Protein AF-A0A9D0TF37-F1 (afdb_monomer_lite)

Radius of gyration: 25.82 Å; chains: 1; bounding box: 57×54×89 Å

Secondary structure (DSSP, 8-state):
-BTTPPEEE------TT-PPPEEEEES--TTEEE-TTT--EEE---TT--EEEEEEEEEEE-SS-EEEPPPEEEEEB-TT-SPPPPPPPP--TTS-EEEEES-SEE-TTEEEEEEEESPPTT--EEETTEE-EE-------SSTTGGGSSSEEEEEEEESSSS-EEETTS-EE--EE-S--EEEE-GGG-S--GGG--TT-EEEEPSEEE-S-B-STT-SS--SS-SSS-EEEEEPTTS-EEEE-SSS-SEEE-SS-EEEEEEES-EEE-TTSS-SEEE-SSS-EEEEEEES-EEE----SSS-SEEEE-SEEEEEEES-EEEEES-TT-TT-EEEEEEESSEEEEEEEES-EEEEE-SSEEEEEEE-STT-EEEEEEEES-EEES--SSEEEEEEE----TTS-S--GGG--EEEEEEES-EEES-SSEEEEEESTTEEEEEES-EEESSSEEEEEES-SEEEEES-EESS--EESS--EEES-B--GGGTT-

Structure (mmCIF, N/CA/C/O backbone):
data_AF-A0A9D0TF37-F1
#
_entry.id   AF-A0A9D0TF37-F1
#
loop_
_atom_site.group_PDB
_atom_site.id
_atom_site.type_symbol
_atom_site.label_atom_id
_atom_site.label_alt_id
_atom_site.label_comp_id
_atom_site.label_asym_id
_atom_site.label_entity_id
_atom_site.label_seq_id
_atom_site.pdbx_PDB_ins_code
_atom_site.Cartn_x
_atom_site.Cartn_y
_atom_site.Cartn_z
_atom_site.occupancy
_atom_site.B_iso_or_equiv
_atom_site.auth_seq_id
_atom_site.auth_comp_id
_atom_site.auth_asym_id
_atom_site.auth_atom_id
_atom_site.pdbx_PDB_model_num
ATOM 1 N N . MET A 1 1 ? -4.462 4.386 -29.425 1.00 77.75 1 MET A N 1
ATOM 2 C CA . MET A 1 1 ? -3.902 5.425 -28.535 1.00 77.75 1 MET A CA 1
ATOM 3 C C . MET A 1 1 ? -4.623 5.364 -27.199 1.00 77.75 1 MET A C 1
ATOM 5 O O . MET A 1 1 ? -5.617 4.651 -27.118 1.00 77.75 1 MET A O 1
ATOM 9 N N . VAL A 1 2 ? -4.151 6.087 -26.187 1.00 71.31 2 VAL A N 1
ATOM 10 C CA . VAL A 1 2 ? -4.760 6.134 -24.847 1.00 71.31 2 VAL A CA 1
ATOM 11 C C . VAL A 1 2 ? -5.277 7.550 -24.584 1.00 71.31 2 VAL A C 1
ATOM 13 O O . VAL A 1 2 ? -4.790 8.503 -25.191 1.00 71.31 2 VAL A O 1
ATOM 16 N N . GLU A 1 3 ? -6.285 7.696 -23.729 1.00 75.69 3 GLU A N 1
ATOM 17 C CA . GLU A 1 3 ? -6.687 9.004 -23.193 1.00 75.69 3 GLU A CA 1
ATOM 18 C C . GLU A 1 3 ? -5.477 9.779 -22.640 1.00 75.69 3 GLU A C 1
ATOM 20 O O . GLU A 1 3 ? -4.573 9.197 -22.046 1.00 75.69 3 GLU A O 1
ATOM 25 N N . GLY A 1 4 ? -5.439 11.097 -22.845 1.00 64.12 4 GLY A N 1
ATOM 26 C CA . GLY A 1 4 ? -4.335 11.956 -22.398 1.00 64.12 4 GLY A CA 1
ATOM 27 C C . GLY A 1 4 ? -3.097 11.978 -23.307 1.00 64.12 4 GLY A C 1
ATOM 28 O O . GLY A 1 4 ? -2.295 12.904 -23.188 1.00 64.12 4 GLY A O 1
ATOM 29 N N . GLU A 1 5 ? -2.961 11.048 -24.258 1.00 69.00 5 GLU A N 1
ATOM 30 C CA . GLU A 1 5 ? -1.857 11.035 -25.232 1.00 69.00 5 GLU A CA 1
ATOM 31 C C . GLU A 1 5 ? -2.086 12.025 -26.386 1.00 69.00 5 GLU A C 1
ATOM 33 O O . GLU A 1 5 ? -3.197 12.170 -26.900 1.00 69.00 5 GLU A O 1
ATOM 38 N N . VAL A 1 6 ? -1.027 12.702 -26.844 1.00 81.88 6 VAL A N 1
ATOM 39 C CA . VAL A 1 6 ? -1.112 13.600 -28.009 1.00 81.88 6 VAL A CA 1
ATOM 40 C C . VAL A 1 6 ? -1.209 12.773 -29.290 1.00 81.88 6 VAL A C 1
ATOM 42 O O . VAL A 1 6 ? -0.310 12.008 -29.631 1.00 81.88 6 VAL A O 1
ATOM 45 N N . TYR A 1 7 ? -2.283 12.975 -30.045 1.00 89.06 7 TYR A N 1
ATOM 46 C CA . TYR A 1 7 ? -2.450 12.457 -31.395 1.00 89.06 7 TYR A CA 1
ATOM 47 C C . TYR A 1 7 ? -2.011 13.498 -32.428 1.00 89.06 7 TYR A C 1
ATOM 49 O O . TYR A 1 7 ? -2.392 14.669 -32.343 1.00 89.06 7 TYR A O 1
ATOM 57 N N . SER A 1 8 ? -1.242 13.065 -33.429 1.00 92.62 8 SER A N 1
ATOM 58 C CA . SER A 1 8 ? -0.861 13.890 -34.576 1.00 92.62 8 SER A CA 1
ATOM 59 C C . SER A 1 8 ? -0.747 13.041 -35.837 1.00 92.62 8 SER A C 1
ATOM 61 O O . SER A 1 8 ? 0.003 12.065 -35.874 1.00 92.62 8 SER A O 1
ATOM 63 N N . PHE A 1 9 ? -1.483 13.429 -36.872 1.00 93.31 9 PHE A N 1
ATOM 64 C CA . PHE A 1 9 ? -1.395 12.871 -38.214 1.00 93.31 9 PHE A CA 1
ATOM 65 C C . PHE A 1 9 ? -1.394 14.013 -39.228 1.00 93.31 9 PHE A C 1
ATOM 67 O O . PHE A 1 9 ? -2.283 14.861 -39.196 1.00 93.31 9 PHE A O 1
ATOM 74 N N . ILE A 1 10 ? -0.411 14.034 -40.128 1.00 94.94 10 ILE A N 1
ATOM 75 C CA . ILE A 1 10 ? -0.318 15.022 -41.207 1.00 94.94 10 ILE A CA 1
ATOM 76 C C . ILE A 1 10 ? -0.186 14.248 -42.524 1.00 94.94 10 ILE A C 1
ATOM 78 O O . ILE A 1 10 ? 0.785 13.502 -42.675 1.00 94.94 10 ILE A O 1
ATOM 82 N N . PRO A 1 11 ? -1.156 14.360 -43.446 1.00 91.19 11 PRO A N 1
ATOM 83 C CA . PRO A 1 11 ? -1.078 13.714 -44.746 1.00 91.19 11 PRO A CA 1
ATOM 84 C C . PRO A 1 11 ? -0.037 14.408 -45.630 1.00 91.19 11 PRO A C 1
ATOM 86 O O . PRO A 1 11 ? 0.125 15.625 -45.574 1.00 91.19 11 PRO A O 1
ATOM 89 N N . ASP A 1 12 ? 0.638 13.634 -46.475 1.00 92.94 12 ASP A N 1
ATOM 90 C CA . ASP A 1 12 ? 1.493 14.174 -47.532 1.00 92.94 12 ASP A CA 1
ATOM 91 C C . ASP A 1 12 ? 0.671 14.329 -48.818 1.00 92.94 12 ASP A C 1
ATOM 93 O O . ASP A 1 12 ? -0.022 13.396 -49.238 1.00 92.94 12 ASP A O 1
ATOM 97 N N . ALA A 1 13 ? 0.716 15.513 -49.422 1.00 90.69 13 ALA A N 1
ATOM 98 C CA . ALA A 1 13 ? 0.040 15.813 -50.675 1.00 90.69 13 ALA A CA 1
ATOM 99 C C . ALA A 1 13 ? 0.845 16.843 -51.468 1.00 90.69 13 ALA A C 1
ATOM 101 O O . ALA A 1 13 ? 1.406 17.786 -50.910 1.00 90.69 13 ALA A O 1
ATOM 102 N N . SER A 1 14 ? 0.864 16.675 -52.786 1.00 91.12 14 SER A N 1
ATOM 103 C CA . SER A 1 14 ? 1.494 17.609 -53.711 1.00 91.12 14 SER A CA 1
ATOM 104 C C . SER A 1 14 ? 0.599 17.842 -54.916 1.00 91.12 14 SER A C 1
ATOM 106 O O . SER A 1 14 ? -0.181 16.969 -55.300 1.00 91.12 14 SER A O 1
ATOM 108 N N . ASP A 1 15 ? 0.726 19.035 -55.484 1.00 91.12 15 ASP A N 1
ATOM 109 C CA . ASP A 1 15 ? 0.062 19.424 -56.715 1.00 91.12 15 ASP A CA 1
ATOM 110 C C . ASP A 1 15 ? 1.111 19.607 -57.827 1.00 91.12 15 ASP A C 1
ATOM 112 O O . ASP A 1 15 ? 2.073 20.353 -57.615 1.00 91.12 15 ASP A O 1
ATOM 116 N N . PRO A 1 16 ? 0.992 18.935 -58.988 1.00 90.19 16 PRO A N 1
ATOM 117 C CA . PRO A 1 16 ? 1.961 19.059 -60.081 1.00 90.19 16 PRO A CA 1
ATOM 118 C C . PRO A 1 16 ? 2.074 20.471 -60.668 1.00 90.19 16 PRO A C 1
ATOM 120 O O . PRO A 1 16 ? 3.135 20.826 -61.187 1.00 90.19 16 PRO A O 1
ATOM 123 N N . ASP A 1 17 ? 1.003 21.259 -60.578 1.00 95.00 17 ASP A N 1
ATOM 124 C CA . ASP A 1 17 ? 0.907 22.623 -61.092 1.00 95.00 17 ASP A CA 1
ATOM 125 C C . ASP A 1 17 ? 1.210 23.675 -60.000 1.00 95.00 17 ASP A C 1
ATOM 127 O O . ASP A 1 17 ? 1.257 24.877 -60.276 1.00 95.00 17 ASP A O 1
ATOM 131 N N . ASN A 1 18 ? 1.534 23.221 -58.778 1.00 89.12 18 ASN A N 1
ATOM 132 C CA . ASN A 1 18 ? 1.738 24.019 -57.565 1.00 89.12 18 ASN A CA 1
ATOM 133 C C . ASN A 1 18 ? 0.519 24.873 -57.165 1.00 89.12 18 ASN A C 1
ATOM 135 O O . ASN A 1 18 ? 0.675 25.926 -56.532 1.00 89.12 18 ASN A O 1
ATOM 139 N N . ASP A 1 19 ? -0.690 24.420 -57.493 1.00 93.56 19 ASP A N 1
ATOM 140 C CA . ASP A 1 19 ? -1.922 25.043 -57.029 1.00 93.56 19 ASP A CA 1
ATOM 141 C C . ASP A 1 19 ? -2.118 24.859 -55.513 1.00 93.56 19 ASP A C 1
ATOM 143 O O . ASP A 1 19 ? -1.559 23.975 -54.851 1.00 93.56 19 ASP A O 1
ATOM 147 N N . ARG A 1 20 ? -2.912 25.755 -54.912 1.00 93.31 20 ARG A N 1
ATOM 148 C CA . ARG A 1 20 ? -3.162 25.726 -53.467 1.00 93.31 20 ARG A CA 1
ATOM 149 C C . ARG A 1 20 ? -4.072 24.554 -53.107 1.00 93.31 20 ARG A C 1
ATOM 151 O O . ARG A 1 20 ? -5.264 24.577 -53.399 1.00 93.31 20 ARG A O 1
ATOM 158 N N . LEU A 1 21 ? -3.536 23.623 -52.326 1.00 96.19 21 LEU A N 1
ATOM 159 C CA . LEU A 1 21 ? -4.297 22.509 -51.773 1.00 96.19 21 LEU A CA 1
ATOM 160 C C . LEU A 1 21 ? -5.179 22.933 -50.590 1.00 96.19 21 LEU A C 1
ATOM 162 O O . LEU A 1 21 ? -4.768 23.696 -49.713 1.00 96.19 21 LEU A O 1
ATOM 166 N N . THR A 1 22 ? -6.401 22.406 -50.567 1.00 96.88 22 THR A N 1
ATOM 167 C CA . THR A 1 22 ? -7.356 22.519 -49.460 1.00 96.88 22 THR A CA 1
ATOM 168 C C . THR A 1 22 ? -7.820 21.130 -49.046 1.00 96.88 22 THR A C 1
ATOM 170 O O . THR A 1 22 ? -8.213 20.316 -49.881 1.00 96.88 22 THR A O 1
ATOM 173 N N . PHE A 1 23 ? -7.802 20.869 -47.744 1.00 97.75 23 PHE A N 1
ATOM 174 C CA . PHE A 1 23 ? -8.158 19.589 -47.154 1.00 97.75 23 PHE A CA 1
ATOM 175 C C . PHE A 1 23 ? -9.504 19.657 -46.438 1.00 97.75 23 PHE A C 1
ATOM 177 O O . PHE A 1 23 ? -9.828 20.644 -45.781 1.00 97.75 23 PHE A O 1
ATOM 184 N N . ASN A 1 24 ? -10.245 18.554 -46.497 1.00 97.00 24 ASN A N 1
ATOM 185 C CA . ASN A 1 24 ? -11.488 18.332 -45.773 1.00 97.00 24 ASN A CA 1
ATOM 186 C C . ASN A 1 24 ? -11.446 16.992 -45.040 1.00 97.00 24 ASN A C 1
ATOM 188 O O . ASN A 1 24 ? -10.807 16.044 -45.493 1.00 97.00 24 ASN A O 1
ATOM 192 N N . ILE A 1 25 ? -12.179 16.901 -43.930 1.00 97.69 25 ILE A N 1
ATOM 193 C CA . ILE A 1 25 ? -12.288 15.688 -43.119 1.00 97.69 25 ILE A CA 1
ATOM 194 C C . ILE A 1 25 ? -13.749 15.361 -42.810 1.00 97.69 25 ILE A C 1
ATOM 196 O O . ILE A 1 25 ? -14.564 16.250 -42.558 1.00 97.69 25 ILE A O 1
ATOM 200 N N . SER A 1 26 ? -14.071 14.071 -42.789 1.00 96.81 26 SER A N 1
ATOM 201 C CA . SER A 1 26 ? -15.352 13.533 -42.320 1.00 96.81 26 SER A CA 1
ATOM 202 C C . SER A 1 26 ? -15.135 12.538 -41.177 1.00 96.81 26 SER A C 1
ATOM 204 O O . SER A 1 26 ? -14.051 11.970 -41.041 1.00 96.81 26 SER A O 1
ATOM 206 N N . ASN A 1 27 ? -16.151 12.381 -40.319 1.00 94.75 27 ASN A N 1
ATOM 207 C CA . ASN A 1 27 ? -16.124 11.548 -39.104 1.00 94.75 27 ASN A CA 1
ATOM 208 C C . ASN A 1 27 ? -14.983 11.871 -38.121 1.00 94.75 27 ASN A C 1
ATOM 210 O O . ASN A 1 27 ? -14.565 11.025 -37.337 1.00 94.75 27 ASN A O 1
ATOM 214 N N . LYS A 1 28 ? -14.491 13.117 -38.133 1.00 96.19 28 LYS A N 1
ATOM 215 C CA . LYS A 1 28 ? -13.472 13.596 -37.195 1.00 96.19 28 LYS A CA 1
ATOM 216 C C . LYS A 1 28 ? -13.961 13.444 -35.743 1.00 96.19 28 LYS A C 1
ATOM 218 O O . LYS A 1 28 ? -15.043 13.957 -35.439 1.00 96.19 28 LYS A O 1
ATOM 223 N N . PRO A 1 29 ? -13.155 12.876 -34.829 1.00 94.75 29 PRO A N 1
ATOM 224 C CA . PRO A 1 29 ? -13.477 12.877 -33.407 1.00 94.75 29 PRO A CA 1
ATOM 225 C C . PRO A 1 29 ? -13.727 14.294 -32.865 1.00 94.75 29 PRO A C 1
ATOM 227 O O . PRO A 1 29 ? -13.108 15.269 -33.312 1.00 94.75 29 PRO A O 1
ATOM 230 N N . SER A 1 30 ? -14.636 14.430 -31.897 1.00 94.38 30 SER A N 1
ATOM 231 C CA . SER A 1 30 ? -14.974 15.721 -31.275 1.00 94.38 30 SER A CA 1
ATOM 232 C C . SER A 1 30 ? -13.794 16.343 -30.530 1.00 94.38 30 SER A C 1
ATOM 234 O O . SER A 1 30 ? -13.663 17.564 -30.524 1.00 94.38 30 SER A O 1
ATOM 236 N N . TRP A 1 31 ? -12.921 15.510 -29.965 1.00 94.50 31 TRP A N 1
ATOM 237 C CA . TRP A 1 31 ? -11.724 15.921 -29.230 1.00 94.50 31 TRP A CA 1
ATOM 238 C C . TRP A 1 31 ? -10.556 16.363 -30.127 1.00 94.50 31 TRP A C 1
ATOM 240 O O . TRP A 1 31 ? -9.613 16.988 -29.646 1.00 94.50 31 TRP A O 1
ATOM 250 N N . ALA A 1 32 ? -10.595 16.061 -31.428 1.00 95.69 32 ALA A N 1
ATOM 251 C CA . ALA A 1 32 ? -9.522 16.394 -32.363 1.00 95.69 32 ALA A CA 1
ATOM 252 C C . ALA A 1 32 ? -9.784 17.717 -33.105 1.00 95.69 32 ALA A C 1
ATOM 254 O O . ALA A 1 32 ? -10.923 18.078 -33.401 1.00 95.69 32 ALA A O 1
ATOM 255 N N . SER A 1 33 ? -8.720 18.412 -33.485 1.00 96.31 33 SER A N 1
ATOM 256 C CA . SER A 1 33 ? -8.698 19.587 -34.361 1.00 96.31 33 SER A CA 1
ATOM 257 C C . SER A 1 33 ? -8.177 19.212 -35.747 1.00 96.31 33 SER A C 1
ATOM 259 O O . SER A 1 33 ? -7.378 18.290 -35.880 1.00 96.31 33 SER A O 1
ATOM 261 N N . PHE A 1 34 ? -8.633 19.917 -36.785 1.00 97.81 34 PHE A N 1
ATOM 262 C CA . PHE A 1 34 ? -8.209 19.676 -38.165 1.00 97.81 34 PHE A CA 1
ATOM 263 C C . PHE A 1 34 ? -7.855 20.985 -38.869 1.00 97.81 34 PHE A C 1
ATOM 265 O O . PHE A 1 34 ? -8.667 21.912 -38.876 1.00 97.81 34 PHE A O 1
ATOM 272 N N . ASP A 1 35 ? -6.665 21.056 -39.460 1.00 96.44 35 ASP A N 1
ATOM 273 C CA . ASP A 1 35 ? -6.223 22.196 -40.264 1.00 96.44 35 ASP A CA 1
ATOM 274 C C . ASP A 1 35 ? -6.479 21.937 -41.751 1.00 96.44 35 ASP A C 1
ATOM 276 O O . ASP A 1 35 ? -5.882 21.060 -42.369 1.00 96.44 35 ASP A O 1
ATOM 280 N N . VAL A 1 36 ? -7.346 22.754 -42.342 1.00 96.81 36 VAL A N 1
ATOM 281 C CA . VAL A 1 36 ? -7.746 22.651 -43.750 1.00 96.81 36 VAL A CA 1
ATOM 282 C C . VAL A 1 36 ? -6.639 23.025 -44.741 1.00 96.81 36 VAL A C 1
ATOM 284 O O . VAL A 1 36 ? -6.778 22.736 -45.923 1.00 96.81 36 VAL A O 1
ATOM 287 N N . ASN A 1 37 ? -5.550 23.670 -44.309 1.00 95.25 37 ASN A N 1
ATOM 288 C CA . ASN A 1 37 ? -4.447 24.043 -45.206 1.00 95.25 37 ASN A CA 1
ATOM 289 C C . ASN A 1 37 ? -3.365 22.963 -45.289 1.00 95.25 37 ASN A C 1
ATOM 291 O O . ASN A 1 37 ? -2.718 22.829 -46.320 1.00 95.25 37 ASN A O 1
ATOM 295 N N . SER A 1 38 ? -3.155 22.221 -44.202 1.00 94.62 38 SER A N 1
ATOM 296 C CA . SER A 1 38 ? -2.112 21.192 -44.098 1.00 94.62 38 SER A CA 1
ATOM 297 C C . SER A 1 38 ? -2.667 19.767 -44.044 1.00 94.62 38 SER A C 1
ATOM 299 O O . SER A 1 38 ? -1.913 18.807 -44.154 1.00 94.62 38 SER A O 1
ATOM 301 N N . GLY A 1 39 ? -3.974 19.613 -43.819 1.00 95.25 39 GLY A N 1
ATOM 302 C CA . GLY A 1 39 ? -4.609 18.326 -43.554 1.00 95.25 39 GLY A CA 1
ATOM 303 C C . GLY A 1 39 ? -4.278 17.748 -42.175 1.00 95.25 39 GLY A C 1
ATOM 304 O O . GLY A 1 39 ? -4.622 16.597 -41.907 1.00 95.25 39 GLY A O 1
ATOM 305 N N . ALA A 1 40 ? -3.609 18.507 -41.300 1.00 96.00 40 ALA A N 1
ATOM 306 C CA . ALA A 1 40 ? -3.182 18.020 -39.996 1.00 96.00 40 ALA A CA 1
ATOM 307 C C . ALA A 1 40 ? -4.384 17.726 -39.084 1.00 96.00 40 ALA A C 1
ATOM 309 O O . ALA A 1 40 ? -5.158 18.628 -38.765 1.00 96.00 40 ALA A O 1
ATOM 310 N N . LEU A 1 41 ? -4.505 16.478 -38.626 1.00 97.12 41 LEU A N 1
ATOM 311 C CA . LEU A 1 41 ? -5.433 16.028 -37.590 1.00 97.12 41 LEU A CA 1
ATOM 312 C C . LEU A 1 41 ? -4.670 15.883 -36.268 1.00 97.12 41 LEU A C 1
ATOM 314 O O . LEU A 1 41 ? -3.845 14.979 -36.125 1.00 97.12 41 LEU A O 1
ATOM 318 N N . THR A 1 42 ? -4.937 16.761 -35.302 1.00 95.00 42 THR A N 1
ATOM 319 C CA . THR A 1 42 ? -4.201 16.819 -34.027 1.00 95.00 42 THR A CA 1
ATOM 320 C C . THR A 1 42 ? -5.130 16.957 -32.827 1.00 95.00 42 THR A C 1
ATOM 322 O O . THR A 1 42 ? -6.210 17.530 -32.933 1.00 95.00 42 THR A O 1
ATOM 325 N N . GLY A 1 43 ? -4.742 16.450 -31.661 1.00 91.50 43 GLY A N 1
ATOM 326 C CA . GLY A 1 43 ? -5.514 16.648 -30.431 1.00 91.50 43 GLY A CA 1
ATOM 327 C C . GLY A 1 43 ? -5.131 15.687 -29.317 1.00 91.50 43 GLY A C 1
ATOM 328 O O . GLY A 1 43 ? -4.325 14.787 -29.522 1.00 91.50 43 GLY A O 1
ATOM 329 N N . THR A 1 44 ? -5.737 15.870 -28.147 1.00 88.81 44 THR A N 1
ATOM 330 C CA . THR A 1 44 ? -5.550 15.001 -26.980 1.00 88.81 44 THR A CA 1
ATOM 331 C C . THR A 1 44 ? -6.932 14.583 -26.467 1.00 88.81 44 THR A C 1
ATOM 333 O O . THR A 1 44 ? -7.672 15.461 -26.021 1.00 88.81 44 THR A O 1
ATOM 336 N N . PRO A 1 45 ? -7.322 13.295 -26.551 1.00 87.44 45 PRO A N 1
ATOM 337 C CA . PRO A 1 45 ? -8.595 12.819 -26.017 1.00 87.44 45 PRO A CA 1
ATOM 338 C C . PRO A 1 45 ? -8.625 12.945 -24.491 1.00 87.44 45 PRO A C 1
ATOM 340 O O . PRO A 1 45 ? -7.645 12.624 -23.815 1.00 87.44 45 PRO A O 1
ATOM 343 N N . GLY A 1 46 ? -9.743 13.425 -23.951 1.00 73.88 46 GLY A N 1
ATOM 344 C CA . GLY A 1 46 ? -10.004 13.509 -22.518 1.00 73.88 46 GLY A CA 1
ATOM 345 C C . GLY A 1 46 ? -10.578 12.212 -21.946 1.00 73.88 46 GLY A C 1
ATOM 346 O O . GLY A 1 46 ? -10.814 11.244 -22.658 1.00 73.88 46 GLY A O 1
ATOM 347 N N . SER A 1 47 ? -10.869 12.214 -20.644 1.00 70.19 47 SER A N 1
ATOM 348 C CA . SER A 1 47 ? -11.334 11.039 -19.881 1.00 70.19 47 SER A CA 1
ATOM 349 C C . SER A 1 47 ? -12.735 10.515 -20.242 1.00 70.19 47 SER A C 1
ATOM 351 O O . SER A 1 47 ? -13.252 9.635 -19.564 1.00 70.19 47 SER A O 1
ATOM 353 N N . ASN A 1 48 ? -13.409 11.138 -21.212 1.00 77.56 48 ASN A N 1
ATOM 354 C CA . ASN A 1 48 ? -14.732 10.737 -21.705 1.00 77.56 48 ASN A CA 1
ATOM 355 C C . ASN A 1 48 ? -14.703 10.419 -23.209 1.00 77.56 48 ASN A C 1
ATOM 357 O O . ASN A 1 48 ? -15.758 10.281 -23.825 1.00 77.56 48 ASN A O 1
ATOM 361 N N . ASP A 1 49 ? -13.510 10.367 -23.803 1.00 83.38 49 ASP A N 1
ATOM 362 C CA . ASP A 1 49 ? -13.305 10.197 -25.240 1.00 83.38 49 ASP A CA 1
ATOM 363 C C . ASP A 1 49 ? -12.844 8.771 -25.594 1.00 83.38 49 ASP A C 1
ATOM 365 O O . ASP A 1 49 ? -12.424 8.515 -26.723 1.00 83.38 49 ASP A O 1
ATOM 369 N N . SER A 1 50 ? -12.910 7.824 -24.650 1.00 82.50 50 SER A N 1
ATOM 370 C CA . SER A 1 50 ? -12.658 6.414 -24.935 1.00 82.50 50 SER A CA 1
ATOM 371 C C . SER A 1 50 ? -13.701 5.819 -25.881 1.00 82.50 50 SER A C 1
ATOM 373 O O . SER A 1 50 ? -14.907 6.053 -25.783 1.00 82.50 50 SER A O 1
ATOM 375 N N . GLY A 1 51 ? -13.220 5.017 -26.828 1.00 82.88 51 GLY A N 1
ATOM 376 C CA . GLY A 1 51 ? -14.045 4.424 -27.871 1.00 82.88 51 GLY A CA 1
ATOM 377 C C . GLY A 1 51 ? -13.338 4.332 -29.218 1.00 82.88 51 GLY A C 1
ATOM 378 O O . GLY A 1 51 ? -12.204 4.783 -29.404 1.00 82.88 51 GLY A O 1
ATOM 379 N N . ILE A 1 52 ? -14.034 3.717 -30.173 1.00 87.69 52 ILE A N 1
ATOM 380 C CA . ILE A 1 52 ? -13.566 3.582 -31.550 1.00 87.69 52 ILE A CA 1
ATOM 381 C C . ILE A 1 52 ? -14.238 4.661 -32.400 1.00 87.69 52 ILE A C 1
ATOM 383 O O . ILE A 1 52 ? -15.464 4.740 -32.475 1.00 87.69 52 ILE A O 1
ATOM 387 N N . TYR A 1 53 ? -13.416 5.479 -33.051 1.00 93.19 53 TYR A N 1
ATOM 388 C CA . TYR A 1 53 ? -13.833 6.471 -34.034 1.00 93.19 53 TYR A CA 1
ATOM 389 C C . TYR A 1 53 ? -13.512 5.934 -35.425 1.00 93.19 53 TYR A C 1
ATOM 391 O O . TYR A 1 53 ? -12.373 6.031 -35.885 1.00 93.19 53 TYR A O 1
ATOM 399 N N . ASP A 1 54 ? -14.506 5.325 -36.064 1.00 91.88 54 ASP A N 1
ATOM 400 C CA . ASP A 1 54 ? -14.358 4.656 -37.355 1.00 91.88 54 ASP A CA 1
ATOM 401 C C . ASP A 1 54 ? -14.642 5.569 -38.549 1.00 91.88 54 ASP A C 1
ATOM 403 O O . ASP A 1 54 ? -15.326 6.590 -38.451 1.00 91.88 54 ASP A O 1
ATOM 407 N N . ASN A 1 55 ? -14.174 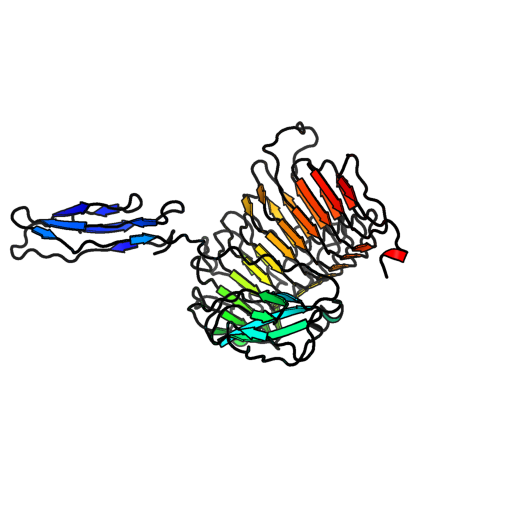5.130 -39.721 1.00 93.12 55 ASN A N 1
ATOM 408 C CA . ASN A 1 55 ? -14.456 5.747 -41.017 1.00 93.12 55 ASN A CA 1
ATOM 409 C C . ASN A 1 55 ? -14.026 7.220 -41.112 1.00 93.12 55 ASN A C 1
ATOM 411 O O . ASN A 1 55 ? -14.677 8.010 -41.802 1.00 93.12 55 ASN A O 1
ATOM 415 N N . ILE A 1 56 ? -12.934 7.593 -40.439 1.00 95.38 56 ILE A N 1
ATOM 416 C CA . ILE A 1 56 ? -12.309 8.909 -40.586 1.00 95.38 56 ILE A CA 1
ATOM 417 C C . ILE A 1 56 ? -11.728 8.984 -41.993 1.00 95.38 56 ILE A C 1
ATOM 419 O O . ILE A 1 56 ? -10.947 8.121 -42.394 1.00 95.38 56 ILE A O 1
ATOM 423 N N . ASN A 1 57 ? -12.123 10.000 -42.753 1.00 97.25 57 ASN A N 1
ATOM 424 C CA . ASN A 1 57 ? -11.727 10.144 -44.148 1.00 97.25 57 ASN A CA 1
ATOM 425 C C . ASN A 1 57 ? -11.287 11.585 -44.423 1.00 97.25 57 ASN A C 1
ATOM 427 O O . ASN A 1 57 ? -12.037 12.523 -44.137 1.00 97.25 57 ASN A O 1
ATOM 431 N N . ILE A 1 58 ? -10.075 11.723 -44.967 1.00 97.31 58 ILE A N 1
ATOM 432 C CA . ILE A 1 58 ? -9.456 12.986 -45.366 1.00 97.31 58 ILE A CA 1
ATOM 433 C C . ILE A 1 58 ? -9.360 13.038 -46.895 1.00 97.31 58 ILE A C 1
ATOM 435 O O . ILE A 1 58 ? -8.841 12.122 -47.539 1.00 97.31 58 ILE A O 1
ATOM 439 N N . VAL A 1 59 ? -9.829 14.151 -47.453 1.00 96.62 59 VAL A N 1
ATOM 440 C CA . VAL A 1 59 ? -9.831 14.456 -48.888 1.00 96.62 59 VAL A CA 1
ATOM 441 C C . VAL A 1 59 ? -9.063 15.752 -49.114 1.00 96.62 59 VAL A C 1
ATOM 443 O O . VAL A 1 59 ? -9.184 16.681 -48.319 1.00 96.62 59 VAL A O 1
ATOM 446 N N . VAL A 1 60 ? -8.307 15.830 -50.204 1.00 97.06 60 VAL A N 1
ATOM 447 C CA . VAL A 1 60 ? -7.597 17.035 -50.647 1.00 97.06 60 VAL A CA 1
ATOM 448 C C . VAL A 1 60 ? -8.071 17.447 -52.040 1.00 97.06 60 VAL A C 1
ATOM 450 O O . VAL A 1 60 ? -8.386 16.583 -52.858 1.00 97.06 60 VAL A O 1
ATOM 453 N N . SER A 1 61 ? -8.144 18.751 -52.307 1.00 95.88 61 SER A N 1
ATOM 454 C CA . SER A 1 61 ? -8.464 19.315 -53.623 1.00 95.88 61 SER A CA 1
ATOM 455 C C . SER A 1 61 ? -7.708 20.620 -53.875 1.00 95.88 61 SER A C 1
ATOM 457 O O . SER A 1 61 ? -7.501 21.409 -52.955 1.00 95.88 61 SER A O 1
ATOM 459 N N . ASP A 1 62 ? -7.337 20.846 -55.128 1.00 94.19 62 ASP A N 1
ATOM 460 C CA . ASP A 1 62 ? -6.787 22.091 -55.691 1.00 94.19 62 ASP A CA 1
ATOM 461 C C . ASP A 1 62 ? -7.891 23.005 -56.291 1.00 94.19 62 ASP A C 1
ATOM 463 O O . ASP A 1 62 ? -7.621 24.112 -56.752 1.00 94.19 62 ASP A O 1
ATOM 467 N N . GLY A 1 63 ? -9.157 22.559 -56.287 1.00 91.31 63 GLY A N 1
ATOM 468 C CA . GLY A 1 63 ? -10.296 23.228 -56.929 1.00 91.31 63 GLY A CA 1
ATOM 469 C C . GLY A 1 63 ? -10.653 22.718 -58.335 1.00 91.31 63 GLY A C 1
ATOM 470 O O . GLY A 1 63 ? -11.698 23.108 -58.859 1.00 91.31 63 GLY A O 1
ATOM 471 N N . GLN A 1 64 ? -9.846 21.830 -58.925 1.00 90.00 64 GLN A N 1
ATOM 472 C CA . GLN A 1 64 ? -10.059 21.209 -60.242 1.00 90.00 64 GLN A CA 1
ATOM 473 C C . GLN A 1 64 ? -10.082 19.673 -60.159 1.00 90.00 64 GLN A C 1
ATOM 475 O O . GLN A 1 64 ? -10.959 19.025 -60.736 1.00 90.00 64 GLN A O 1
ATOM 480 N N . ALA A 1 65 ? -9.151 19.097 -59.405 1.00 87.56 65 ALA A N 1
ATOM 481 C CA . ALA A 1 65 ? -8.992 17.687 -59.105 1.00 87.56 65 ALA A CA 1
ATOM 482 C C . ALA A 1 65 ? -8.986 17.443 -57.582 1.00 87.56 65 ALA A C 1
ATOM 484 O O . ALA A 1 65 ? -9.023 18.354 -56.750 1.00 87.56 65 ALA A O 1
ATOM 485 N N . GLY A 1 66 ? -9.006 16.172 -57.185 1.00 93.12 66 GLY A N 1
ATOM 486 C CA . GLY A 1 66 ? -8.934 15.808 -55.777 1.00 93.12 66 GLY A CA 1
ATOM 487 C C . GLY A 1 66 ? -8.489 14.372 -55.563 1.00 93.12 66 GLY A C 1
ATOM 488 O O . GLY A 1 66 ? -8.641 13.518 -56.436 1.00 93.12 66 GLY A O 1
ATOM 489 N N . ALA A 1 67 ? -7.949 14.117 -54.378 1.00 93.12 67 ALA A N 1
ATOM 490 C CA . ALA A 1 67 ? -7.503 12.804 -53.941 1.00 93.12 67 ALA A CA 1
ATOM 491 C C . ALA A 1 67 ? -8.069 12.488 -52.555 1.00 93.12 67 ALA A C 1
ATOM 493 O O . ALA A 1 67 ? -8.367 13.376 -51.756 1.00 93.12 67 ALA A O 1
ATOM 494 N N . THR A 1 68 ? -8.253 11.204 -52.271 1.00 93.62 68 THR A N 1
ATOM 495 C CA . THR A 1 68 ? -8.848 10.722 -51.021 1.00 93.62 68 THR A CA 1
ATOM 496 C C . THR A 1 68 ? -7.946 9.669 -50.409 1.00 93.62 68 THR A C 1
ATOM 498 O O . THR A 1 68 ? -7.523 8.740 -51.099 1.00 93.62 68 THR A O 1
ATOM 501 N N . LEU A 1 69 ? -7.660 9.805 -49.115 1.00 91.12 69 LEU A N 1
ATOM 502 C CA . LEU A 1 69 ? -6.965 8.762 -48.375 1.00 91.12 69 LEU A CA 1
ATOM 503 C C . LEU A 1 69 ? -7.901 7.579 -48.098 1.00 91.12 69 LEU A C 1
ATOM 505 O O . LEU A 1 69 ? -9.109 7.773 -47.931 1.00 91.12 69 LEU A O 1
ATOM 509 N N . PRO A 1 70 ? -7.363 6.351 -47.980 1.00 88.38 70 PRO A N 1
ATOM 510 C CA . PRO A 1 70 ? -8.105 5.259 -47.374 1.00 88.38 70 PRO A CA 1
ATOM 511 C C . PRO A 1 70 ? -8.630 5.689 -46.003 1.00 88.38 70 PRO A C 1
ATOM 513 O O . PRO A 1 70 ? -7.893 6.262 -45.198 1.00 88.38 70 PRO A O 1
ATOM 516 N N . SER A 1 71 ? -9.907 5.418 -45.741 1.00 93.19 71 SER A N 1
ATOM 517 C CA . SER A 1 71 ? -10.488 5.708 -44.436 1.00 93.19 71 SER A CA 1
ATOM 518 C C . SER A 1 71 ? -9.793 4.896 -43.347 1.00 93.19 71 SER A C 1
ATOM 520 O O . SER A 1 71 ? -9.459 3.729 -43.560 1.00 93.19 71 SER A O 1
ATOM 522 N N . PHE A 1 72 ? -9.641 5.485 -42.168 1.00 90.94 72 PHE A N 1
ATOM 523 C CA . PHE A 1 72 ? -8.999 4.848 -41.022 1.00 90.94 72 PHE A CA 1
ATOM 524 C C . PHE A 1 72 ? -9.833 5.017 -39.751 1.00 90.94 72 PHE A C 1
ATOM 526 O O . PHE A 1 72 ? -10.825 5.747 -39.720 1.00 90.94 72 PHE A O 1
ATOM 533 N N . SER A 1 73 ? -9.428 4.309 -38.700 1.00 91.69 73 SER A N 1
ATOM 534 C CA . SER A 1 73 ? -10.051 4.357 -37.380 1.00 91.69 73 SER A CA 1
ATOM 535 C C . SER A 1 73 ? -9.054 4.839 -36.330 1.00 91.69 73 SER A C 1
ATOM 537 O O . SER A 1 73 ? -7.885 4.444 -36.366 1.00 91.69 73 SER A O 1
ATOM 539 N N . ILE A 1 74 ? -9.518 5.609 -35.347 1.00 93.44 74 ILE A N 1
ATOM 540 C CA . ILE A 1 74 ? -8.761 5.883 -34.120 1.00 93.44 74 ILE A CA 1
ATOM 541 C C . ILE A 1 74 ? -9.431 5.131 -32.975 1.00 93.44 74 ILE A C 1
ATOM 543 O O . ILE A 1 74 ? -10.578 5.400 -32.634 1.00 93.44 74 ILE A O 1
ATOM 547 N N . ASN A 1 75 ? -8.702 4.194 -32.373 1.00 89.12 75 ASN A N 1
ATOM 548 C CA . ASN A 1 75 ? -9.119 3.535 -31.140 1.00 89.12 75 ASN A CA 1
ATOM 549 C C . ASN A 1 75 ? -8.491 4.264 -29.943 1.00 89.12 75 ASN A C 1
ATOM 551 O O . ASN A 1 75 ? -7.261 4.238 -29.789 1.00 89.12 75 ASN A O 1
ATOM 555 N N . VAL A 1 76 ? -9.324 4.926 -29.136 1.00 83.81 76 VAL A N 1
ATOM 556 C CA . VAL A 1 76 ? -8.942 5.557 -27.868 1.00 83.81 76 VAL A CA 1
ATOM 557 C C . VAL A 1 76 ? -9.259 4.580 -26.740 1.00 83.81 76 VAL A C 1
ATOM 559 O O . VAL A 1 76 ? -10.417 4.293 -26.444 1.00 83.81 76 VAL A O 1
ATOM 562 N N . GLN A 1 77 ? -8.213 4.047 -26.119 1.00 73.75 77 GLN A N 1
ATOM 563 C CA . GLN A 1 77 ? -8.327 3.162 -24.969 1.00 73.75 77 GLN A CA 1
ATOM 564 C C . GLN A 1 77 ? -8.440 3.992 -23.688 1.00 73.75 77 GLN A C 1
ATOM 566 O O . GLN A 1 77 ? -7.725 4.983 -23.534 1.00 73.75 77 GLN A O 1
ATOM 571 N N . ASN A 1 78 ? -9.314 3.565 -22.771 1.00 67.00 78 ASN A N 1
ATOM 572 C CA . ASN A 1 78 ? -9.356 4.113 -21.415 1.00 67.00 78 ASN A CA 1
ATOM 573 C C . ASN A 1 78 ? -7.970 4.000 -20.780 1.00 67.00 78 ASN A C 1
ATOM 575 O O . ASN A 1 78 ? -7.357 2.930 -20.834 1.00 67.00 78 ASN A O 1
ATOM 579 N N . ALA A 1 79 ? -7.531 5.058 -20.099 1.00 56.31 79 ALA A N 1
ATOM 580 C CA . ALA A 1 79 ? -6.316 4.998 -19.285 1.00 56.31 79 ALA A CA 1
ATOM 581 C C . ALA A 1 79 ? -6.430 3.979 -18.128 1.00 56.31 79 ALA A C 1
ATOM 583 O O . ALA A 1 79 ? -5.432 3.611 -17.529 1.00 56.31 79 ALA A O 1
ATOM 584 N N . SER A 1 80 ? -7.637 3.484 -17.821 1.00 48.72 80 SER A N 1
ATOM 585 C CA . SER A 1 80 ? -7.907 2.492 -16.773 1.00 48.72 80 SER A CA 1
ATOM 586 C C . SER A 1 80 ? -8.228 1.088 -17.310 1.00 48.72 80 SER A C 1
ATOM 588 O O . SER A 1 80 ? -9.136 0.431 -16.802 1.00 48.72 80 SER A O 1
ATOM 590 N N . SER A 1 81 ? -7.535 0.601 -18.345 1.00 35.50 81 SER A N 1
ATOM 591 C CA . SER A 1 81 ? -7.684 -0.808 -18.764 1.00 35.50 81 SER A CA 1
ATOM 592 C C . SER A 1 81 ? -6.877 -1.802 -17.915 1.00 35.50 81 SER A C 1
ATOM 594 O O . SER A 1 81 ? -6.788 -2.979 -18.262 1.00 35.50 81 SER A O 1
ATOM 596 N N . ASN A 1 82 ? -6.358 -1.373 -16.759 1.00 39.53 82 ASN A N 1
ATOM 597 C CA . ASN A 1 82 ? -6.049 -2.320 -15.697 1.00 39.53 82 ASN A CA 1
ATOM 598 C C . ASN A 1 82 ? -7.361 -2.903 -15.160 1.00 39.53 82 ASN A C 1
ATOM 600 O O . ASN A 1 82 ? -8.239 -2.134 -14.760 1.00 39.53 82 ASN A O 1
ATOM 604 N N . PRO A 1 83 ? -7.514 -4.240 -15.106 1.00 39.22 83 PRO A N 1
ATOM 605 C CA . PRO A 1 83 ? -8.500 -4.831 -14.216 1.00 39.22 83 PRO A CA 1
ATOM 606 C C . PRO A 1 83 ? -8.315 -4.195 -12.831 1.00 39.22 83 PRO A C 1
ATOM 608 O O . PRO A 1 83 ? -7.156 -4.030 -12.427 1.00 39.22 83 PRO A O 1
ATOM 611 N N . PRO A 1 84 ? -9.392 -3.826 -12.105 1.00 41.78 84 PRO A N 1
ATOM 612 C CA . PRO A 1 84 ? -9.239 -3.434 -10.713 1.00 41.78 84 PRO A CA 1
ATOM 613 C C . PRO A 1 84 ? -8.393 -4.509 -10.022 1.00 41.78 84 PRO A C 1
ATOM 615 O O . PRO A 1 84 ? -8.620 -5.701 -10.286 1.00 41.78 84 PRO A O 1
ATOM 618 N N . PRO A 1 85 ? -7.388 -4.122 -9.219 1.00 48.72 85 PRO A N 1
ATOM 619 C CA . PRO A 1 85 ? -6.505 -5.077 -8.569 1.00 48.72 85 PRO A CA 1
ATOM 620 C C . PRO A 1 85 ? -7.339 -6.154 -7.892 1.00 48.72 85 PRO A C 1
ATOM 622 O O . PRO A 1 85 ? -8.377 -5.853 -7.291 1.00 48.72 85 PRO A O 1
ATOM 625 N N . ALA A 1 86 ? -6.932 -7.415 -8.067 1.00 52.88 86 ALA A N 1
ATOM 626 C CA . ALA A 1 86 ? -7.673 -8.537 -7.513 1.00 52.88 86 ALA A CA 1
ATOM 627 C C . ALA A 1 86 ? -7.948 -8.260 -6.025 1.00 52.88 86 ALA A C 1
ATOM 629 O O . ALA A 1 86 ? -7.044 -7.778 -5.331 1.00 52.88 86 ALA A O 1
ATOM 630 N N . PRO A 1 87 ? -9.170 -8.525 -5.523 1.00 57.56 87 PRO A N 1
ATOM 631 C CA . PRO A 1 87 ? -9.458 -8.351 -4.111 1.00 57.56 87 PRO A CA 1
ATOM 632 C C . PRO A 1 87 ? -8.383 -9.060 -3.297 1.00 57.56 87 PRO A C 1
ATOM 634 O O . PRO A 1 87 ? -8.039 -10.205 -3.605 1.00 57.56 87 PRO A O 1
ATOM 637 N N . LEU A 1 88 ? -7.851 -8.390 -2.269 1.00 66.25 88 LEU A N 1
ATOM 638 C CA . LEU A 1 88 ? -6.897 -9.045 -1.385 1.00 66.25 88 LEU A CA 1
ATOM 639 C C . LEU A 1 88 ? -7.528 -10.350 -0.877 1.00 66.25 88 LEU A C 1
ATOM 641 O O . LEU A 1 88 ? -8.717 -10.353 -0.521 1.00 66.25 88 LEU A O 1
ATOM 645 N N . PRO A 1 89 ? -6.769 -11.452 -0.835 1.00 66.75 89 PRO A N 1
ATOM 646 C CA . PRO A 1 89 ? -7.310 -12.721 -0.389 1.00 66.75 89 PRO A CA 1
ATOM 647 C C . PRO A 1 89 ? -7.768 -12.609 1.072 1.00 66.75 89 PRO A C 1
ATOM 649 O O . PRO A 1 89 ? -7.202 -11.824 1.845 1.00 66.75 89 PRO A O 1
ATOM 652 N N . PRO A 1 90 ? -8.834 -13.325 1.463 1.00 61.69 90 PRO A N 1
ATOM 653 C CA . PRO A 1 90 ? -9.255 -13.373 2.854 1.00 61.69 90 PRO A CA 1
ATOM 654 C C . PRO A 1 90 ? -8.159 -14.027 3.699 1.00 61.69 90 PRO A C 1
ATOM 656 O O . PRO A 1 90 ? -7.545 -15.011 3.285 1.00 61.69 90 PRO A O 1
ATOM 659 N N . VAL A 1 91 ? -7.935 -13.498 4.902 1.00 62.59 91 VAL A N 1
ATOM 660 C CA . VAL A 1 91 ? -7.083 -14.160 5.895 1.00 62.59 91 VAL A CA 1
ATOM 661 C C . VAL A 1 91 ? -7.912 -15.285 6.509 1.00 62.59 91 VAL A C 1
ATOM 663 O O . VAL A 1 91 ? -8.598 -15.096 7.510 1.00 62.59 91 VAL A O 1
ATOM 666 N N . VAL A 1 92 ? -7.928 -16.448 5.858 1.00 59.44 92 VAL A N 1
ATOM 667 C CA . VAL A 1 92 ? -8.578 -17.644 6.406 1.00 59.44 92 VAL A CA 1
ATOM 668 C C . VAL A 1 92 ? -7.591 -18.322 7.348 1.00 59.44 92 VAL A C 1
ATOM 670 O O . VAL A 1 92 ? -6.475 -18.658 6.959 1.00 59.44 92 VAL A O 1
ATOM 673 N N . SER A 1 93 ? -7.990 -18.502 8.606 1.00 66.25 93 SER A N 1
ATOM 674 C CA . SER A 1 93 ? -7.151 -19.164 9.605 1.00 66.25 93 SER A CA 1
ATOM 675 C C . SER A 1 93 ? -6.816 -20.597 9.170 1.00 66.25 93 SER A C 1
ATOM 677 O O . SER A 1 93 ? -7.717 -21.388 8.901 1.00 66.25 93 SER A O 1
ATOM 679 N N . GLY A 1 94 ? -5.521 -20.919 9.112 1.00 73.12 94 GLY A N 1
ATOM 680 C CA . GLY A 1 94 ? -5.000 -22.277 8.922 1.00 73.12 94 GLY A CA 1
ATOM 681 C C . GLY A 1 94 ? -4.798 -22.752 7.478 1.00 73.12 94 GLY A C 1
ATOM 682 O O . GLY A 1 94 ? -4.047 -23.704 7.283 1.00 73.12 94 GLY A O 1
ATOM 683 N N . GLU A 1 95 ? -5.386 -22.098 6.473 1.00 81.88 95 GLU A N 1
ATOM 684 C CA . GLU A 1 95 ? -5.205 -22.489 5.065 1.00 81.88 95 GLU A CA 1
ATOM 685 C C . GLU A 1 95 ? -3.981 -21.795 4.427 1.00 81.88 95 GLU A C 1
ATOM 687 O O . GLU A 1 95 ? -3.690 -20.637 4.756 1.00 81.88 95 GLU A O 1
ATOM 692 N N . PRO A 1 96 ? -3.250 -22.476 3.523 1.00 85.88 96 PRO A N 1
ATOM 693 C CA . PRO A 1 96 ? -2.246 -21.858 2.660 1.00 85.88 96 PRO A CA 1
ATOM 694 C C . PRO A 1 96 ? -2.821 -20.726 1.805 1.00 85.88 96 PRO A C 1
ATOM 696 O O . PRO A 1 96 ? -3.863 -20.872 1.167 1.00 85.88 96 PRO A O 1
ATOM 699 N N . VAL A 1 97 ? -2.124 -19.590 1.757 1.00 86.69 97 VAL A N 1
ATOM 700 C CA . VAL A 1 97 ? -2.571 -18.426 0.982 1.00 86.69 97 VAL A CA 1
ATOM 701 C C . VAL A 1 97 ? -1.396 -17.552 0.548 1.00 86.69 97 VAL A C 1
ATOM 703 O O . VAL A 1 97 ? -0.489 -17.261 1.331 1.00 86.69 97 VAL A O 1
ATOM 706 N N . LEU A 1 98 ? -1.419 -17.092 -0.703 1.00 89.25 98 LEU A N 1
ATOM 707 C CA . LEU A 1 98 ? -0.581 -15.983 -1.165 1.00 89.25 98 LEU A CA 1
ATOM 708 C C . LEU A 1 98 ? -1.258 -14.672 -0.773 1.00 89.25 98 LEU A C 1
ATOM 710 O O . LEU A 1 98 ? -2.415 -14.480 -1.113 1.00 89.25 98 LEU A O 1
ATOM 714 N N . LEU A 1 99 ? -0.574 -13.766 -0.082 1.00 88.25 99 LEU A N 1
ATOM 715 C CA . LEU A 1 99 ? -1.170 -12.537 0.452 1.00 88.25 99 LEU A CA 1
ATOM 716 C C . LEU A 1 99 ? -1.000 -11.341 -0.491 1.00 88.25 99 LEU A C 1
ATOM 718 O O . LEU A 1 99 ? -1.963 -10.619 -0.742 1.00 88.25 99 LEU A O 1
ATOM 722 N N . TYR A 1 100 ? 0.224 -11.111 -0.974 1.00 91.19 100 TYR A N 1
ATOM 723 C CA . TYR A 1 100 ? 0.582 -9.999 -1.862 1.00 91.19 100 TYR A CA 1
ATOM 724 C C . TYR A 1 100 ? 1.948 -10.241 -2.524 1.00 91.19 100 TYR A C 1
ATOM 726 O O . TYR A 1 100 ? 2.726 -11.086 -2.078 1.00 91.19 100 TYR A O 1
ATOM 734 N N . SER A 1 101 ? 2.257 -9.479 -3.573 1.00 93.50 101 SER A N 1
ATOM 735 C CA . SER A 1 101 ? 3.559 -9.462 -4.253 1.00 93.50 101 SER A CA 1
ATOM 736 C C . SER A 1 101 ? 4.107 -8.041 -4.369 1.00 93.50 101 SER A C 1
ATOM 738 O O . SER A 1 101 ? 3.358 -7.069 -4.286 1.00 93.50 101 SER A O 1
ATOM 740 N N . ASP A 1 102 ? 5.414 -7.892 -4.566 1.00 93.00 102 ASP A N 1
ATOM 741 C CA . ASP A 1 102 ? 6.061 -6.582 -4.711 1.00 93.00 102 ASP A CA 1
ATOM 742 C C . ASP A 1 102 ? 5.742 -5.964 -6.063 1.00 93.00 102 ASP A C 1
ATOM 744 O O . ASP A 1 102 ? 5.586 -4.755 -6.142 1.00 93.00 102 ASP A O 1
ATOM 748 N N . LEU A 1 103 ? 5.556 -6.791 -7.087 1.00 92.50 103 LEU A N 1
ATOM 749 C CA . LEU A 1 103 ? 5.214 -6.425 -8.450 1.00 92.50 103 LEU A CA 1
ATOM 750 C C . LEU A 1 103 ? 3.925 -7.127 -8.881 1.00 92.50 103 LEU A C 1
ATOM 752 O O . LEU A 1 103 ? 3.728 -8.315 -8.629 1.00 92.50 103 LEU A O 1
ATOM 756 N N . GLU A 1 104 ? 3.076 -6.388 -9.589 1.00 89.81 104 GLU A N 1
ATOM 757 C CA . GLU A 1 104 ? 1.920 -6.923 -10.333 1.00 89.81 104 GLU A CA 1
ATOM 758 C C . GLU A 1 104 ? 2.140 -6.855 -11.845 1.00 89.81 104 GLU A C 1
ATOM 760 O O . GLU A 1 104 ? 1.320 -7.331 -12.628 1.00 89.81 104 GLU A O 1
ATOM 765 N N . ARG A 1 105 ? 3.249 -6.249 -12.270 1.00 87.88 105 ARG A N 1
ATOM 766 C CA . ARG A 1 105 ? 3.669 -6.173 -13.661 1.00 87.88 105 ARG A CA 1
ATOM 767 C C . ARG A 1 105 ? 5.170 -5.959 -13.777 1.00 87.88 105 ARG A C 1
ATOM 769 O O . ARG A 1 105 ? 5.796 -5.484 -12.829 1.00 87.88 105 ARG A O 1
ATOM 776 N N . GLY A 1 106 ? 5.721 -6.284 -14.936 1.00 90.19 106 GLY A N 1
ATOM 777 C CA . GLY A 1 106 ? 7.111 -5.997 -15.276 1.00 90.19 106 GLY A CA 1
ATOM 778 C C . GLY A 1 106 ? 7.555 -6.689 -16.568 1.00 90.19 106 GLY A C 1
ATOM 779 O O . GLY A 1 106 ? 6.839 -7.549 -17.090 1.00 90.19 106 GLY A O 1
ATOM 780 N N . PRO A 1 107 ? 8.742 -6.349 -17.094 1.00 91.19 107 PRO A N 1
ATOM 781 C CA . PRO A 1 107 ? 9.307 -6.990 -18.271 1.00 91.19 107 PRO A CA 1
ATOM 782 C C . PRO A 1 107 ? 9.709 -8.440 -17.977 1.00 91.19 107 PRO A C 1
ATOM 784 O O . PRO A 1 107 ? 9.930 -8.832 -16.827 1.00 91.19 107 PRO A O 1
ATOM 787 N N . SER A 1 108 ? 9.852 -9.245 -19.031 1.00 92.00 108 SER A N 1
ATOM 788 C CA . SER A 1 108 ? 10.385 -10.607 -18.914 1.00 92.00 108 SER A CA 1
ATOM 789 C C . SER A 1 108 ? 11.734 -10.613 -18.185 1.00 92.00 108 SER A C 1
ATOM 791 O O . SER A 1 108 ? 12.618 -9.811 -18.482 1.00 92.00 108 SER A O 1
ATOM 793 N N . GLY A 1 109 ? 11.899 -11.548 -17.254 1.00 92.25 109 GLY A N 1
ATOM 794 C CA . GLY A 1 109 ? 13.045 -11.664 -16.356 1.00 92.25 109 GLY A CA 1
ATOM 795 C C . GLY A 1 109 ? 12.860 -10.961 -15.009 1.00 92.25 109 GLY A C 1
ATOM 796 O O . GLY A 1 109 ? 13.756 -11.054 -14.169 1.00 92.25 109 GLY A O 1
ATOM 797 N N . SER A 1 110 ? 11.731 -10.273 -14.785 1.00 95.06 110 SER A N 1
ATOM 798 C CA . SER A 1 110 ? 11.449 -9.603 -13.511 1.00 95.06 110 SER A CA 1
ATOM 799 C C . SER A 1 110 ? 11.494 -10.597 -12.354 1.00 95.06 110 SER A C 1
ATOM 801 O O . SER A 1 110 ? 10.940 -11.694 -12.428 1.00 95.06 110 SER A O 1
ATOM 803 N N . LEU A 1 111 ? 12.162 -10.196 -11.280 1.00 94.62 111 LEU A N 1
ATOM 804 C CA . LEU A 1 111 ? 12.180 -10.887 -10.000 1.00 94.62 111 LEU A CA 1
ATOM 805 C C . LEU A 1 111 ? 11.039 -10.352 -9.135 1.00 94.62 111 LEU A C 1
ATOM 807 O O . LEU A 1 111 ? 11.039 -9.178 -8.763 1.00 94.62 111 LEU A O 1
ATOM 811 N N . VAL A 1 112 ? 10.083 -11.217 -8.829 1.00 94.31 112 VAL A N 1
ATOM 812 C CA . VAL A 1 112 ? 8.891 -10.895 -8.049 1.00 94.31 112 VAL A CA 1
ATOM 813 C C . VAL A 1 112 ? 9.025 -11.536 -6.682 1.00 94.31 112 VAL A C 1
ATOM 815 O O . VAL A 1 112 ? 9.142 -12.757 -6.559 1.00 94.31 112 VAL A O 1
ATOM 818 N N . THR A 1 113 ? 9.007 -10.714 -5.647 1.00 92.00 113 THR A N 1
ATOM 819 C CA . THR A 1 113 ? 8.858 -11.182 -4.277 1.00 92.00 113 THR A CA 1
ATOM 820 C C . THR A 1 113 ? 7.389 -11.418 -3.974 1.00 92.00 113 THR A C 1
ATOM 822 O O . THR A 1 113 ? 6.560 -10.524 -4.128 1.00 92.00 113 THR A O 1
ATOM 825 N N . VAL A 1 114 ? 7.079 -12.607 -3.476 1.00 91.38 114 VAL A N 1
ATOM 826 C CA . VAL A 1 114 ? 5.740 -13.045 -3.096 1.00 91.38 114 VAL A CA 1
ATOM 827 C C . VAL A 1 114 ? 5.712 -13.317 -1.604 1.00 91.38 114 VAL A C 1
ATOM 829 O O . VAL A 1 114 ? 6.585 -14.013 -1.085 1.00 91.38 114 VAL A O 1
ATOM 832 N N . TRP A 1 115 ? 4.698 -12.795 -0.924 1.00 89.25 115 TRP A N 1
ATOM 833 C CA . TRP A 1 115 ? 4.439 -13.078 0.479 1.00 89.25 115 TRP A CA 1
ATOM 834 C C . TRP A 1 115 ? 3.190 -13.923 0.627 1.00 89.25 115 TRP A C 1
ATOM 836 O O . TRP A 1 115 ? 2.185 -13.686 -0.042 1.00 89.25 115 TRP A O 1
ATOM 846 N N . GLY A 1 116 ? 3.234 -14.866 1.556 1.00 87.88 116 GLY A N 1
ATOM 847 C CA . GLY A 1 116 ? 2.088 -15.682 1.916 1.00 87.88 116 GLY A CA 1
ATOM 848 C C . GLY A 1 116 ? 2.140 -16.179 3.350 1.00 87.88 116 GLY A C 1
ATOM 849 O O . GLY A 1 116 ? 2.992 -15.768 4.145 1.00 87.88 116 GLY A O 1
ATOM 850 N N . GLN A 1 117 ? 1.195 -17.049 3.672 1.00 83.88 117 GLN A N 1
ATOM 851 C CA . GLN A 1 117 ? 1.029 -17.647 4.987 1.00 83.88 117 GLN A CA 1
ATOM 852 C C . GLN A 1 117 ? 0.657 -19.123 4.833 1.00 83.88 117 GLN A C 1
ATOM 854 O O . GLN A 1 117 ? -0.064 -19.489 3.906 1.00 83.88 117 GLN A O 1
ATOM 859 N N . ASN A 1 118 ? 1.151 -19.959 5.750 1.00 82.00 118 ASN A N 1
ATOM 860 C CA . ASN A 1 118 ? 0.884 -21.402 5.812 1.00 82.00 118 ASN A CA 1
ATOM 861 C C . ASN A 1 118 ? 1.224 -22.190 4.532 1.00 82.00 118 ASN A C 1
ATOM 863 O O . ASN A 1 118 ? 0.735 -23.298 4.359 1.00 82.00 118 ASN A O 1
ATOM 867 N N . ILE A 1 119 ? 2.059 -21.664 3.638 1.00 82.69 119 ILE A N 1
ATOM 868 C CA . ILE A 1 119 ? 2.515 -22.330 2.416 1.00 82.69 119 ILE A CA 1
ATOM 869 C C . ILE A 1 119 ? 3.373 -23.551 2.798 1.00 82.69 119 ILE A C 1
ATOM 871 O O . ILE A 1 119 ? 4.439 -23.392 3.405 1.00 82.69 119 ILE A O 1
ATOM 875 N N . PRO A 1 120 ? 2.954 -24.779 2.444 1.00 78.38 120 PRO A N 1
ATOM 876 C CA . PRO A 1 120 ? 3.732 -25.978 2.721 1.00 78.38 120 PRO A CA 1
ATOM 877 C C . PRO A 1 120 ? 5.067 -25.991 1.967 1.00 78.38 120 PRO A C 1
ATOM 879 O O . PRO A 1 120 ? 5.188 -25.469 0.856 1.00 78.38 120 PRO A O 1
ATOM 882 N N . ALA A 1 121 ? 6.070 -26.662 2.532 1.00 75.62 121 ALA A N 1
ATOM 883 C CA . ALA A 1 121 ? 7.301 -26.947 1.802 1.00 75.62 121 ALA A CA 1
ATOM 884 C C . ALA A 1 121 ? 6.992 -27.780 0.546 1.00 75.62 121 ALA A C 1
ATOM 886 O O . ALA A 1 121 ? 6.317 -28.805 0.626 1.00 75.62 121 ALA A O 1
ATOM 887 N N . GLY A 1 122 ? 7.490 -27.336 -0.610 1.00 72.75 122 GLY A N 1
ATOM 888 C CA . GLY A 1 122 ? 7.228 -27.992 -1.893 1.00 72.75 122 GLY A CA 1
ATOM 889 C C . GLY A 1 122 ? 5.832 -27.740 -2.472 1.00 72.75 122 GLY A C 1
ATOM 890 O O . GLY A 1 122 ? 5.454 -28.438 -3.410 1.00 72.75 122 GLY A O 1
ATOM 891 N N . ALA A 1 123 ? 5.070 -26.774 -1.943 1.00 78.12 123 ALA A N 1
ATOM 892 C CA . ALA A 1 123 ? 3.828 -26.342 -2.575 1.00 78.12 123 ALA A CA 1
ATOM 893 C C . ALA A 1 123 ? 4.078 -25.906 -4.031 1.00 78.12 123 ALA A C 1
ATOM 895 O O . ALA A 1 123 ? 5.031 -25.175 -4.314 1.00 78.12 123 ALA A O 1
ATOM 896 N N . GLY A 1 124 ? 3.229 -26.379 -4.947 1.00 80.88 124 GLY A N 1
ATOM 897 C CA . GLY A 1 124 ? 3.304 -26.034 -6.363 1.00 80.88 124 GLY A CA 1
ATOM 898 C C . GLY A 1 124 ? 2.942 -24.569 -6.579 1.00 80.88 124 GLY A C 1
ATOM 899 O O . GLY A 1 124 ? 1.845 -24.140 -6.219 1.00 80.88 124 GLY A O 1
ATOM 900 N N . LEU A 1 125 ? 3.879 -23.808 -7.149 1.00 87.94 125 LEU A N 1
ATOM 901 C CA . LEU A 1 125 ? 3.623 -22.469 -7.664 1.00 87.94 125 LEU A CA 1
ATOM 902 C C . LEU A 1 125 ? 3.662 -22.499 -9.187 1.00 87.94 125 LEU A C 1
ATOM 904 O O . LEU A 1 125 ? 4.666 -22.904 -9.788 1.00 87.94 125 LEU A O 1
ATOM 908 N N . THR A 1 126 ? 2.583 -22.030 -9.800 1.00 88.75 126 THR A N 1
ATOM 909 C CA . THR A 1 126 ? 2.452 -21.905 -11.249 1.00 88.75 126 THR A CA 1
ATOM 910 C C . THR A 1 126 ? 2.390 -20.435 -11.664 1.00 88.75 126 THR A C 1
ATOM 912 O O . THR A 1 126 ? 1.783 -19.592 -11.008 1.00 88.75 126 THR A O 1
ATOM 915 N N . CYS A 1 127 ? 3.099 -20.108 -12.738 1.00 86.00 127 CYS A N 1
ATOM 916 C CA . CYS A 1 127 ? 3.225 -18.792 -13.342 1.00 86.00 127 CYS A CA 1
ATOM 917 C C . CYS A 1 127 ? 2.495 -18.839 -14.690 1.00 86.00 127 CYS A C 1
ATOM 919 O O . CYS A 1 127 ? 3.069 -19.232 -15.710 1.00 86.00 127 CYS A O 1
ATOM 921 N N . GLY A 1 128 ? 1.195 -18.534 -14.687 1.00 81.62 128 GLY A N 1
ATOM 922 C CA . GLY A 1 128 ? 0.280 -18.974 -15.746 1.00 81.62 128 GLY A CA 1
ATOM 923 C C . GLY A 1 128 ? 0.197 -20.505 -15.810 1.00 81.62 128 GLY A C 1
ATOM 924 O O . GLY A 1 128 ? 0.032 -21.160 -14.787 1.00 81.62 128 GLY A O 1
ATOM 925 N N . ASP A 1 129 ? 0.371 -21.080 -17.001 1.00 79.31 129 ASP A N 1
ATOM 926 C CA . ASP A 1 129 ? 0.273 -22.533 -17.222 1.00 79.31 129 ASP A CA 1
ATOM 927 C C . ASP A 1 129 ? 1.599 -23.288 -16.990 1.00 79.31 129 ASP A C 1
ATOM 929 O O . ASP A 1 129 ? 1.733 -24.450 -17.377 1.00 79.31 129 ASP A O 1
ATOM 933 N N . GLN A 1 130 ? 2.628 -22.627 -16.455 1.00 85.12 130 GLN A N 1
ATOM 934 C CA . GLN A 1 130 ? 3.977 -23.185 -16.290 1.00 85.12 130 GLN A CA 1
ATOM 935 C C . GLN A 1 130 ? 4.399 -23.185 -14.823 1.00 85.12 130 GLN A C 1
ATOM 937 O O . GLN A 1 130 ? 3.950 -22.346 -14.053 1.00 85.12 130 GLN A O 1
ATOM 942 N N . ALA A 1 131 ? 5.303 -24.082 -14.427 1.00 85.38 131 ALA A N 1
ATOM 943 C CA . ALA A 1 131 ? 5.917 -24.004 -13.103 1.00 85.38 131 ALA A CA 1
ATOM 944 C C . ALA A 1 131 ? 6.745 -22.714 -12.978 1.00 85.38 131 ALA A C 1
ATOM 946 O O . ALA A 1 131 ? 7.519 -22.378 -13.878 1.00 85.38 131 ALA A O 1
ATOM 947 N N . CYS A 1 132 ? 6.589 -21.997 -11.866 1.00 85.69 132 CYS A N 1
ATOM 948 C CA . CYS A 1 132 ? 7.382 -20.805 -11.588 1.00 85.69 132 CYS A CA 1
ATOM 949 C C . CYS A 1 132 ? 8.870 -21.147 -11.400 1.00 85.69 132 CYS A C 1
ATOM 951 O O . CYS A 1 132 ? 9.214 -22.131 -10.744 1.00 85.69 132 CYS A O 1
ATOM 953 N N . GLU A 1 133 ? 9.771 -20.295 -11.900 1.00 89.31 133 GLU A N 1
ATOM 954 C CA . GLU A 1 133 ? 11.198 -20.371 -11.565 1.00 89.31 133 GLU A CA 1
ATOM 955 C C . GLU A 1 133 ? 11.418 -19.765 -10.171 1.00 89.31 133 GLU A C 1
ATOM 957 O O . GLU A 1 133 ? 11.533 -18.548 -10.014 1.00 89.31 133 GLU A O 1
ATOM 962 N N . ILE A 1 134 ? 11.439 -20.617 -9.147 1.00 86.31 134 ILE A N 1
ATOM 963 C CA . ILE A 1 134 ? 11.656 -20.210 -7.754 1.00 86.31 134 ILE A CA 1
ATOM 964 C C . ILE A 1 134 ? 13.160 -20.050 -7.500 1.00 86.31 134 ILE A C 1
ATOM 966 O O . ILE A 1 134 ? 13.929 -20.996 -7.667 1.00 86.31 134 ILE A O 1
ATOM 970 N N . LEU A 1 135 ? 13.580 -18.853 -7.085 1.00 83.12 135 LEU A N 1
ATOM 971 C CA . LEU A 1 135 ? 14.990 -18.498 -6.883 1.00 83.12 135 LEU A CA 1
ATOM 972 C C . LEU A 1 135 ? 15.451 -18.535 -5.422 1.00 83.12 135 LEU A C 1
ATOM 974 O O . LEU A 1 135 ? 16.654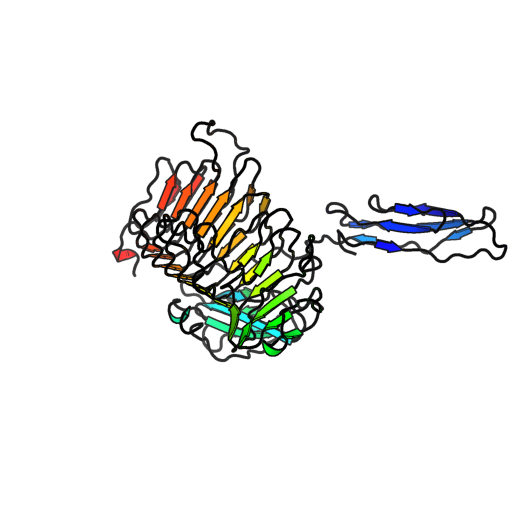 -18.526 -5.170 1.00 83.12 135 LEU A O 1
ATOM 978 N N . SER A 1 136 ? 14.530 -18.555 -4.460 1.00 74.25 136 SER A N 1
ATOM 979 C CA . SER A 1 136 ? 14.849 -18.622 -3.030 1.00 74.25 136 SER A CA 1
ATOM 980 C C . SER A 1 136 ? 14.260 -19.884 -2.408 1.00 74.25 136 SER A C 1
ATOM 982 O O . SER A 1 136 ? 13.077 -20.164 -2.594 1.00 74.25 136 SER A O 1
ATOM 984 N N . SER A 1 137 ? 15.065 -20.624 -1.642 1.00 54.53 137 SER A N 1
ATOM 985 C CA . SER A 1 137 ? 14.603 -21.788 -0.870 1.00 54.53 137 SER A CA 1
ATOM 986 C C . SER A 1 137 ? 13.915 -21.412 0.438 1.00 54.53 137 SER A C 1
ATOM 988 O O . SER A 1 137 ? 13.187 -22.227 1.003 1.00 54.53 137 SER A O 1
ATOM 990 N N . ASP A 1 138 ? 14.156 -20.196 0.925 1.00 50.41 138 ASP A N 1
ATOM 991 C CA . ASP A 1 138 ? 13.851 -19.862 2.303 1.00 50.41 138 ASP A CA 1
ATOM 992 C C . ASP A 1 138 ? 12.563 -19.057 2.378 1.00 50.41 138 ASP A C 1
ATOM 994 O O . ASP A 1 138 ? 12.477 -17.917 1.924 1.00 50.41 138 ASP A O 1
ATOM 998 N N . PHE A 1 139 ? 11.594 -19.667 3.053 1.00 52.28 139 PHE A N 1
ATOM 999 C CA . PHE A 1 139 ? 10.592 -19.011 3.877 1.00 52.28 139 PHE A CA 1
ATOM 1000 C C . PHE A 1 139 ? 11.277 -18.202 4.991 1.00 52.28 139 PHE A C 1
ATOM 1002 O O . PHE A 1 139 ? 11.103 -18.489 6.175 1.00 52.28 139 PHE A O 1
ATOM 1009 N N . ASP A 1 140 ? 12.134 -17.260 4.596 1.00 42.34 140 ASP A N 1
ATOM 1010 C CA . ASP A 1 140 ? 12.937 -16.439 5.489 1.00 42.34 140 ASP A CA 1
ATOM 1011 C C . ASP A 1 140 ? 11.972 -15.782 6.482 1.00 42.34 140 ASP A C 1
ATOM 1013 O O . ASP A 1 140 ? 10.987 -15.171 6.030 1.00 42.34 140 ASP A O 1
ATOM 1017 N N . PRO A 1 141 ? 12.176 -15.908 7.812 1.00 40.75 141 PRO A N 1
ATOM 1018 C CA . PRO A 1 141 ? 11.580 -14.950 8.717 1.00 40.75 141 PRO A CA 1
ATOM 1019 C C . PRO A 1 141 ? 12.142 -13.637 8.214 1.00 40.75 141 PRO A C 1
ATOM 1021 O O . PRO A 1 141 ? 13.342 -13.403 8.323 1.00 40.75 141 PRO A O 1
ATOM 1024 N N . ALA A 1 142 ? 11.296 -12.863 7.536 1.00 43.12 142 ALA A N 1
ATOM 1025 C CA . ALA A 1 142 ? 11.667 -11.610 6.905 1.00 43.12 142 ALA A CA 1
ATOM 1026 C C . ALA A 1 142 ? 12.649 -10.853 7.815 1.00 43.12 142 ALA A C 1
ATOM 1028 O O . ALA A 1 142 ? 12.499 -11.037 9.014 1.00 43.12 142 ALA A O 1
ATOM 1029 N N . HIS A 1 143 ? 13.605 -10.068 7.274 1.00 44.94 143 HIS A N 1
ATOM 1030 C CA . HIS A 1 143 ? 14.610 -9.192 7.943 1.00 44.94 143 HIS A CA 1
ATOM 1031 C C . HIS A 1 143 ? 14.834 -9.425 9.457 1.00 44.94 143 HIS A C 1
ATOM 1033 O O . HIS A 1 143 ? 13.876 -9.422 10.201 1.00 44.94 143 HIS A O 1
ATOM 1039 N N . PRO A 1 144 ? 16.041 -9.407 10.044 1.00 43.88 144 PRO A N 1
ATOM 1040 C CA . PRO A 1 144 ? 16.217 -9.611 11.500 1.00 43.88 144 PRO A CA 1
ATOM 1041 C C . PRO A 1 144 ? 15.232 -8.862 12.451 1.00 43.88 144 PRO A C 1
ATOM 1043 O O . PRO A 1 144 ? 14.930 -9.362 13.532 1.00 43.88 144 PRO A O 1
ATOM 1046 N N . ALA A 1 145 ? 14.682 -7.706 12.036 1.00 43.50 145 ALA A N 1
ATOM 1047 C CA . ALA A 1 145 ? 13.541 -7.009 12.667 1.00 43.50 145 ALA A CA 1
ATOM 1048 C C . ALA A 1 145 ? 12.120 -7.585 12.381 1.00 43.50 145 ALA A C 1
ATOM 1050 O O . ALA A 1 145 ? 11.273 -7.634 13.266 1.00 43.50 145 ALA A O 1
ATOM 1051 N N . HIS A 1 146 ? 11.844 -8.068 11.173 1.00 46.66 146 HIS A N 1
ATOM 1052 C CA . HIS A 1 146 ? 10.615 -8.761 10.768 1.00 46.66 146 HIS A CA 1
ATOM 1053 C C . HIS A 1 146 ? 10.470 -10.177 11.394 1.00 46.66 146 HIS A C 1
ATOM 1055 O O . HIS A 1 146 ? 9.372 -10.730 11.357 1.00 46.66 146 HIS A O 1
ATOM 1061 N N . GLY A 1 147 ? 11.499 -10.736 12.051 1.00 38.62 147 GLY A N 1
ATOM 1062 C CA . GLY A 1 147 ? 11.430 -11.983 12.843 1.00 38.62 147 GLY A CA 1
ATOM 1063 C C . GLY A 1 147 ? 10.457 -11.963 14.040 1.00 38.62 147 GLY A C 1
ATOM 1064 O O . GLY A 1 147 ? 10.378 -12.929 14.797 1.00 38.62 147 GLY A O 1
ATOM 1065 N N . ARG A 1 148 ? 9.710 -10.866 14.219 1.00 46.47 148 ARG A N 1
ATOM 1066 C CA . ARG A 1 148 ? 8.598 -10.699 15.171 1.00 46.47 148 ARG A CA 1
ATOM 1067 C C . ARG A 1 148 ? 7.210 -10.817 14.521 1.00 46.47 148 ARG A C 1
ATOM 1069 O O . ARG A 1 148 ? 6.200 -10.748 15.215 1.00 46.47 148 ARG A O 1
ATOM 1076 N N . GLN A 1 149 ? 7.140 -10.988 13.199 1.00 48.72 149 GLN A N 1
ATOM 1077 C CA . GLN A 1 149 ? 5.904 -11.273 12.471 1.00 48.72 149 GLN A CA 1
ATOM 1078 C C . GLN A 1 149 ? 5.526 -12.751 12.658 1.00 48.72 149 GLN A C 1
ATOM 1080 O O . GLN A 1 149 ? 6.300 -13.622 12.257 1.00 48.72 149 GLN A O 1
ATOM 1085 N N . PRO A 1 150 ? 4.350 -13.085 13.210 1.00 47.94 150 PRO A N 1
ATOM 1086 C CA . PRO A 1 150 ? 3.930 -14.475 13.269 1.00 47.94 150 PRO A CA 1
ATOM 1087 C C . PRO A 1 150 ? 3.682 -14.995 11.840 1.00 47.94 150 PRO A C 1
ATOM 1089 O O . PRO A 1 150 ? 2.805 -14.510 11.129 1.00 47.94 150 PRO A O 1
ATOM 1092 N N . SER A 1 151 ? 4.440 -16.013 11.423 1.00 56.94 151 SER A N 1
ATOM 1093 C CA . SER A 1 151 ? 4.127 -16.956 10.325 1.00 56.94 151 SER A CA 1
ATOM 1094 C C . SER A 1 151 ? 4.177 -16.498 8.854 1.00 56.94 151 SER A C 1
ATOM 1096 O O . SER A 1 151 ? 3.754 -17.266 7.988 1.00 56.94 151 SER A O 1
ATOM 1098 N N . ARG A 1 152 ? 4.697 -15.309 8.517 1.00 72.69 152 ARG A N 1
ATOM 1099 C CA . ARG A 1 152 ? 4.790 -14.908 7.099 1.00 72.69 152 ARG A CA 1
ATOM 1100 C C . ARG A 1 152 ? 5.983 -15.512 6.382 1.00 72.69 152 ARG A C 1
ATOM 1102 O O . ARG A 1 152 ? 7.091 -15.566 6.901 1.00 72.69 152 ARG A O 1
ATOM 1109 N N . GLN A 1 153 ? 5.717 -15.902 5.150 1.00 80.50 153 GLN A N 1
ATOM 1110 C CA . GLN A 1 153 ? 6.604 -16.618 4.259 1.00 80.50 153 GLN A CA 1
ATOM 1111 C C . GLN A 1 153 ? 6.888 -15.757 3.034 1.00 80.50 153 GLN A C 1
ATOM 1113 O O . GLN A 1 153 ? 5.962 -15.157 2.490 1.00 80.50 153 GLN A O 1
ATOM 1118 N N . LYS A 1 154 ? 8.150 -15.693 2.604 1.00 84.44 154 LYS A N 1
ATOM 1119 C CA . LYS A 1 154 ? 8.586 -14.956 1.412 1.00 84.44 154 LYS A CA 1
ATOM 1120 C C . LYS A 1 154 ? 9.195 -15.918 0.393 1.00 84.44 154 LYS A C 1
ATOM 1122 O O . LYS A 1 154 ? 9.945 -16.807 0.771 1.00 84.44 154 LYS A O 1
ATOM 1127 N N . ILE A 1 155 ? 8.873 -15.735 -0.885 1.00 87.00 155 ILE A N 1
ATOM 1128 C CA . ILE A 1 155 ? 9.432 -16.496 -2.010 1.00 87.00 155 ILE A CA 1
ATOM 1129 C C . ILE A 1 155 ? 9.790 -15.514 -3.125 1.00 87.00 155 ILE A C 1
ATOM 1131 O O . ILE A 1 155 ? 9.045 -14.573 -3.383 1.00 87.00 155 ILE A O 1
ATOM 1135 N N . VAL A 1 156 ? 10.917 -15.724 -3.803 1.00 90.75 156 VAL A N 1
ATOM 1136 C CA . VAL A 1 156 ? 11.300 -14.962 -4.996 1.00 90.75 156 VAL A CA 1
ATOM 1137 C C . VAL A 1 156 ? 11.086 -15.819 -6.232 1.00 90.75 156 VAL A C 1
ATOM 1139 O O . VAL A 1 156 ? 11.628 -16.920 -6.335 1.00 90.75 156 VAL A O 1
ATOM 1142 N N . VAL A 1 157 ? 10.325 -15.291 -7.182 1.00 91.50 157 VAL A N 1
ATOM 1143 C CA . VAL A 1 157 ? 10.015 -15.936 -8.455 1.00 91.50 157 VAL A CA 1
ATOM 1144 C C . VAL A 1 157 ? 10.582 -15.102 -9.595 1.00 91.50 157 VAL A C 1
ATOM 1146 O O . VAL A 1 157 ? 10.409 -13.885 -9.616 1.00 91.50 157 VAL A O 1
ATOM 1149 N N . ARG A 1 158 ? 11.236 -15.739 -10.569 1.00 91.88 158 ARG A N 1
ATOM 1150 C CA . ARG A 1 158 ? 11.563 -15.087 -11.841 1.00 91.88 158 ARG A CA 1
ATOM 1151 C C . ARG A 1 158 ? 10.433 -15.293 -12.841 1.00 91.88 158 ARG A C 1
ATOM 1153 O O . ARG A 1 158 ? 10.024 -16.421 -13.109 1.00 91.88 158 ARG A O 1
ATOM 1160 N N . PHE A 1 159 ? 9.972 -14.197 -13.430 1.00 89.75 159 PHE A N 1
ATOM 1161 C CA . PHE A 1 159 ? 8.876 -14.195 -14.388 1.00 89.75 159 PHE A CA 1
ATOM 1162 C C . PHE A 1 159 ? 9.387 -14.031 -15.820 1.00 89.75 159 PHE A C 1
ATOM 1164 O O . PHE A 1 159 ? 9.743 -12.932 -16.233 1.00 89.75 159 PHE A O 1
ATOM 1171 N N . ASN A 1 160 ? 9.425 -15.121 -16.592 1.00 85.25 160 ASN A N 1
ATOM 1172 C CA . ASN A 1 160 ? 9.871 -15.106 -17.996 1.00 85.25 160 ASN A CA 1
ATOM 1173 C C . ASN A 1 160 ? 8.706 -15.218 -19.001 1.00 85.25 160 ASN A C 1
ATOM 1175 O O . ASN A 1 160 ? 8.810 -14.771 -20.139 1.00 85.25 160 ASN A O 1
ATOM 1179 N N . SER A 1 161 ? 7.594 -15.834 -18.594 1.00 80.69 161 SER A N 1
ATOM 1180 C CA . SER A 1 161 ? 6.417 -16.100 -19.431 1.00 80.69 161 SER A CA 1
ATOM 1181 C C . SER A 1 161 ? 5.177 -16.305 -18.554 1.00 80.69 161 SER A C 1
ATOM 1183 O O . SER A 1 161 ? 5.316 -16.650 -17.384 1.00 80.69 161 SER A O 1
ATOM 1185 N N . GLY A 1 162 ? 3.981 -16.165 -19.130 1.00 78.38 162 GLY A N 1
ATOM 1186 C CA . GLY A 1 162 ? 2.711 -16.409 -18.436 1.00 78.38 162 GLY A CA 1
ATOM 1187 C C . GLY A 1 162 ? 2.139 -15.166 -17.751 1.00 78.38 162 GLY A C 1
ATOM 1188 O O . GLY A 1 162 ? 2.614 -14.048 -17.955 1.00 78.38 162 GLY A O 1
ATOM 1189 N N . SER A 1 163 ? 1.099 -15.370 -16.946 1.00 84.06 163 SER A N 1
ATOM 1190 C CA . SER A 1 163 ? 0.426 -14.317 -16.184 1.00 84.06 163 SER A CA 1
ATOM 1191 C C . SER A 1 163 ? -0.079 -14.865 -14.857 1.00 84.06 163 SER A C 1
ATOM 1193 O O . SER A 1 163 ? -0.666 -15.945 -14.829 1.00 84.06 163 SER A O 1
ATOM 1195 N N . GLY A 1 164 ? 0.089 -14.092 -13.790 1.00 87.00 164 GLY A N 1
ATOM 1196 C CA . GLY A 1 164 ? -0.340 -14.461 -12.445 1.00 87.00 164 GLY A CA 1
ATOM 1197 C C . GLY A 1 164 ? 0.544 -15.511 -11.775 1.00 87.00 164 GLY A C 1
ATOM 1198 O O . GLY A 1 164 ? 1.196 -16.315 -12.433 1.00 87.00 164 GLY A O 1
ATOM 1199 N N . ILE A 1 165 ? 0.557 -15.487 -10.446 1.00 90.12 165 ILE A N 1
ATOM 1200 C CA . ILE A 1 165 ? 1.262 -16.441 -9.588 1.00 90.12 165 ILE A CA 1
ATOM 1201 C C . ILE A 1 165 ? 0.199 -17.215 -8.824 1.00 90.12 165 ILE A C 1
ATOM 1203 O O . ILE A 1 165 ? -0.465 -16.654 -7.955 1.00 90.12 165 ILE A O 1
ATOM 1207 N N . THR A 1 166 ? 0.022 -18.482 -9.157 1.00 90.25 166 THR A N 1
ATOM 1208 C CA . THR A 1 166 ? -0.986 -19.357 -8.567 1.00 90.25 166 THR A CA 1
ATOM 1209 C C . THR A 1 166 ? -0.334 -20.300 -7.575 1.00 90.25 166 THR A C 1
ATOM 1211 O O . THR A 1 166 ? 0.647 -20.970 -7.890 1.00 90.25 166 THR A O 1
ATOM 1214 N N . LEU A 1 167 ? -0.905 -20.359 -6.376 1.00 89.31 167 LEU A N 1
ATOM 1215 C CA . LEU A 1 167 ? -0.689 -21.447 -5.436 1.00 89.31 167 LEU A CA 1
ATOM 1216 C C . LEU A 1 167 ? -1.753 -22.515 -5.706 1.00 89.31 167 LEU A C 1
ATOM 1218 O O . LEU A 1 167 ? -2.947 -22.264 -5.523 1.00 89.31 167 LEU A O 1
ATOM 1222 N N . ASP A 1 168 ? -1.322 -23.680 -6.189 1.00 84.75 168 ASP A N 1
ATOM 1223 C CA . ASP A 1 168 ? -2.218 -24.705 -6.734 1.00 84.75 168 ASP A CA 1
ATOM 1224 C C . ASP A 1 168 ? -3.278 -25.151 -5.715 1.00 84.75 168 ASP A C 1
ATOM 1226 O O . ASP A 1 168 ? -2.958 -25.617 -4.623 1.00 84.75 168 ASP A O 1
ATOM 1230 N N . GLY A 1 169 ? -4.557 -25.033 -6.086 1.00 82.50 169 GLY A N 1
ATOM 1231 C CA . GLY A 1 169 ? -5.693 -25.378 -5.221 1.00 82.50 169 GLY A CA 1
ATOM 1232 C C . GLY A 1 169 ? -6.100 -24.295 -4.215 1.00 82.50 169 GLY A C 1
ATOM 1233 O O . GLY A 1 169 ? -7.081 -24.492 -3.501 1.00 82.50 169 GLY A O 1
ATOM 1234 N N . TYR A 1 170 ? -5.400 -23.158 -4.193 1.00 85.88 170 TYR A N 1
ATOM 1235 C CA . TYR A 1 170 ? -5.656 -22.045 -3.282 1.00 85.88 170 TYR A CA 1
ATOM 1236 C C . TYR A 1 170 ? -6.014 -20.780 -4.065 1.00 85.88 170 TYR A C 1
ATOM 1238 O O . TYR A 1 170 ? -7.132 -20.658 -4.564 1.00 85.88 170 TYR A O 1
ATOM 1246 N N . ASN A 1 171 ? -5.092 -19.826 -4.185 1.00 88.38 171 ASN A N 1
ATOM 1247 C CA . ASN A 1 171 ? -5.359 -18.532 -4.796 1.00 88.38 171 ASN A CA 1
ATOM 1248 C C . ASN A 1 171 ? -4.262 -18.095 -5.769 1.00 88.38 171 ASN A C 1
ATOM 1250 O O . ASN A 1 171 ? -3.128 -18.573 -5.733 1.00 88.38 171 ASN A O 1
ATOM 1254 N N . THR A 1 172 ? -4.620 -17.131 -6.613 1.00 88.94 172 THR A N 1
ATOM 1255 C CA . THR A 1 172 ? -3.728 -16.519 -7.596 1.00 88.94 172 THR A CA 1
ATOM 1256 C C . THR A 1 172 ? -3.524 -15.048 -7.265 1.00 88.94 172 THR A C 1
ATOM 1258 O O . THR A 1 172 ? -4.491 -14.320 -7.045 1.00 88.94 172 THR A O 1
ATOM 1261 N N . LEU A 1 173 ? -2.270 -14.602 -7.257 1.00 89.88 173 LEU A N 1
ATOM 1262 C CA . LEU A 1 173 ? -1.922 -13.186 -7.283 1.00 89.88 173 LEU A CA 1
ATOM 1263 C C . LEU A 1 173 ? -1.734 -12.718 -8.729 1.00 89.88 173 LEU A C 1
ATOM 1265 O O . LEU A 1 173 ? -1.189 -13.467 -9.543 1.00 89.88 173 LEU A O 1
ATOM 1269 N N . PRO A 1 174 ? -2.156 -11.493 -9.076 1.00 87.44 174 PRO A N 1
ATOM 1270 C CA . PRO A 1 174 ? -1.984 -10.978 -10.423 1.00 87.44 174 PRO A CA 1
ATOM 1271 C C . PRO A 1 174 ? -0.508 -10.689 -10.721 1.00 87.44 174 PRO A C 1
ATOM 1273 O O . PRO A 1 174 ? 0.220 -10.133 -9.902 1.00 87.44 174 PRO A O 1
ATOM 1276 N N . PHE A 1 175 ? -0.082 -11.043 -11.930 1.00 89.06 175 PHE A N 1
ATOM 1277 C CA . PHE A 1 175 ? 1.167 -10.578 -12.517 1.00 89.06 175 PHE A CA 1
ATOM 1278 C C . PHE A 1 175 ? 1.000 -10.483 -14.031 1.00 89.06 175 PHE A C 1
ATOM 1280 O O . PHE A 1 175 ? 0.523 -11.431 -14.659 1.00 89.06 175 PHE A O 1
ATOM 1287 N N . GLN A 1 176 ? 1.405 -9.365 -14.620 1.00 86.88 176 GLN A N 1
ATOM 1288 C CA . GLN A 1 176 ? 1.322 -9.138 -16.055 1.00 86.88 176 GLN A CA 1
ATOM 1289 C C . GLN A 1 176 ? 2.698 -8.840 -16.644 1.00 86.88 176 GLN A C 1
ATOM 1291 O O . GLN A 1 176 ? 3.386 -7.911 -16.227 1.00 86.88 176 GLN A O 1
ATOM 1296 N N . LEU A 1 177 ? 3.077 -9.588 -17.678 1.00 85.19 177 LEU A N 1
ATOM 1297 C CA . LEU A 1 177 ? 4.235 -9.218 -18.481 1.00 85.19 177 LEU A CA 1
ATOM 1298 C C . LEU A 1 177 ? 3.925 -7.957 -19.286 1.00 85.19 177 LEU A C 1
ATOM 1300 O O . LEU A 1 177 ? 2.955 -7.910 -20.045 1.00 85.19 177 LEU A O 1
ATOM 1304 N N . THR A 1 178 ? 4.767 -6.947 -19.122 1.00 83.69 178 THR A N 1
ATOM 1305 C CA . THR A 1 178 ? 4.694 -5.678 -19.849 1.00 83.69 178 THR A CA 1
ATOM 1306 C C . THR A 1 178 ? 5.931 -5.489 -20.719 1.00 83.69 178 THR A C 1
ATOM 1308 O O . THR A 1 178 ? 6.907 -6.236 -20.630 1.00 83.69 178 THR A O 1
ATOM 1311 N N . GLY A 1 179 ? 5.902 -4.469 -21.580 1.00 80.62 179 GLY A N 1
ATOM 1312 C CA . GLY A 1 179 ? 7.139 -3.919 -22.132 1.00 80.62 179 GLY A CA 1
ATOM 1313 C C . GLY A 1 179 ? 8.009 -3.288 -21.037 1.00 80.62 179 GLY A C 1
ATOM 1314 O O . GLY A 1 179 ? 7.641 -3.287 -19.863 1.00 80.62 179 GLY A O 1
ATOM 1315 N N . GLY A 1 180 ? 9.154 -2.736 -21.438 1.00 85.88 180 GLY A N 1
ATOM 1316 C CA . GLY A 1 180 ? 10.106 -2.080 -20.538 1.00 85.88 180 GLY A CA 1
ATOM 1317 C C . GLY A 1 180 ? 11.414 -2.847 -20.386 1.00 85.88 180 GLY A C 1
ATOM 1318 O O . GLY A 1 180 ? 11.686 -3.810 -21.109 1.00 85.88 180 GLY A O 1
ATOM 1319 N N . GLN A 1 181 ? 12.261 -2.372 -19.482 1.00 87.88 181 GLN A N 1
ATOM 1320 C CA . GLN A 1 181 ? 13.602 -2.880 -19.223 1.00 87.88 181 GLN A CA 1
ATOM 1321 C C . GLN A 1 181 ? 13.818 -3.136 -17.735 1.00 87.88 181 GLN A C 1
ATOM 1323 O O . GLN A 1 181 ? 13.302 -2.429 -16.869 1.00 87.88 181 GLN A O 1
ATOM 1328 N N . ILE A 1 182 ? 14.656 -4.130 -17.446 1.00 92.75 182 ILE A N 1
ATOM 1329 C CA . ILE A 1 182 ? 15.200 -4.333 -16.106 1.00 92.75 182 ILE A CA 1
ATOM 1330 C C . ILE A 1 182 ? 16.450 -3.473 -15.973 1.00 92.75 182 ILE A C 1
ATOM 1332 O O . ILE A 1 182 ? 17.377 -3.579 -16.779 1.00 92.75 182 ILE A O 1
ATOM 1336 N N . ARG A 1 183 ? 16.484 -2.632 -14.944 1.00 90.31 183 ARG A N 1
ATOM 1337 C CA . ARG A 1 183 ? 17.624 -1.769 -14.630 1.00 90.31 183 ARG A CA 1
ATOM 1338 C C . ARG A 1 183 ? 18.170 -2.112 -13.260 1.00 90.31 183 ARG A C 1
ATOM 1340 O O . ARG A 1 183 ? 17.417 -2.475 -12.364 1.00 90.31 183 ARG A O 1
ATOM 1347 N N . PHE A 1 184 ? 19.473 -1.939 -13.095 1.00 90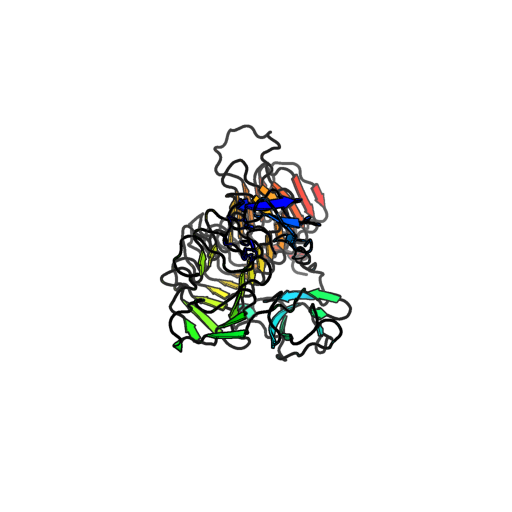.81 184 PHE A N 1
ATOM 1348 C CA . PHE A 1 184 ? 20.140 -2.057 -11.807 1.00 90.81 184 PHE A CA 1
ATOM 1349 C C . PHE A 1 184 ? 20.794 -0.726 -11.474 1.00 90.81 184 PHE A C 1
ATOM 1351 O O . PHE A 1 184 ? 21.439 -0.133 -12.335 1.00 90.81 184 PHE A O 1
ATOM 1358 N N . VAL A 1 185 ? 20.624 -0.274 -10.237 1.00 87.94 185 VAL A N 1
ATOM 1359 C CA . VAL A 1 185 ? 21.260 0.941 -9.722 1.00 87.94 185 VAL A CA 1
ATOM 1360 C C . VAL A 1 185 ? 21.982 0.576 -8.439 1.00 87.94 185 VAL A C 1
ATOM 1362 O O . VAL A 1 185 ? 21.392 -0.035 -7.554 1.00 87.94 185 VAL A O 1
ATOM 1365 N N . SER A 1 186 ? 23.244 0.958 -8.319 1.00 89.50 186 SER A N 1
ATOM 1366 C CA . SER A 1 186 ? 24.083 0.765 -7.135 1.00 89.50 186 SER A CA 1
ATOM 1367 C C . SER A 1 186 ? 24.380 2.111 -6.466 1.00 89.50 186 SER A C 1
ATOM 1369 O O . SER A 1 186 ? 24.339 3.145 -7.132 1.00 89.50 186 SER A O 1
ATOM 1371 N N . PRO A 1 187 ? 24.746 2.146 -5.172 1.00 84.38 187 PRO A N 1
ATOM 1372 C CA . PRO A 1 187 ? 25.093 3.404 -4.500 1.00 84.38 187 PRO A CA 1
ATOM 1373 C C . PRO A 1 187 ? 26.247 4.174 -5.165 1.00 84.38 187 PRO A C 1
ATOM 1375 O O . PRO A 1 187 ? 26.305 5.400 -5.096 1.00 84.38 187 PRO A O 1
ATOM 1378 N N . SER A 1 188 ? 27.165 3.462 -5.828 1.00 82.50 188 SER A N 1
ATOM 1379 C CA . SER A 1 188 ? 28.285 4.045 -6.579 1.00 82.50 188 SER A CA 1
ATOM 1380 C C . SER A 1 188 ? 27.861 4.860 -7.798 1.00 82.50 188 SER A C 1
ATOM 1382 O O . SER A 1 188 ? 28.642 5.687 -8.263 1.00 82.50 188 SER A O 1
ATOM 1384 N N . ASP A 1 189 ? 26.647 4.645 -8.309 1.00 74.38 189 ASP A N 1
ATOM 1385 C CA . ASP A 1 189 ? 26.140 5.330 -9.502 1.00 74.38 189 ASP A CA 1
ATOM 1386 C C . ASP A 1 189 ? 25.733 6.784 -9.195 1.00 74.38 189 ASP A C 1
ATOM 1388 O O . ASP A 1 189 ? 25.471 7.577 -10.100 1.00 74.38 189 ASP A O 1
ATOM 1392 N N . GLY A 1 190 ? 25.741 7.170 -7.913 1.00 66.00 190 GLY A N 1
ATOM 1393 C CA . GLY A 1 190 ? 25.457 8.521 -7.455 1.00 66.00 190 GLY A CA 1
ATOM 1394 C C . GLY A 1 190 ? 23.973 8.734 -7.171 1.00 66.00 190 GLY A C 1
ATOM 1395 O O . GLY A 1 190 ? 23.393 8.069 -6.315 1.00 66.00 190 GLY A O 1
ATOM 1396 N N . ALA A 1 191 ? 23.370 9.735 -7.814 1.00 59.50 191 ALA A N 1
ATOM 1397 C CA . ALA A 1 191 ? 21.959 10.045 -7.609 1.00 59.50 191 ALA A CA 1
ATOM 1398 C C . ALA A 1 191 ? 21.086 8.898 -8.118 1.00 59.50 191 ALA A C 1
ATOM 1400 O O . ALA A 1 191 ? 21.311 8.421 -9.228 1.00 59.50 191 ALA A O 1
ATOM 1401 N N . ILE A 1 192 ? 20.049 8.505 -7.363 1.00 62.69 192 ILE A N 1
ATOM 1402 C CA . ILE A 1 192 ? 18.990 7.645 -7.907 1.00 62.69 192 ILE A CA 1
ATOM 1403 C C . ILE A 1 192 ? 18.115 8.507 -8.817 1.00 62.69 192 ILE A C 1
ATOM 1405 O O . ILE A 1 192 ? 16.993 8.900 -8.500 1.00 62.69 192 ILE A O 1
ATOM 1409 N N . THR A 1 193 ? 18.677 8.896 -9.949 1.00 58.03 193 THR A N 1
ATOM 1410 C CA . THR A 1 193 ? 17.976 9.643 -10.964 1.00 58.03 193 THR A CA 1
ATOM 1411 C C . THR A 1 193 ? 17.250 8.638 -11.838 1.00 58.03 193 THR A C 1
ATOM 1413 O O . THR A 1 193 ? 17.851 7.954 -12.660 1.00 58.03 193 THR A O 1
ATOM 1416 N N . LEU A 1 194 ? 15.919 8.611 -11.750 1.00 63.47 194 LEU A N 1
ATOM 1417 C CA . LEU A 1 194 ? 15.053 7.898 -12.703 1.00 63.47 194 LEU A CA 1
ATOM 1418 C C . LEU A 1 194 ? 15.131 8.492 -14.135 1.00 63.47 194 LEU A C 1
ATOM 1420 O O . LEU A 1 194 ? 14.287 8.200 -14.971 1.00 63.47 194 LEU A O 1
ATOM 1424 N N . ASN A 1 195 ? 16.170 9.289 -14.437 1.00 55.34 195 ASN A N 1
ATOM 1425 C CA . ASN A 1 195 ? 16.448 10.012 -15.685 1.00 55.34 195 ASN A CA 1
ATOM 1426 C C . ASN A 1 195 ? 16.517 9.128 -16.934 1.00 55.34 195 ASN A C 1
ATOM 1428 O O . ASN A 1 195 ? 16.385 9.646 -18.037 1.00 55.34 195 ASN A O 1
ATOM 1432 N N . GLY A 1 196 ? 16.664 7.811 -16.776 1.00 62.66 196 GLY A N 1
ATOM 1433 C CA . GLY A 1 196 ? 16.582 6.858 -17.881 1.00 62.66 196 GLY A CA 1
ATOM 1434 C C . GLY A 1 196 ? 15.407 5.886 -17.813 1.00 62.66 196 GLY A C 1
ATOM 1435 O O . GLY A 1 196 ? 15.254 5.115 -18.754 1.00 62.66 196 GLY A O 1
ATOM 1436 N N . ALA A 1 197 ? 14.620 5.872 -16.733 1.00 74.06 197 ALA A N 1
ATOM 1437 C CA . ALA A 1 197 ? 13.519 4.925 -16.582 1.00 74.06 197 ALA A CA 1
ATOM 1438 C C . ALA A 1 197 ? 12.311 5.369 -17.416 1.00 74.06 197 ALA A C 1
ATOM 1440 O O . ALA A 1 197 ? 11.940 6.540 -17.421 1.00 74.06 197 ALA A O 1
ATOM 1441 N N . SER A 1 198 ? 11.716 4.426 -18.136 1.00 77.12 198 SER A N 1
ATOM 1442 C CA . SER A 1 198 ? 10.507 4.611 -18.944 1.00 77.12 198 SER A CA 1
ATOM 1443 C C . SER A 1 198 ? 9.359 3.771 -18.387 1.00 77.12 198 SER A C 1
ATOM 1445 O O . SER A 1 198 ? 9.586 2.873 -17.578 1.00 77.12 198 SER A O 1
ATOM 1447 N N . SER A 1 199 ? 8.126 4.048 -18.820 1.00 79.38 199 SER A N 1
ATOM 1448 C CA . SER A 1 199 ? 6.977 3.206 -18.462 1.00 79.38 199 SER A CA 1
ATOM 1449 C C . SER A 1 199 ? 7.246 1.740 -18.836 1.00 79.38 199 SER A C 1
ATOM 1451 O O . SER A 1 199 ? 7.759 1.449 -19.916 1.00 79.38 199 SER A O 1
ATOM 1453 N N . GLY A 1 200 ? 6.919 0.824 -17.930 1.00 80.31 200 GLY A N 1
ATOM 1454 C CA . GLY A 1 200 ? 7.228 -0.600 -17.975 1.00 80.31 200 GLY A CA 1
ATOM 1455 C C . GLY A 1 200 ? 8.553 -0.987 -17.319 1.00 80.31 200 GLY A C 1
ATOM 1456 O O . GLY A 1 200 ? 8.784 -2.174 -17.113 1.00 80.31 200 GLY A O 1
ATOM 1457 N N . ASP A 1 201 ? 9.435 -0.041 -16.983 1.00 87.50 201 ASP A N 1
ATOM 1458 C CA . ASP A 1 201 ? 10.732 -0.382 -16.398 1.00 87.50 201 ASP A CA 1
ATOM 1459 C C . ASP A 1 201 ? 10.610 -0.844 -14.937 1.00 87.50 201 ASP A C 1
ATOM 1461 O O . ASP A 1 201 ? 9.903 -0.251 -14.114 1.00 87.50 201 ASP A O 1
ATOM 1465 N N . VAL A 1 202 ? 11.401 -1.865 -14.597 1.00 92.12 202 VAL A N 1
ATOM 1466 C CA . VAL A 1 202 ? 11.646 -2.288 -13.213 1.00 92.12 202 VAL A CA 1
ATOM 1467 C C . VAL A 1 202 ? 13.086 -1.942 -12.857 1.00 92.12 202 VAL A C 1
ATOM 1469 O O . VAL A 1 202 ? 14.039 -2.446 -13.454 1.00 92.12 202 VAL A O 1
ATOM 1472 N N . VAL A 1 203 ? 13.248 -1.062 -11.875 1.00 91.75 203 VAL A N 1
ATOM 1473 C CA . VAL A 1 203 ? 14.534 -0.578 -11.378 1.00 91.75 203 VAL A CA 1
ATOM 1474 C C . VAL A 1 203 ? 14.856 -1.284 -10.067 1.00 91.75 203 VAL A C 1
ATOM 1476 O O . VAL A 1 203 ? 14.278 -0.974 -9.028 1.00 91.75 203 VAL A O 1
ATOM 1479 N N . TYR A 1 204 ? 15.809 -2.213 -10.106 1.00 93.94 204 TYR A N 1
ATOM 1480 C CA . TYR A 1 204 ? 16.330 -2.868 -8.914 1.00 93.94 204 TYR A CA 1
ATOM 1481 C C . TYR A 1 204 ? 17.463 -2.060 -8.281 1.00 93.94 204 TYR A C 1
ATOM 1483 O O . TYR A 1 204 ? 18.513 -1.847 -8.896 1.00 93.94 204 TYR A O 1
ATOM 1491 N N . LEU A 1 205 ? 17.283 -1.658 -7.025 1.00 92.38 205 LEU A N 1
ATOM 1492 C CA . LEU A 1 205 ? 18.343 -1.071 -6.211 1.00 92.38 205 LEU A CA 1
ATOM 1493 C C . LEU A 1 205 ? 19.186 -2.183 -5.585 1.00 92.38 205 LEU A C 1
ATOM 1495 O O . LEU A 1 205 ? 18.665 -3.060 -4.898 1.00 92.38 205 LEU A O 1
ATOM 1499 N N . ARG A 1 206 ? 20.491 -2.155 -5.844 1.00 92.94 206 ARG A N 1
ATOM 1500 C CA . ARG A 1 206 ? 21.467 -3.081 -5.261 1.00 92.94 206 ARG A CA 1
ATOM 1501 C C . ARG A 1 206 ? 21.776 -2.714 -3.809 1.00 92.94 206 ARG A C 1
ATOM 1503 O O . ARG A 1 206 ? 21.482 -1.617 -3.341 1.00 92.94 206 ARG A O 1
ATOM 1510 N N . GLY A 1 207 ? 22.380 -3.647 -3.087 1.00 92.06 207 GLY A N 1
ATOM 1511 C CA . GLY A 1 207 ? 22.700 -3.493 -1.677 1.00 92.06 207 GLY A CA 1
ATOM 1512 C C . GLY A 1 207 ? 23.609 -2.295 -1.386 1.00 92.06 207 GLY A C 1
ATOM 1513 O O . GLY A 1 207 ? 24.602 -2.059 -2.078 1.00 92.06 207 GLY A O 1
ATOM 1514 N N . GLY A 1 208 ? 23.286 -1.570 -0.318 1.00 91.38 208 GLY A N 1
ATOM 1515 C CA . GLY A 1 208 ? 24.051 -0.437 0.196 1.00 91.38 208 GLY A CA 1
ATOM 1516 C C . GLY A 1 208 ? 23.190 0.791 0.493 1.00 91.38 208 GLY A C 1
ATOM 1517 O O . GLY A 1 208 ? 21.966 0.752 0.382 1.00 91.38 208 GLY A O 1
ATOM 1518 N N . ARG A 1 209 ? 23.836 1.881 0.928 1.00 90.50 209 ARG A N 1
ATOM 1519 C CA . ARG A 1 209 ? 23.161 3.099 1.407 1.00 90.50 209 ARG A CA 1
ATOM 1520 C C . ARG A 1 209 ? 23.148 4.193 0.343 1.00 90.50 209 ARG A C 1
ATOM 1522 O O . ARG A 1 209 ? 24.202 4.600 -0.138 1.00 90.50 209 ARG A O 1
ATOM 1529 N N . TYR A 1 210 ? 21.963 4.707 0.045 1.00 88.62 210 TYR A N 1
ATOM 1530 C CA . TYR A 1 210 ? 21.710 5.791 -0.891 1.00 88.62 210 TYR A CA 1
ATOM 1531 C C . TYR A 1 210 ? 21.367 7.058 -0.114 1.00 88.62 210 TYR A C 1
ATOM 1533 O O . TYR A 1 210 ? 20.381 7.103 0.615 1.00 88.62 210 TYR A O 1
ATOM 1541 N N . THR A 1 211 ? 22.183 8.097 -0.264 1.00 84.44 211 THR A N 1
ATOM 1542 C CA . THR A 1 211 ? 22.057 9.347 0.506 1.00 84.44 211 THR A CA 1
ATOM 1543 C C . THR A 1 211 ? 21.203 10.413 -0.176 1.00 84.44 211 THR A C 1
ATOM 1545 O O . THR A 1 211 ? 21.022 11.503 0.361 1.00 84.44 211 THR A O 1
ATOM 1548 N N . GLN A 1 212 ? 20.700 10.122 -1.373 1.00 75.69 212 GLN A N 1
ATOM 1549 C CA . GLN A 1 212 ? 19.864 11.027 -2.151 1.00 75.69 212 GLN A CA 1
ATOM 1550 C C . GLN A 1 212 ? 18.433 10.503 -2.177 1.00 75.69 212 GLN A C 1
ATOM 1552 O O . GLN A 1 212 ? 18.215 9.316 -2.416 1.00 75.69 212 GLN A O 1
ATOM 1557 N N . SER A 1 213 ? 17.466 11.398 -1.973 1.00 71.31 213 SER A N 1
ATOM 1558 C CA . SER A 1 213 ? 16.047 11.072 -2.099 1.00 71.31 213 SER A CA 1
ATOM 1559 C C . SER A 1 213 ? 15.721 10.567 -3.503 1.00 71.31 213 SER A C 1
ATOM 1561 O O . SER A 1 213 ? 16.172 11.142 -4.501 1.00 71.31 213 SER A O 1
ATOM 1563 N N . LEU A 1 214 ? 14.849 9.561 -3.584 1.00 73.19 214 LEU A N 1
ATOM 1564 C CA . LEU A 1 214 ? 14.127 9.254 -4.810 1.00 73.19 214 LEU A CA 1
ATOM 1565 C C . LEU A 1 214 ? 13.263 10.470 -5.147 1.00 73.19 214 LEU A C 1
ATOM 1567 O O . LEU A 1 214 ? 12.245 10.734 -4.505 1.00 73.19 214 LEU A O 1
ATOM 1571 N N . SER A 1 215 ? 13.692 11.237 -6.144 1.00 56.94 215 SER A N 1
ATOM 1572 C CA . SER A 1 215 ? 12.923 12.362 -6.663 1.00 56.94 215 SER A CA 1
ATOM 1573 C C . SER A 1 215 ? 12.639 12.143 -8.144 1.00 56.94 215 SER A C 1
ATOM 1575 O O . SER A 1 215 ? 13.547 11.934 -8.949 1.00 56.94 215 SER A O 1
ATOM 1577 N N . CYS A 1 216 ? 11.360 12.207 -8.521 1.00 53.06 216 CYS A N 1
ATOM 1578 C CA . CYS A 1 216 ? 10.943 12.288 -9.921 1.00 53.06 216 CYS A CA 1
ATOM 1579 C C . CYS A 1 216 ? 11.232 13.729 -10.441 1.00 53.06 216 CYS A C 1
ATOM 1581 O O . CYS A 1 216 ? 10.318 14.513 -10.677 1.00 53.06 216 CYS A O 1
ATOM 1583 N N . PHE A 1 217 ? 12.515 14.081 -10.624 1.00 47.91 217 PHE A N 1
ATOM 1584 C CA . PHE A 1 217 ? 13.006 15.181 -11.487 1.00 47.91 217 PHE A CA 1
ATOM 1585 C C . PHE A 1 217 ? 12.756 16.653 -11.114 1.00 47.91 217 PHE A C 1
ATOM 1587 O O . PHE A 1 217 ? 12.918 17.512 -11.976 1.00 47.91 217 PHE A O 1
ATOM 1594 N N . GLY A 1 218 ? 12.391 17.024 -9.887 1.00 40.53 218 GLY A N 1
ATOM 1595 C CA . GLY A 1 218 ? 12.280 18.453 -9.529 1.00 40.53 218 GLY A CA 1
ATOM 1596 C C . GLY A 1 218 ? 11.326 19.291 -10.414 1.00 40.53 218 GLY A C 1
ATOM 1597 O O . GLY A 1 218 ? 11.399 20.518 -10.385 1.00 40.53 218 GLY A O 1
ATOM 1598 N N . ALA A 1 219 ? 10.440 18.656 -11.192 1.00 32.69 219 ALA A N 1
ATOM 1599 C CA . ALA A 1 219 ? 9.561 19.306 -12.157 1.00 32.69 219 ALA A CA 1
ATOM 1600 C C . ALA A 1 219 ? 8.117 19.340 -11.644 1.00 32.69 219 ALA A C 1
ATOM 1602 O O . ALA A 1 219 ? 7.591 18.372 -11.099 1.00 32.69 219 ALA A O 1
ATOM 1603 N N . SER A 1 220 ? 7.462 20.481 -11.832 1.00 32.75 220 SER A N 1
ATOM 1604 C CA . SER A 1 220 ? 6.139 20.823 -11.299 1.00 32.75 220 SER A CA 1
ATOM 1605 C C . SER A 1 220 ? 4.945 20.129 -11.983 1.00 32.75 220 SER A C 1
ATOM 1607 O O . SER A 1 220 ? 3.819 20.596 -11.850 1.00 32.75 220 SER A O 1
ATOM 1609 N N . ALA A 1 221 ? 5.151 19.020 -12.690 1.00 35.72 221 ALA A N 1
ATOM 1610 C CA . ALA A 1 221 ? 4.093 18.166 -13.225 1.00 35.72 221 ALA A CA 1
ATOM 1611 C C . ALA A 1 221 ? 4.679 16.765 -13.432 1.00 35.72 221 ALA A C 1
ATOM 1613 O O . ALA A 1 221 ? 5.606 16.592 -14.218 1.00 35.72 221 ALA A O 1
ATOM 1614 N N . MET A 1 222 ? 4.196 15.788 -12.668 1.00 48.19 222 MET A N 1
ATOM 1615 C CA . MET A 1 222 ? 4.738 14.432 -12.651 1.00 48.19 222 MET A CA 1
ATOM 1616 C C . MET A 1 222 ? 3.826 13.501 -13.461 1.00 48.19 222 MET A C 1
ATOM 1618 O O . MET A 1 222 ? 2.605 13.600 -13.375 1.00 48.19 222 MET A O 1
ATOM 1622 N N . ILE A 1 223 ? 4.437 12.643 -14.278 1.00 49.66 223 ILE A N 1
ATOM 1623 C CA . ILE A 1 223 ? 3.864 11.428 -14.868 1.00 49.66 223 ILE A CA 1
ATOM 1624 C C . ILE A 1 223 ? 4.977 10.383 -14.708 1.00 49.66 223 ILE A C 1
ATOM 1626 O O . ILE A 1 223 ? 5.896 10.328 -15.519 1.00 49.66 223 ILE A O 1
ATOM 1630 N N . CYS A 1 224 ? 4.973 9.620 -13.612 1.00 53.00 224 CYS A N 1
ATOM 1631 C CA . CYS A 1 224 ? 5.883 8.479 -13.437 1.00 53.00 224 CYS A CA 1
ATOM 1632 C C . CYS A 1 224 ? 5.116 7.199 -13.830 1.00 53.00 224 CYS A C 1
ATOM 1634 O O . CYS A 1 224 ? 4.810 6.395 -12.965 1.00 53.00 224 CYS A O 1
ATOM 1636 N N . GLY A 1 225 ? 4.766 7.071 -15.122 1.00 50.91 225 GLY A N 1
ATOM 1637 C CA . GLY A 1 225 ? 3.960 5.978 -15.699 1.00 50.91 225 GLY A CA 1
ATOM 1638 C C . GLY A 1 225 ? 2.915 6.478 -16.712 1.00 50.91 225 GLY A C 1
ATOM 1639 O O . GLY A 1 225 ? 2.306 7.514 -16.494 1.00 50.91 225 GLY A O 1
ATOM 1640 N N . ASP A 1 226 ? 2.703 5.766 -17.821 1.00 51.56 226 ASP A N 1
ATOM 1641 C CA . ASP A 1 226 ? 1.794 6.152 -18.928 1.00 51.56 226 ASP A CA 1
ATOM 1642 C C . ASP A 1 226 ? 0.326 5.700 -18.753 1.00 51.56 226 ASP A C 1
ATOM 1644 O O . ASP A 1 226 ? -0.425 5.641 -19.724 1.00 51.56 226 ASP A O 1
ATOM 1648 N N . GLY A 1 227 ? -0.093 5.319 -17.541 1.00 51.47 227 GLY A N 1
ATOM 1649 C CA . GLY A 1 227 ? -1.418 4.729 -17.301 1.00 51.47 227 GLY A CA 1
ATOM 1650 C C . GLY A 1 227 ? -1.496 3.215 -17.547 1.00 51.47 227 GLY A C 1
ATOM 1651 O O . GLY A 1 227 ? -2.477 2.589 -17.158 1.00 51.47 227 GLY A O 1
ATOM 1652 N N . ASN A 1 228 ? -0.486 2.603 -18.188 1.00 52.12 228 ASN A N 1
ATOM 1653 C CA . ASN A 1 228 ? -0.538 1.195 -18.605 1.00 52.12 228 ASN A CA 1
ATOM 1654 C C . ASN A 1 228 ? 0.630 0.339 -18.088 1.00 52.12 228 ASN A C 1
ATOM 1656 O O . ASN A 1 228 ? 0.414 -0.810 -17.691 1.00 52.12 228 ASN A O 1
ATOM 1660 N N . SER A 1 229 ? 1.864 0.855 -18.089 1.00 60.69 229 SER A N 1
ATOM 1661 C CA . SER A 1 229 ? 3.056 0.027 -17.810 1.00 60.69 229 SER A CA 1
ATOM 1662 C C . SER A 1 229 ? 3.797 0.395 -16.517 1.00 60.69 229 SER A C 1
ATOM 1664 O O . SER A 1 229 ? 4.415 -0.481 -15.916 1.00 60.69 229 SER A O 1
ATOM 1666 N N . GLY A 1 230 ? 3.663 1.635 -16.036 1.00 73.00 230 GLY A N 1
ATOM 1667 C CA . GLY A 1 230 ? 4.165 2.094 -14.735 1.00 73.00 230 GLY A CA 1
ATOM 1668 C C . GLY A 1 230 ? 5.685 2.080 -14.547 1.00 73.00 230 GLY A C 1
ATOM 1669 O O . GLY A 1 230 ? 6.420 1.633 -15.413 1.00 73.00 230 GLY A O 1
ATOM 1670 N N . ILE A 1 231 ? 6.196 2.571 -13.419 1.00 83.25 231 ILE A N 1
ATOM 1671 C CA . ILE A 1 231 ? 7.611 2.392 -13.036 1.00 83.25 231 ILE A CA 1
ATOM 1672 C C . ILE A 1 231 ? 7.660 1.725 -11.668 1.00 83.25 231 ILE A C 1
ATOM 1674 O O . ILE A 1 231 ? 6.993 2.163 -10.728 1.00 83.25 231 ILE A O 1
ATOM 1678 N N . ALA A 1 232 ? 8.481 0.685 -11.537 1.00 89.94 232 ALA A N 1
ATOM 1679 C CA . ALA A 1 232 ? 8.745 0.059 -10.250 1.00 89.94 232 ALA A CA 1
ATOM 1680 C C . ALA A 1 232 ? 10.174 0.339 -9.783 1.00 89.94 232 ALA A C 1
ATOM 1682 O O . ALA A 1 232 ? 11.130 0.133 -10.527 1.00 89.94 232 ALA A O 1
ATOM 1683 N N . VAL A 1 233 ? 10.323 0.764 -8.532 1.00 91.56 233 VAL A N 1
ATOM 1684 C CA . VAL A 1 233 ? 11.605 0.860 -7.831 1.00 91.56 233 VAL A CA 1
ATOM 1685 C C . VAL A 1 233 ? 11.585 -0.154 -6.698 1.00 91.56 233 VAL A C 1
ATOM 1687 O O . VAL A 1 233 ? 10.792 -0.038 -5.762 1.00 91.56 233 VAL A O 1
ATOM 1690 N N . VAL A 1 234 ? 12.436 -1.171 -6.807 1.00 94.00 234 VAL A N 1
ATOM 1691 C CA . VAL A 1 234 ? 12.401 -2.348 -5.935 1.00 94.00 234 VAL A CA 1
ATOM 1692 C C . VAL A 1 234 ? 13.790 -2.631 -5.374 1.00 94.00 234 VAL A C 1
ATOM 1694 O O . VAL A 1 234 ? 14.775 -2.542 -6.100 1.00 94.00 234 VAL A O 1
ATOM 1697 N N . GLY A 1 235 ? 13.913 -2.992 -4.099 1.00 93.50 235 GLY A N 1
ATOM 1698 C CA . GLY A 1 235 ? 15.170 -3.543 -3.583 1.00 93.50 235 GLY A CA 1
ATOM 1699 C C . GLY A 1 235 ? 15.484 -4.890 -4.236 1.00 93.50 235 GLY A C 1
ATOM 1700 O O . GLY A 1 235 ? 14.604 -5.741 -4.371 1.00 93.50 235 GLY A O 1
ATOM 1701 N N . TYR A 1 236 ? 16.727 -5.095 -4.672 1.00 93.56 236 TYR A N 1
ATOM 1702 C CA . TYR A 1 236 ? 17.131 -6.357 -5.285 1.00 93.56 236 TYR A CA 1
ATOM 1703 C C . TYR A 1 236 ? 16.966 -7.513 -4.279 1.00 93.56 236 TYR A C 1
ATOM 1705 O O . TYR A 1 236 ? 17.489 -7.424 -3.164 1.00 93.56 236 TYR A O 1
ATOM 1713 N N . PRO A 1 237 ? 16.258 -8.603 -4.630 1.00 90.62 237 PRO A N 1
ATOM 1714 C CA . PRO A 1 237 ? 16.010 -9.685 -3.684 1.00 90.62 237 PRO A CA 1
ATOM 1715 C C . PRO A 1 237 ? 17.302 -10.304 -3.130 1.00 90.62 237 PRO A C 1
ATOM 1717 O O . PRO A 1 237 ? 18.208 -10.652 -3.884 1.00 90.62 237 PRO A O 1
ATOM 1720 N N . GLY A 1 238 ? 17.368 -10.462 -1.805 1.00 85.75 238 GLY A N 1
ATOM 1721 C CA . GLY A 1 238 ? 18.548 -10.978 -1.096 1.00 85.75 238 GLY A CA 1
ATOM 1722 C C . GLY A 1 238 ? 19.598 -9.917 -0.744 1.00 85.75 238 GLY A C 1
ATOM 1723 O O . GLY A 1 238 ? 20.600 -10.243 -0.114 1.00 85.75 238 GLY A O 1
ATOM 1724 N N . GLU A 1 239 ? 19.375 -8.655 -1.112 1.00 90.38 239 GLU A N 1
ATOM 1725 C CA . GLU A 1 239 ? 20.227 -7.520 -0.757 1.00 90.38 239 GLU A CA 1
ATOM 1726 C C . GLU A 1 239 ? 19.435 -6.472 0.040 1.00 90.38 239 GLU A C 1
ATOM 1728 O O . GLU A 1 239 ? 18.212 -6.386 -0.061 1.00 90.38 239 GLU A O 1
ATOM 1733 N N . THR A 1 240 ? 20.140 -5.646 0.819 1.00 89.69 240 THR A N 1
ATOM 1734 C CA . THR A 1 240 ? 19.536 -4.537 1.575 1.00 89.69 240 THR A CA 1
ATOM 1735 C C . THR A 1 240 ? 19.905 -3.205 0.933 1.00 89.69 240 THR A C 1
ATOM 1737 O O . THR A 1 240 ? 21.037 -2.734 1.070 1.00 89.69 240 THR A O 1
ATOM 1740 N N . ALA A 1 241 ? 18.951 -2.592 0.234 1.00 91.81 241 ALA A N 1
ATOM 1741 C CA . ALA A 1 241 ? 19.062 -1.228 -0.276 1.00 91.81 241 ALA A CA 1
ATOM 1742 C C . ALA A 1 241 ? 18.453 -0.248 0.740 1.00 91.81 241 ALA A C 1
ATOM 1744 O O . ALA A 1 241 ? 17.243 -0.262 0.968 1.00 91.81 241 ALA A O 1
ATOM 1745 N N . VAL A 1 242 ? 19.298 0.590 1.345 1.00 91.75 242 VAL A N 1
ATOM 1746 C CA . VAL A 1 242 ? 18.910 1.563 2.377 1.00 91.75 242 VAL A CA 1
ATOM 1747 C C . VAL A 1 242 ? 18.803 2.949 1.761 1.00 91.75 242 VAL A C 1
ATOM 1749 O O . VAL A 1 242 ? 19.801 3.505 1.305 1.00 91.75 242 VAL A O 1
ATOM 1752 N N . LEU A 1 243 ? 17.615 3.538 1.787 1.00 90.19 243 LEU A N 1
ATOM 1753 C CA . LEU A 1 243 ? 17.395 4.940 1.462 1.00 90.19 243 LEU A CA 1
ATOM 1754 C C . LEU A 1 243 ? 17.535 5.783 2.729 1.00 90.19 243 LEU A C 1
ATOM 1756 O O . LEU A 1 243 ? 16.804 5.595 3.701 1.00 90.19 243 LEU A O 1
ATOM 1760 N N . ASP A 1 244 ? 18.467 6.729 2.716 1.00 87.81 244 ASP A N 1
ATOM 1761 C CA . ASP A 1 244 ? 18.637 7.678 3.808 1.00 87.81 244 ASP A CA 1
ATOM 1762 C C . ASP A 1 244 ? 17.551 8.759 3.740 1.00 87.81 244 ASP A C 1
ATOM 1764 O O . ASP A 1 244 ? 17.480 9.520 2.772 1.00 87.81 244 ASP A O 1
ATOM 1768 N N . CYS A 1 245 ? 16.712 8.834 4.774 1.00 85.88 245 CYS A N 1
ATOM 1769 C CA . CYS A 1 245 ? 15.697 9.876 4.931 1.00 85.88 245 CYS A CA 1
ATOM 1770 C C . CYS A 1 245 ? 15.959 10.822 6.110 1.00 85.88 245 CYS A C 1
ATOM 1772 O O . CYS A 1 245 ? 15.050 11.507 6.583 1.00 85.88 245 CYS A O 1
ATOM 1774 N N . SER A 1 246 ? 17.204 10.897 6.592 1.00 85.56 246 SER A N 1
ATOM 1775 C CA . SER A 1 246 ? 17.564 11.742 7.738 1.00 85.56 246 SER A CA 1
ATOM 1776 C C . SER A 1 246 ? 17.544 13.244 7.443 1.00 85.56 246 SER A C 1
ATOM 1778 O O . SER A 1 246 ? 17.505 14.051 8.366 1.00 85.56 246 SER A O 1
ATOM 1780 N N . GLN A 1 247 ? 17.581 13.652 6.172 1.00 80.69 247 GLN A N 1
ATOM 1781 C CA . GLN A 1 247 ? 17.559 15.071 5.780 1.00 80.69 247 GLN A CA 1
ATOM 1782 C C . GLN A 1 247 ? 16.295 15.458 5.003 1.00 80.69 247 GLN A C 1
ATOM 1784 O O . GLN A 1 247 ? 15.837 16.598 5.074 1.00 80.69 247 GLN A O 1
ATOM 1789 N N . ALA A 1 248 ? 15.720 14.513 4.264 1.00 78.12 248 ALA A N 1
ATOM 1790 C CA . ALA A 1 248 ? 14.525 14.679 3.447 1.00 78.12 248 ALA A CA 1
ATOM 1791 C C . ALA A 1 248 ? 13.798 13.335 3.345 1.00 78.12 248 ALA A C 1
ATOM 1793 O O . ALA A 1 248 ? 14.366 12.305 3.687 1.00 78.12 248 ALA A O 1
ATOM 1794 N N . ALA A 1 249 ? 12.553 13.321 2.867 1.00 80.88 249 ALA A N 1
ATOM 1795 C CA . ALA A 1 249 ? 11.869 12.049 2.666 1.00 80.88 249 ALA A CA 1
ATOM 1796 C C . ALA A 1 249 ? 12.598 11.187 1.624 1.00 80.88 249 ALA A C 1
ATOM 1798 O O . ALA A 1 249 ? 13.124 11.711 0.639 1.00 80.88 249 ALA A O 1
ATOM 1799 N N . ALA A 1 250 ? 12.620 9.871 1.844 1.00 82.38 250 ALA A N 1
ATOM 1800 C CA . ALA A 1 250 ? 13.213 8.912 0.916 1.00 82.38 250 ALA A CA 1
ATOM 1801 C C . ALA A 1 250 ? 12.481 8.943 -0.431 1.00 82.38 250 ALA A C 1
ATOM 1803 O O . ALA A 1 250 ? 13.118 8.832 -1.472 1.00 82.38 250 ALA A O 1
ATOM 1804 N N . PHE A 1 251 ? 11.165 9.165 -0.402 1.00 82.25 251 PHE A N 1
ATOM 1805 C CA . PHE A 1 251 ? 10.327 9.413 -1.570 1.00 82.25 251 PHE A CA 1
ATOM 1806 C C . PHE A 1 251 ? 9.369 10.575 -1.279 1.00 82.25 251 PHE A C 1
ATOM 1808 O O . PHE A 1 251 ? 8.574 10.491 -0.341 1.00 82.25 251 PHE A O 1
ATOM 1815 N N . ASP A 1 252 ? 9.429 11.657 -2.062 1.00 78.81 252 ASP A N 1
ATOM 1816 C CA . ASP A 1 252 ? 8.533 12.817 -1.914 1.00 78.81 252 ASP A CA 1
ATOM 1817 C C . ASP A 1 252 ? 7.902 13.226 -3.247 1.00 78.81 252 ASP A C 1
ATOM 1819 O O . ASP A 1 252 ? 8.573 13.705 -4.163 1.00 78.81 252 ASP A O 1
ATOM 1823 N N . VAL A 1 253 ? 6.580 13.093 -3.319 1.00 73.06 253 VAL A N 1
ATOM 1824 C CA . VAL A 1 253 ? 5.731 13.657 -4.365 1.00 73.06 253 VAL A CA 1
ATOM 1825 C C . VAL A 1 253 ? 4.796 14.669 -3.715 1.00 73.06 253 VAL A C 1
ATOM 1827 O O . VAL A 1 253 ? 3.771 14.324 -3.121 1.00 73.06 253 VAL A O 1
ATOM 1830 N N . ALA A 1 254 ? 5.177 15.941 -3.809 1.00 65.69 254 ALA A N 1
ATOM 1831 C CA . ALA A 1 254 ? 4.487 17.047 -3.153 1.00 65.69 254 ALA A CA 1
ATOM 1832 C C . ALA A 1 254 ? 3.449 17.771 -4.031 1.00 65.69 254 ALA A C 1
ATOM 1834 O O . ALA A 1 254 ? 2.778 18.659 -3.508 1.00 65.69 254 ALA A O 1
ATOM 1835 N N . SER A 1 255 ? 3.355 17.463 -5.330 1.00 62.62 255 SER A N 1
ATOM 1836 C CA . SER A 1 255 ? 2.357 17.988 -6.281 1.00 62.62 255 SER A CA 1
ATOM 1837 C C . SER A 1 255 ? 2.414 17.227 -7.612 1.00 62.62 255 SER A C 1
ATOM 1839 O O . SER A 1 255 ? 3.479 16.720 -7.961 1.00 62.62 255 SER A O 1
ATOM 1841 N N . GLY A 1 256 ? 1.321 17.220 -8.383 1.00 65.38 256 GLY A N 1
ATOM 1842 C CA . GLY A 1 256 ? 1.257 16.591 -9.710 1.00 65.38 256 GLY A CA 1
ATOM 1843 C C . GLY A 1 256 ? 0.586 15.213 -9.702 1.00 65.38 256 GLY A C 1
ATOM 1844 O O . GLY A 1 256 ? 0.150 14.734 -8.653 1.00 65.38 256 GLY A O 1
ATOM 1845 N N . THR A 1 257 ? 0.473 14.602 -10.882 1.00 68.88 257 THR A N 1
ATOM 1846 C CA . THR A 1 257 ? -0.123 13.270 -11.061 1.00 68.88 257 THR A CA 1
ATOM 1847 C C . THR A 1 257 ? 0.914 12.188 -10.746 1.00 68.88 257 THR A C 1
ATOM 1849 O O . THR A 1 257 ? 2.080 12.295 -11.106 1.00 68.88 257 THR A O 1
ATOM 1852 N N . LEU A 1 258 ? 0.517 11.126 -10.055 1.00 74.56 258 LEU A N 1
ATOM 1853 C CA . LEU A 1 258 ? 1.372 9.951 -9.872 1.00 74.56 258 LEU A CA 1
ATOM 1854 C C . LEU A 1 258 ? 0.526 8.726 -10.171 1.00 74.56 258 LEU A C 1
ATOM 1856 O O . LEU A 1 258 ? -0.381 8.421 -9.402 1.00 74.56 258 LEU A O 1
ATOM 1860 N N . SER A 1 259 ? 0.794 8.062 -11.290 1.00 76.56 259 SER A N 1
ATOM 1861 C CA . SER A 1 259 ? 0.026 6.892 -11.711 1.00 76.56 259 SER A CA 1
ATOM 1862 C C . SER A 1 259 ? 0.952 5.721 -11.993 1.00 76.56 259 SER A C 1
ATOM 1864 O O . SER A 1 259 ? 2.023 5.936 -12.548 1.00 76.56 259 SER A O 1
ATOM 1866 N N . ASP A 1 260 ? 0.545 4.515 -11.598 1.00 78.88 260 ASP A N 1
ATOM 1867 C CA . ASP A 1 260 ? 1.243 3.255 -11.886 1.00 78.88 260 ASP A CA 1
ATOM 1868 C C . ASP A 1 260 ? 2.677 3.220 -11.340 1.00 78.88 260 ASP A C 1
ATOM 1870 O O . ASP A 1 260 ? 3.637 2.909 -12.042 1.00 78.88 260 ASP A O 1
ATOM 1874 N N . PHE A 1 261 ? 2.838 3.535 -10.056 1.00 84.81 261 PHE A N 1
ATOM 1875 C CA . PHE A 1 261 ? 4.150 3.555 -9.414 1.00 84.81 261 PHE A CA 1
ATOM 1876 C C . PHE A 1 261 ? 4.238 2.536 -8.283 1.00 84.81 261 PHE A C 1
ATOM 1878 O O . PHE A 1 261 ? 3.376 2.487 -7.402 1.00 84.81 261 PHE A O 1
ATOM 1885 N N . THR A 1 262 ? 5.313 1.749 -8.283 1.00 89.88 262 THR A N 1
ATOM 1886 C CA . THR A 1 262 ? 5.607 0.780 -7.224 1.00 89.88 262 THR A CA 1
ATOM 1887 C C . THR A 1 262 ? 6.901 1.138 -6.503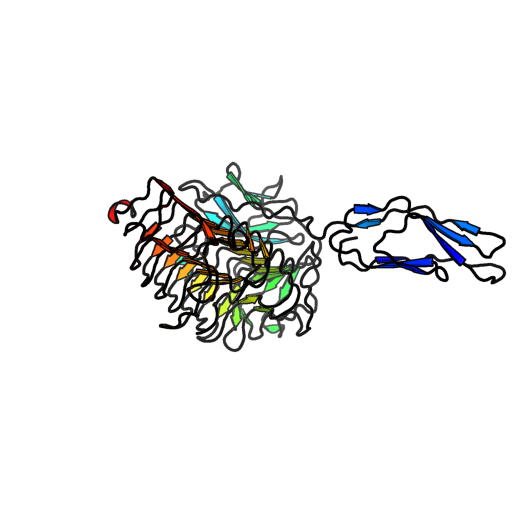 1.00 89.88 262 THR A C 1
ATOM 1889 O O . THR A 1 262 ? 7.935 1.334 -7.134 1.00 89.88 262 THR A O 1
ATOM 1892 N N . LEU A 1 263 ? 6.848 1.160 -5.172 1.00 91.38 263 LEU A N 1
ATOM 1893 C CA . LEU A 1 263 ? 7.994 1.295 -4.280 1.00 91.38 263 LEU A CA 1
ATOM 1894 C C . LEU A 1 263 ? 8.017 0.104 -3.321 1.00 91.38 263 LEU A C 1
ATOM 1896 O O . LEU A 1 263 ? 7.130 -0.011 -2.466 1.00 91.38 263 LEU A O 1
ATOM 1900 N N . ALA A 1 264 ? 8.985 -0.802 -3.469 1.00 94.31 264 ALA A N 1
ATOM 1901 C CA . ALA A 1 264 ? 8.921 -2.075 -2.758 1.00 94.31 264 ALA A CA 1
ATOM 1902 C C . ALA A 1 264 ? 10.262 -2.657 -2.302 1.00 94.31 264 ALA A C 1
ATOM 1904 O O . ALA A 1 264 ? 11.286 -2.457 -2.942 1.00 94.31 264 ALA A O 1
ATOM 1905 N N . ASN A 1 265 ? 10.247 -3.460 -1.233 1.00 93.00 265 ASN A N 1
ATOM 1906 C CA . ASN A 1 265 ? 11.430 -4.156 -0.697 1.00 93.00 265 ASN A CA 1
ATOM 1907 C C . ASN A 1 265 ? 12.623 -3.239 -0.357 1.00 93.00 265 ASN A C 1
ATOM 1909 O O . ASN A 1 265 ? 13.775 -3.641 -0.516 1.00 93.00 265 ASN A O 1
ATOM 1913 N N . LEU A 1 266 ? 12.376 -2.007 0.090 1.00 92.75 266 LEU A N 1
ATOM 1914 C CA . LEU A 1 266 ? 13.431 -1.059 0.460 1.00 92.75 266 LEU A CA 1
ATOM 1915 C C . LEU A 1 266 ? 13.488 -0.855 1.970 1.00 92.75 266 LEU A C 1
ATOM 1917 O O . LEU A 1 266 ? 12.459 -0.886 2.645 1.00 92.75 266 LEU A O 1
ATOM 1921 N N . GLU A 1 267 ? 14.682 -0.581 2.484 1.00 92.50 267 GLU A N 1
ATOM 1922 C CA . GLU A 1 267 ? 14.864 -0.050 3.832 1.00 92.50 267 GLU A CA 1
ATOM 1923 C C . GLU A 1 267 ? 14.930 1.479 3.769 1.00 92.50 267 GLU A C 1
ATOM 1925 O O . GLU A 1 267 ? 15.552 2.045 2.872 1.00 92.50 267 GLU A O 1
ATOM 1930 N N . MET A 1 268 ? 14.271 2.162 4.700 1.00 92.12 268 MET A N 1
ATOM 1931 C CA . MET A 1 268 ? 14.256 3.618 4.813 1.00 92.12 268 MET A CA 1
ATOM 1932 C C . MET A 1 268 ? 14.610 4.010 6.247 1.00 92.12 268 MET A C 1
ATOM 1934 O O . MET A 1 268 ? 13.801 3.843 7.165 1.00 92.12 268 MET A O 1
ATOM 1938 N N . ASP A 1 269 ? 15.817 4.549 6.409 1.00 91.62 269 ASP A N 1
ATOM 1939 C CA . ASP A 1 269 ? 16.382 4.977 7.690 1.00 91.62 269 ASP A CA 1
ATOM 1940 C C . ASP A 1 269 ? 16.308 6.501 7.800 1.00 91.62 269 ASP A C 1
ATOM 1942 O O . ASP A 1 269 ? 17.054 7.223 7.129 1.00 91.62 269 ASP A O 1
ATOM 1946 N N . CYS A 1 270 ? 15.402 7.005 8.642 1.00 89.75 270 CYS A N 1
ATOM 1947 C CA . CYS A 1 270 ? 15.176 8.445 8.763 1.00 89.75 270 CYS A CA 1
ATOM 1948 C C . CYS A 1 270 ? 15.953 9.105 9.912 1.00 89.75 270 CYS A C 1
ATOM 1950 O O . CYS A 1 270 ? 15.737 10.282 10.207 1.00 89.75 270 CYS A O 1
ATOM 1952 N N . GLY A 1 271 ? 16.864 8.385 10.579 1.00 86.62 271 GLY A N 1
ATOM 1953 C CA . GLY A 1 271 ? 17.818 8.976 11.526 1.00 86.62 271 GLY A CA 1
ATOM 1954 C C . GLY A 1 271 ? 17.207 9.759 12.700 1.00 86.62 271 GLY A C 1
ATOM 1955 O O . GLY A 1 271 ? 17.887 10.584 13.307 1.00 86.62 271 GLY A O 1
ATOM 1956 N N . GLY A 1 272 ? 15.930 9.538 13.025 1.00 83.06 272 GLY A N 1
ATOM 1957 C CA . GLY A 1 272 ? 15.229 10.216 14.115 1.00 83.06 272 GLY A CA 1
ATOM 1958 C C . GLY A 1 272 ? 14.545 11.531 13.737 1.00 83.06 272 GLY A C 1
ATOM 1959 O O . GLY A 1 272 ? 14.107 12.243 14.639 1.00 83.06 272 GLY A O 1
ATOM 1960 N N . VAL A 1 273 ? 14.427 11.874 12.452 1.00 73.06 273 VAL A N 1
ATOM 1961 C CA . VAL A 1 273 ? 13.736 13.087 11.983 1.00 73.06 273 VAL A CA 1
ATOM 1962 C C . VAL A 1 273 ? 12.893 12.805 10.738 1.00 73.06 273 VAL A C 1
ATOM 1964 O O . VAL A 1 273 ? 13.059 11.801 10.062 1.00 73.06 273 VAL A O 1
ATOM 1967 N N . GLY A 1 274 ? 11.959 13.702 10.420 1.00 73.31 274 GLY A N 1
ATOM 1968 C CA . GLY A 1 274 ? 11.265 13.670 9.131 1.00 73.31 274 GLY A CA 1
ATOM 1969 C C . GLY A 1 274 ? 10.285 12.503 8.937 1.00 73.31 274 GLY A C 1
ATOM 1970 O O . GLY A 1 274 ? 9.713 11.965 9.885 1.00 73.31 274 GLY A O 1
ATOM 1971 N N . ARG A 1 275 ? 10.032 12.187 7.666 1.00 83.31 275 ARG A N 1
ATOM 1972 C CA . ARG A 1 275 ? 9.099 11.159 7.174 1.00 83.31 275 ARG A CA 1
ATOM 1973 C C . ARG A 1 275 ? 9.783 10.365 6.070 1.00 83.31 275 ARG A C 1
ATOM 1975 O O . ARG A 1 275 ? 10.644 10.924 5.403 1.00 83.31 275 ARG A O 1
ATOM 1982 N N . ALA A 1 276 ? 9.369 9.128 5.831 1.00 87.12 276 ALA A N 1
ATOM 1983 C CA . ALA A 1 276 ? 9.989 8.281 4.815 1.00 87.12 276 ALA A CA 1
ATOM 1984 C C . ALA A 1 276 ? 9.365 8.487 3.431 1.00 87.12 276 ALA A C 1
ATOM 1986 O O . ALA A 1 276 ? 10.072 8.715 2.453 1.00 87.12 276 ALA A O 1
ATOM 1987 N N . ILE A 1 277 ? 8.035 8.463 3.359 1.00 87.06 277 ILE A N 1
ATOM 1988 C CA . ILE A 1 277 ? 7.289 8.516 2.098 1.00 87.06 277 ILE A CA 1
ATOM 1989 C C . ILE A 1 277 ? 6.298 9.664 2.160 1.00 87.06 277 ILE A C 1
ATOM 1991 O O . ILE A 1 277 ? 5.626 9.852 3.173 1.00 87.06 277 ILE A O 1
ATOM 1995 N N . ARG A 1 278 ? 6.175 10.419 1.072 1.00 80.44 278 ARG A N 1
ATOM 1996 C CA . ARG A 1 278 ? 5.140 11.431 0.895 1.00 80.44 278 ARG A CA 1
ATOM 1997 C C . ARG A 1 278 ? 4.550 11.376 -0.501 1.00 80.44 278 ARG A C 1
ATOM 1999 O O . ARG A 1 278 ? 5.288 11.434 -1.474 1.00 80.44 278 ARG A O 1
ATOM 2006 N N . ALA A 1 279 ? 3.225 11.330 -0.595 1.00 76.56 279 ALA A N 1
ATOM 2007 C CA . ALA A 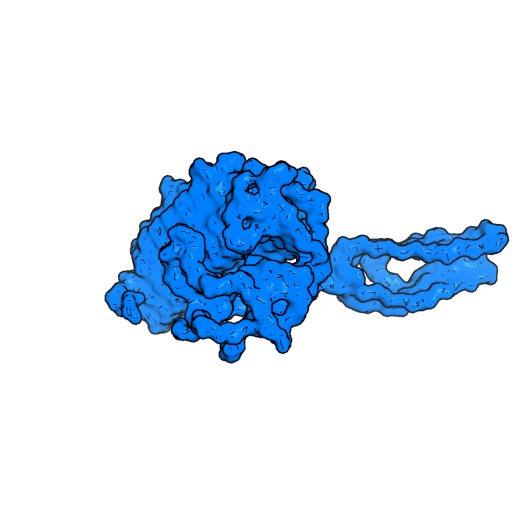1 279 ? 2.501 11.357 -1.867 1.00 76.56 279 ALA A CA 1
ATOM 2008 C C . ALA A 1 279 ? 1.277 12.283 -1.765 1.00 76.56 279 ALA A C 1
ATOM 2010 O O . ALA A 1 279 ? 0.128 11.857 -1.882 1.00 76.56 279 ALA A O 1
ATOM 2011 N N . SER A 1 280 ? 1.538 13.571 -1.531 1.00 70.38 280 SER A N 1
ATOM 2012 C CA . SER A 1 280 ? 0.553 14.553 -1.056 1.00 70.38 280 SER A CA 1
ATOM 2013 C C . SER A 1 280 ? 0.334 15.721 -2.029 1.00 70.38 280 SER A C 1
ATOM 2015 O O . SER A 1 280 ? 1.241 16.068 -2.778 1.00 70.38 280 SER A O 1
ATOM 2017 N N . ARG A 1 281 ? -0.812 16.408 -1.885 1.00 59.91 281 ARG A N 1
ATOM 2018 C CA . ARG A 1 281 ? -1.247 17.674 -2.536 1.00 59.91 281 ARG A CA 1
ATOM 2019 C C . ARG A 1 281 ? -1.568 17.597 -4.036 1.00 59.91 281 ARG A C 1
ATOM 2021 O O . ARG A 1 281 ? -0.744 17.169 -4.823 1.00 59.91 281 ARG A O 1
ATOM 2028 N N . GLN A 1 282 ? -2.752 18.102 -4.401 1.00 58.47 282 GLN A N 1
ATOM 2029 C CA . GLN A 1 282 ? -3.249 18.438 -5.752 1.00 58.47 282 GLN A CA 1
ATOM 2030 C C . GLN A 1 282 ? -2.679 17.621 -6.931 1.00 58.47 282 GLN A C 1
ATOM 2032 O O . GLN A 1 282 ? -1.558 17.842 -7.387 1.00 58.47 282 GLN A O 1
ATOM 2037 N N . GLY A 1 283 ? -3.509 16.710 -7.435 1.00 59.81 283 GLY A N 1
ATOM 2038 C CA . GLY A 1 283 ? -3.237 15.831 -8.573 1.00 59.81 283 GLY A CA 1
ATOM 2039 C C . GLY A 1 283 ? -3.891 14.470 -8.356 1.00 59.81 283 GLY A C 1
ATOM 2040 O O . GLY A 1 283 ? -4.118 14.089 -7.204 1.00 59.81 283 GLY A O 1
ATOM 2041 N N . ASP A 1 284 ? -4.206 13.766 -9.436 1.00 65.75 284 ASP A N 1
ATOM 2042 C CA . ASP A 1 284 ? -4.752 12.411 -9.371 1.00 65.75 284 ASP A CA 1
ATOM 2043 C C . ASP A 1 284 ? -3.629 11.423 -9.043 1.00 65.75 284 ASP A C 1
ATOM 2045 O O . ASP A 1 284 ? -2.540 11.484 -9.620 1.00 65.75 284 ASP A O 1
ATOM 2049 N N . ARG A 1 285 ? -3.881 10.512 -8.101 1.00 75.62 285 ARG A N 1
ATOM 2050 C CA . ARG A 1 285 ? -2.990 9.380 -7.839 1.00 75.62 285 ARG A CA 1
ATOM 2051 C C . ARG A 1 285 ? -3.701 8.090 -8.169 1.00 75.62 285 ARG A C 1
ATOM 2053 O O . ARG A 1 285 ? -4.786 7.867 -7.635 1.00 75.62 285 ARG A O 1
ATOM 2060 N N . ARG A 1 286 ? -3.105 7.263 -9.021 1.00 78.81 286 ARG A N 1
ATOM 2061 C CA . ARG A 1 286 ? -3.717 6.012 -9.475 1.00 78.81 286 ARG A CA 1
ATOM 2062 C C . ARG A 1 286 ? -2.738 4.855 -9.365 1.00 78.81 286 ARG A C 1
ATOM 2064 O O . ARG A 1 286 ? -1.566 5.028 -9.670 1.00 78.81 286 ARG A O 1
ATOM 2071 N N . ASN A 1 287 ? -3.200 3.689 -8.936 1.00 81.25 287 ASN A N 1
ATOM 2072 C CA . ASN A 1 287 ? -2.406 2.459 -8.932 1.00 81.25 287 ASN A CA 1
ATOM 2073 C C . ASN A 1 287 ? -1.027 2.626 -8.256 1.00 81.25 287 ASN A C 1
ATOM 2075 O O . ASN A 1 287 ? 0.031 2.421 -8.857 1.00 81.25 287 ASN A O 1
ATOM 2079 N N . LEU A 1 288 ? -1.043 3.086 -7.004 1.00 87.19 288 LEU A N 1
ATOM 2080 C CA . LEU A 1 288 ? 0.164 3.280 -6.204 1.00 87.19 288 LEU A CA 1
ATOM 2081 C C . LEU A 1 288 ? 0.385 2.090 -5.292 1.00 87.19 288 LEU A C 1
ATOM 2083 O O . LEU A 1 288 ? -0.493 1.738 -4.506 1.00 87.19 288 LEU A O 1
ATOM 2087 N N . ARG A 1 289 ? 1.584 1.515 -5.334 1.00 91.50 289 ARG A N 1
ATOM 2088 C CA . ARG A 1 289 ? 1.927 0.335 -4.540 1.00 91.50 289 ARG A CA 1
ATOM 2089 C C . ARG A 1 289 ? 3.147 0.631 -3.682 1.00 91.50 289 ARG A C 1
ATOM 2091 O O . ARG A 1 289 ? 4.214 0.961 -4.187 1.00 91.50 289 ARG A O 1
ATOM 2098 N N . VAL A 1 290 ? 2.983 0.519 -2.371 1.00 93.88 290 VAL A N 1
ATOM 2099 C CA . VAL A 1 290 ? 4.040 0.682 -1.372 1.00 93.88 290 VAL A CA 1
ATOM 2100 C C . VAL A 1 290 ? 4.115 -0.613 -0.575 1.00 93.88 290 VAL A C 1
ATOM 2102 O O . VAL A 1 290 ? 3.297 -0.844 0.319 1.00 93.88 290 VAL A O 1
ATOM 2105 N N . VAL A 1 291 ? 5.040 -1.495 -0.958 1.00 94.00 291 VAL A N 1
ATOM 2106 C CA . VAL A 1 291 ? 4.953 -2.922 -0.613 1.00 94.00 291 VAL A CA 1
ATOM 2107 C C . VAL A 1 291 ? 6.221 -3.460 0.042 1.00 94.00 291 VAL A C 1
ATOM 2109 O O . VAL A 1 291 ? 7.304 -3.385 -0.526 1.00 94.00 291 VAL A O 1
ATOM 2112 N N . GLY A 1 292 ? 6.096 -4.076 1.216 1.00 92.06 292 GLY A N 1
ATOM 2113 C CA . GLY A 1 292 ? 7.201 -4.814 1.839 1.00 92.06 292 GLY A CA 1
ATOM 2114 C C . GLY A 1 292 ? 8.421 -3.955 2.187 1.00 92.06 292 GLY A C 1
ATOM 2115 O O . GLY A 1 292 ? 9.534 -4.470 2.213 1.00 92.06 292 GLY A O 1
ATOM 2116 N N . ASN A 1 293 ? 8.239 -2.650 2.405 1.00 93.94 293 ASN A N 1
ATOM 2117 C CA . ASN A 1 293 ? 9.322 -1.763 2.825 1.00 93.94 293 ASN A CA 1
ATOM 2118 C C . ASN A 1 293 ? 9.534 -1.851 4.340 1.00 93.94 293 ASN A C 1
ATOM 2120 O O . ASN A 1 293 ? 8.581 -2.066 5.093 1.00 93.94 293 ASN A O 1
ATOM 2124 N N . TYR A 1 294 ? 10.763 -1.613 4.785 1.00 92.75 294 TYR A N 1
ATOM 2125 C CA . TYR A 1 294 ? 11.105 -1.425 6.189 1.00 92.75 294 TYR A CA 1
ATOM 2126 C C . TYR A 1 294 ? 11.401 0.052 6.447 1.00 92.75 294 TYR A C 1
ATOM 2128 O O . TYR A 1 294 ? 12.403 0.586 5.989 1.00 92.75 294 TYR A O 1
ATOM 2136 N N . VAL A 1 295 ? 10.515 0.725 7.172 1.00 92.75 295 VAL A N 1
ATOM 2137 C CA . VAL A 1 295 ? 10.646 2.135 7.538 1.00 92.75 295 VAL A CA 1
ATOM 2138 C C . VAL A 1 295 ? 10.929 2.239 9.024 1.00 92.75 295 VAL A C 1
ATOM 2140 O O . VAL A 1 295 ? 10.149 1.739 9.838 1.00 92.75 295 VAL A O 1
ATOM 2143 N N . HIS A 1 296 ? 11.989 2.952 9.395 1.00 91.94 296 HIS A N 1
ATOM 2144 C CA . HIS A 1 296 ? 12.276 3.165 10.802 1.00 91.94 296 HIS A CA 1
ATOM 2145 C C . HIS A 1 296 ? 12.861 4.531 11.141 1.00 91.94 296 HIS A C 1
ATOM 2147 O O . HIS A 1 296 ? 13.387 5.263 10.304 1.00 91.94 296 HIS A O 1
ATOM 2153 N N . ASP A 1 297 ? 12.708 4.882 12.420 1.00 91.56 297 ASP A N 1
ATOM 2154 C CA . ASP A 1 297 ? 13.243 6.109 13.012 1.00 91.56 297 ASP A CA 1
ATOM 2155 C C . ASP A 1 297 ? 12.718 7.398 12.337 1.00 91.56 297 ASP A C 1
ATOM 2157 O O . ASP A 1 297 ? 13.316 8.468 12.429 1.00 91.56 297 ASP A O 1
ATOM 2161 N N . ALA A 1 298 ? 11.536 7.325 11.711 1.00 90.31 298 ALA A N 1
ATOM 2162 C CA . ALA A 1 298 ? 10.801 8.464 11.158 1.00 90.31 298 ALA A CA 1
ATOM 2163 C C . ALA A 1 298 ? 10.009 9.196 12.260 1.00 90.31 298 ALA A C 1
ATOM 2165 O O . ALA A 1 298 ? 8.830 8.913 12.511 1.00 90.31 298 ALA A O 1
ATOM 2166 N N . ARG A 1 299 ? 10.663 10.128 12.962 1.00 86.62 299 ARG A N 1
ATOM 2167 C CA . ARG A 1 299 ? 10.093 10.835 14.128 1.00 86.62 299 ARG A CA 1
ATOM 2168 C C . ARG A 1 299 ? 9.638 12.262 13.806 1.00 86.62 299 ARG A C 1
ATOM 2170 O O . ARG A 1 299 ? 10.156 13.237 14.344 1.00 86.62 299 ARG A O 1
ATOM 2177 N N . SER A 1 300 ? 8.642 12.399 12.931 1.00 80.25 300 SER A N 1
ATOM 2178 C CA . SER A 1 300 ? 7.962 13.684 12.700 1.00 80.25 300 SER A CA 1
ATOM 2179 C C . SER A 1 300 ? 6.850 13.930 13.723 1.00 80.25 300 SER A C 1
ATOM 2181 O O . SER A 1 300 ? 6.080 13.025 14.036 1.00 80.25 300 SER A O 1
ATOM 2183 N N . SER A 1 301 ? 6.723 15.172 14.200 1.00 76.50 301 SER A N 1
ATOM 2184 C CA . SER A 1 301 ? 5.624 15.621 15.070 1.00 76.50 301 SER A CA 1
ATOM 2185 C C . SER A 1 301 ? 4.331 15.963 14.316 1.00 76.50 301 SER A C 1
ATOM 2187 O O . SER A 1 301 ? 3.269 16.043 14.923 1.00 76.50 301 SER A O 1
ATOM 2189 N N . ASN A 1 302 ? 4.394 16.166 12.994 1.00 73.25 302 ASN A N 1
ATOM 2190 C CA . ASN A 1 302 ? 3.267 16.690 12.210 1.00 73.25 302 ASN A CA 1
ATOM 2191 C C . ASN A 1 302 ? 3.070 15.971 10.865 1.00 73.25 302 ASN A C 1
ATOM 2193 O O . ASN A 1 302 ? 2.569 16.548 9.899 1.00 73.25 302 ASN A O 1
ATOM 2197 N N . SER A 1 303 ? 3.547 14.732 10.763 1.00 71.19 303 SER A N 1
ATOM 2198 C CA . SER A 1 303 ? 3.361 13.898 9.581 1.00 71.19 303 SER A CA 1
ATOM 2199 C C . SER A 1 303 ? 3.443 12.421 9.932 1.00 71.19 303 SER A C 1
ATOM 2201 O O . SER A 1 303 ? 4.153 12.027 10.855 1.00 71.19 303 SER A O 1
ATOM 2203 N N . GLY A 1 304 ? 2.769 11.609 9.114 1.00 75.06 304 GLY A N 1
ATOM 2204 C CA . GLY A 1 304 ? 2.996 10.172 9.046 1.00 75.06 304 GLY A CA 1
ATOM 2205 C C . GLY A 1 304 ? 4.428 9.821 8.630 1.00 75.06 304 GLY A C 1
ATOM 2206 O O . GLY A 1 304 ? 5.024 10.587 7.862 1.00 75.06 304 GLY A O 1
ATOM 2207 N N . ALA A 1 305 ? 4.945 8.664 9.063 1.00 81.31 305 ALA A N 1
ATOM 2208 C CA . ALA A 1 305 ? 6.126 8.040 8.448 1.00 81.31 305 ALA A CA 1
ATOM 2209 C C . ALA A 1 305 ? 5.857 7.739 6.960 1.00 81.31 305 ALA A C 1
ATOM 2211 O O . ALA A 1 305 ? 6.678 8.061 6.100 1.00 81.31 305 ALA A O 1
ATOM 2212 N N . PHE A 1 306 ? 4.646 7.252 6.670 1.00 86.00 306 PHE A N 1
ATOM 2213 C CA . PHE A 1 306 ? 3.995 7.292 5.362 1.00 86.00 306 PHE A CA 1
ATOM 2214 C C . PHE A 1 306 ? 3.061 8.513 5.361 1.00 86.00 306 PHE A C 1
ATOM 2216 O O . PHE A 1 306 ? 1.920 8.464 5.828 1.00 86.00 306 PHE A O 1
ATOM 2223 N N . GLY A 1 307 ? 3.609 9.660 4.969 1.00 68.81 307 GLY A N 1
ATOM 2224 C CA . GLY A 1 307 ? 3.053 10.994 5.160 1.00 68.81 307 GLY A CA 1
ATOM 2225 C C . GLY A 1 307 ? 2.180 11.496 4.010 1.00 68.81 307 GLY A C 1
ATOM 2226 O O . GLY A 1 307 ? 2.679 11.877 2.962 1.00 68.81 307 GLY A O 1
ATOM 2227 N N . GLU A 1 308 ? 0.881 11.585 4.288 1.00 76.62 308 GLU A N 1
ATOM 2228 C CA . GLU A 1 308 ? -0.239 12.081 3.471 1.00 76.62 308 GLU A CA 1
ATOM 2229 C C . GLU A 1 308 ? -0.306 11.528 2.046 1.00 76.62 308 GLU A C 1
ATOM 2231 O O . GLU A 1 308 ? 0.156 12.142 1.086 1.00 76.62 308 GLU A O 1
ATOM 2236 N N . PHE A 1 309 ? -0.996 10.395 1.927 1.00 83.31 309 PHE A N 1
ATOM 2237 C CA . PHE A 1 309 ? -1.720 10.039 0.711 1.00 83.31 309 PHE A CA 1
ATOM 2238 C C . PHE A 1 309 ? -3.014 10.860 0.630 1.00 83.31 309 PHE A C 1
ATOM 2240 O O . PHE A 1 309 ? -3.691 11.031 1.641 1.00 83.31 309 PHE A O 1
ATOM 2247 N N . SER A 1 310 ? -3.363 11.377 -0.551 1.00 80.56 310 SER A N 1
ATOM 2248 C CA . SER A 1 310 ? -4.607 12.137 -0.760 1.00 80.56 310 SER A CA 1
ATOM 2249 C C . SER A 1 310 ? -5.071 12.060 -2.213 1.00 80.56 310 SER A C 1
ATOM 2251 O O . SER A 1 310 ? -4.230 12.198 -3.098 1.00 80.56 310 SER A O 1
ATOM 2253 N N . THR A 1 311 ? -6.377 11.928 -2.469 1.00 80.75 311 THR A N 1
ATOM 2254 C CA . THR A 1 311 ? -6.943 11.838 -3.838 1.00 80.75 311 THR A CA 1
ATOM 2255 C C . THR A 1 311 ? -6.382 10.634 -4.602 1.00 80.75 311 THR A C 1
ATOM 2257 O O . THR A 1 311 ? -5.723 10.771 -5.631 1.00 80.75 311 THR A O 1
ATOM 2260 N N . THR A 1 312 ? -6.563 9.452 -4.015 1.00 83.62 312 THR A N 1
ATOM 2261 C CA . THR A 1 312 ? -5.967 8.191 -4.479 1.00 83.62 312 THR A CA 1
ATOM 2262 C C . THR A 1 312 ? -7.033 7.218 -4.945 1.00 83.62 312 THR A C 1
ATOM 2264 O O . THR A 1 312 ? -7.916 6.872 -4.163 1.00 83.62 312 THR A O 1
ATOM 2267 N N . VAL A 1 313 ? -6.894 6.722 -6.162 1.00 84.56 313 VAL A N 1
ATOM 2268 C CA . VAL A 1 313 ? -7.615 5.557 -6.674 1.00 84.56 313 VAL A CA 1
ATOM 2269 C C . VAL A 1 313 ? -6.617 4.405 -6.734 1.00 84.56 313 VAL A C 1
ATOM 2271 O O . VAL A 1 313 ? -5.505 4.616 -7.208 1.00 84.56 313 VAL A O 1
ATOM 2274 N N . ASP A 1 314 ? -6.958 3.224 -6.226 1.00 86.69 314 ASP A N 1
ATOM 2275 C CA . ASP A 1 314 ? -6.066 2.055 -6.246 1.00 86.69 314 ASP A CA 1
ATOM 2276 C C . ASP A 1 314 ? -4.741 2.311 -5.490 1.00 86.69 314 ASP A C 1
ATOM 2278 O O . ASP A 1 314 ? -3.654 2.334 -6.069 1.00 86.69 314 ASP A O 1
ATOM 2282 N N . LEU A 1 315 ? -4.820 2.557 -4.178 1.00 91.12 315 LEU A N 1
ATOM 2283 C CA . LEU A 1 315 ? -3.638 2.673 -3.310 1.00 91.12 315 LEU A CA 1
ATOM 2284 C C . LEU A 1 315 ? -3.461 1.399 -2.486 1.00 91.12 315 LEU A C 1
ATOM 2286 O O . LEU A 1 315 ? -4.346 1.041 -1.717 1.00 91.12 315 LEU A O 1
ATOM 2290 N N . PHE A 1 316 ? -2.273 0.804 -2.544 1.00 92.94 316 PHE A N 1
ATOM 2291 C CA . PHE A 1 316 ? -1.921 -0.417 -1.827 1.00 92.94 316 PHE A CA 1
ATOM 2292 C C . PHE A 1 316 ? -0.697 -0.188 -0.948 1.00 92.94 316 PHE A C 1
ATOM 2294 O O . PHE A 1 316 ? 0.432 -0.128 -1.429 1.00 92.94 316 PHE A O 1
ATOM 2301 N N . VAL A 1 317 ? -0.915 -0.079 0.360 1.00 95.94 317 VAL A N 1
ATOM 2302 C CA . VAL A 1 317 ? 0.140 -0.051 1.378 1.00 95.94 317 VAL A CA 1
ATOM 2303 C C . VAL A 1 317 ? 0.168 -1.426 2.033 1.00 95.94 317 VAL A C 1
ATOM 2305 O O . VAL A 1 317 ? -0.611 -1.698 2.951 1.00 95.94 317 VAL A O 1
ATOM 2308 N N . LEU A 1 318 ? 1.009 -2.316 1.501 1.00 94.00 318 LEU A N 1
ATOM 2309 C CA . LEU A 1 318 ? 0.960 -3.749 1.796 1.00 94.00 318 LEU A CA 1
ATOM 2310 C C . LEU A 1 318 ? 2.227 -4.236 2.488 1.00 94.00 318 LEU A C 1
ATOM 2312 O O . LEU A 1 318 ? 3.329 -4.048 1.980 1.00 94.00 318 LEU A O 1
ATOM 2316 N N . GLY A 1 319 ? 2.093 -4.934 3.612 1.00 91.69 319 GLY A N 1
ATOM 2317 C CA . GLY A 1 319 ? 3.204 -5.743 4.114 1.00 91.69 319 GLY A CA 1
ATOM 2318 C C . GLY A 1 319 ? 4.410 -4.980 4.663 1.00 91.69 319 GLY A C 1
ATOM 2319 O O . GLY A 1 319 ? 5.465 -5.586 4.834 1.00 91.69 319 GLY A O 1
ATOM 2320 N N . ASN A 1 320 ? 4.299 -3.670 4.891 1.00 93.88 320 ASN A N 1
ATOM 2321 C CA . ASN A 1 320 ? 5.426 -2.852 5.333 1.00 93.88 320 ASN A CA 1
ATOM 2322 C C . ASN A 1 320 ? 5.702 -3.066 6.827 1.00 93.88 320 ASN A C 1
ATOM 2324 O O . ASN A 1 320 ? 4.770 -3.240 7.612 1.00 93.88 320 ASN A O 1
ATOM 2328 N N . LEU A 1 321 ? 6.973 -3.007 7.221 1.00 91.81 321 LEU A N 1
ATOM 2329 C CA . LEU A 1 321 ? 7.411 -2.929 8.613 1.00 91.81 321 LEU A CA 1
ATOM 2330 C C . LEU A 1 321 ? 7.694 -1.474 8.970 1.00 91.81 321 LEU A C 1
ATOM 2332 O O . LEU A 1 321 ? 8.472 -0.814 8.289 1.00 91.81 321 LEU A O 1
ATOM 2336 N N . VAL A 1 322 ? 7.065 -0.971 10.028 1.00 91.81 322 VAL A N 1
ATOM 2337 C CA . VAL A 1 322 ? 7.145 0.433 10.432 1.00 91.81 322 VAL A CA 1
ATOM 2338 C C . VAL A 1 322 ? 7.480 0.513 11.914 1.00 91.81 322 VAL A C 1
ATOM 2340 O O . VAL A 1 322 ? 6.641 0.195 12.754 1.00 91.81 322 VAL A O 1
ATOM 2343 N N . GLU A 1 323 ? 8.693 0.951 12.250 1.00 90.19 323 GLU A N 1
ATOM 2344 C CA . GLU A 1 323 ? 9.188 0.897 13.630 1.00 90.19 323 GLU A CA 1
ATOM 2345 C C . GLU A 1 323 ? 9.758 2.218 14.147 1.00 90.19 323 GLU A C 1
ATOM 2347 O O . GLU A 1 323 ? 10.353 3.000 13.405 1.00 90.19 323 GLU A O 1
ATOM 2352 N N . ARG A 1 324 ? 9.638 2.454 15.460 1.00 90.12 324 ARG A N 1
ATOM 2353 C CA . ARG A 1 324 ? 10.261 3.607 16.150 1.00 90.12 324 ARG A CA 1
ATOM 2354 C C . ARG A 1 324 ? 9.875 4.951 15.518 1.00 90.12 324 ARG A C 1
ATOM 2356 O O . ARG A 1 324 ? 10.713 5.836 15.329 1.00 90.12 324 ARG A O 1
ATOM 2363 N N . THR A 1 325 ? 8.596 5.102 15.187 1.00 91.06 325 THR A N 1
ATOM 2364 C CA . THR A 1 325 ? 8.067 6.273 14.475 1.00 91.06 325 THR A CA 1
ATOM 2365 C C . THR A 1 325 ? 7.277 7.208 15.387 1.00 91.06 325 THR A C 1
ATOM 2367 O O . THR A 1 325 ? 6.807 6.828 16.461 1.00 91.06 325 THR A O 1
ATOM 2370 N N . GLY A 1 326 ? 7.089 8.444 14.926 1.00 88.31 326 GLY A N 1
ATOM 2371 C CA . GLY A 1 326 ? 6.324 9.467 15.636 1.00 88.31 326 GLY A CA 1
ATOM 2372 C C . GLY A 1 326 ? 7.028 10.039 16.869 1.00 88.31 326 GLY A C 1
ATOM 2373 O O . GLY A 1 326 ? 8.174 9.711 17.181 1.00 88.31 326 GLY A O 1
ATOM 2374 N N . VAL A 1 327 ? 6.331 10.942 17.557 1.00 89.06 327 VAL A N 1
ATOM 2375 C CA . VAL A 1 327 ? 6.836 11.676 18.725 1.00 89.06 327 VAL A CA 1
ATOM 2376 C C . VAL A 1 327 ? 5.806 11.587 19.849 1.00 89.06 327 VAL A C 1
ATOM 2378 O O . VAL A 1 327 ? 4.618 11.812 19.625 1.00 89.06 327 VAL A O 1
ATOM 2381 N N . ALA A 1 328 ? 6.260 11.248 21.057 1.00 87.94 328 ALA A N 1
ATOM 2382 C CA . ALA A 1 328 ? 5.389 11.102 22.220 1.00 87.94 328 ALA A CA 1
ATOM 2383 C C . ALA A 1 328 ? 4.635 12.400 22.539 1.00 87.94 328 ALA A C 1
ATOM 2385 O O . ALA A 1 328 ? 5.225 13.477 22.563 1.00 87.94 328 ALA A O 1
ATOM 2386 N N . GLY A 1 329 ? 3.329 12.287 22.793 1.00 84.44 329 GLY A N 1
ATOM 2387 C CA . GLY A 1 329 ? 2.452 13.424 23.098 1.00 84.44 329 GLY A CA 1
ATOM 2388 C C . GLY A 1 329 ? 1.974 14.228 21.881 1.00 84.44 329 GLY A C 1
ATOM 2389 O O . GLY A 1 329 ? 1.039 15.015 22.012 1.00 84.44 329 GLY A O 1
ATOM 2390 N N . GLU A 1 330 ? 2.539 14.004 20.693 1.00 87.56 330 GLU A N 1
ATOM 2391 C CA . GLU A 1 330 ? 2.135 14.706 19.472 1.00 87.56 330 GLU A CA 1
ATOM 2392 C C . GLU A 1 330 ? 0.924 14.037 18.825 1.00 87.56 330 GLU A C 1
ATOM 2394 O O . GLU A 1 330 ? 0.966 12.864 18.465 1.00 87.56 330 GLU A O 1
ATOM 2399 N N . ASN A 1 331 ? -0.169 14.775 18.627 1.00 85.19 331 ASN A N 1
ATOM 2400 C CA . ASN A 1 331 ? -1.422 14.208 18.113 1.00 85.19 331 ASN A CA 1
ATOM 2401 C C . ASN A 1 331 ? -1.406 13.930 16.596 1.00 85.19 331 ASN A C 1
ATOM 2403 O O . ASN A 1 331 ? -2.189 13.099 16.134 1.00 85.19 331 ASN A O 1
ATOM 2407 N N . ASN A 1 332 ? -0.526 14.606 15.850 1.00 84.94 332 ASN A N 1
ATOM 2408 C CA . ASN A 1 332 ? -0.442 14.560 14.382 1.00 84.94 332 ASN A CA 1
ATOM 2409 C C . ASN A 1 332 ? 0.735 13.705 13.871 1.00 84.94 332 ASN A C 1
ATOM 2411 O O . ASN A 1 332 ? 1.047 13.693 12.678 1.00 84.94 332 ASN A O 1
ATOM 2415 N N . ALA A 1 333 ? 1.422 13.016 14.780 1.00 88.25 333 ALA A N 1
ATOM 2416 C CA . ALA A 1 333 ? 2.463 12.059 14.455 1.00 88.25 333 ALA A CA 1
ATOM 2417 C C . ALA A 1 333 ? 1.806 10.699 14.198 1.00 88.25 333 ALA A C 1
ATOM 2419 O O . ALA A 1 333 ? 1.322 10.077 15.137 1.00 88.25 333 ALA A O 1
ATOM 2420 N N . HIS A 1 334 ? 1.749 10.257 12.942 1.00 90.56 334 HIS A N 1
ATOM 2421 C CA . HIS A 1 334 ? 1.126 8.980 12.564 1.00 90.56 334 HIS A CA 1
ATOM 2422 C C . HIS A 1 334 ? 2.172 7.992 12.045 1.00 90.56 334 HIS A C 1
ATOM 2424 O O . HIS A 1 334 ? 3.265 8.402 11.650 1.00 90.56 334 HIS A O 1
ATOM 2430 N N . ALA A 1 335 ? 1.882 6.692 12.020 1.00 92.62 335 ALA A N 1
ATOM 2431 C CA . ALA A 1 335 ? 2.742 5.774 11.270 1.00 92.62 335 ALA A CA 1
ATOM 2432 C C . ALA A 1 335 ? 2.323 5.801 9.793 1.00 92.62 335 ALA A C 1
ATOM 2434 O O . ALA A 1 335 ? 3.123 6.159 8.926 1.00 92.62 335 ALA A O 1
ATOM 2435 N N . ILE A 1 336 ? 1.039 5.560 9.523 1.00 93.94 336 ILE A N 1
ATOM 2436 C CA . ILE A 1 336 ? 0.428 5.637 8.195 1.00 93.94 336 ILE A CA 1
ATOM 2437 C C . ILE A 1 336 ? -0.720 6.643 8.222 1.00 93.94 336 ILE A C 1
ATOM 2439 O O . ILE A 1 336 ? -1.632 6.540 9.045 1.00 93.94 336 ILE A O 1
ATOM 2443 N N . TYR A 1 337 ? -0.671 7.616 7.311 1.00 91.69 337 TYR A N 1
ATOM 2444 C CA . TYR A 1 337 ? -1.673 8.669 7.223 1.00 91.69 337 TYR A CA 1
ATOM 2445 C C . TYR A 1 337 ? -2.249 8.817 5.814 1.00 91.69 337 TYR A C 1
ATOM 2447 O O . TYR A 1 337 ? -1.526 9.120 4.859 1.00 91.69 337 TYR A O 1
ATOM 2455 N N . HIS A 1 338 ? -3.570 8.684 5.715 1.00 90.25 338 HIS A N 1
ATOM 2456 C CA . HIS A 1 338 ? -4.346 9.022 4.527 1.00 90.25 338 HIS A CA 1
ATOM 2457 C C . HIS A 1 338 ? -5.303 10.178 4.833 1.00 90.25 338 HIS A C 1
ATOM 2459 O O . HIS A 1 338 ? -6.103 10.108 5.770 1.00 90.25 338 HIS A O 1
ATOM 2465 N N . GLY A 1 339 ? -5.185 11.252 4.054 1.00 82.06 339 GLY A N 1
ATOM 2466 C CA . GLY A 1 339 ? -5.973 12.469 4.180 1.00 82.06 339 GLY A CA 1
ATOM 2467 C C . GLY A 1 339 ? -7.017 12.615 3.070 1.00 82.06 339 GLY A C 1
ATOM 2468 O O . GLY A 1 339 ? -6.743 12.386 1.890 1.00 82.06 339 GLY A O 1
ATOM 2469 N N . GLY A 1 340 ? -8.207 13.096 3.424 1.00 67.00 340 GLY A N 1
ATOM 2470 C CA . GLY A 1 340 ? -9.194 13.581 2.469 1.00 67.00 340 GLY A CA 1
ATOM 2471 C C . GLY A 1 340 ? -8.772 14.951 1.947 1.00 67.00 340 GLY A C 1
ATOM 2472 O O . GLY A 1 340 ? -8.606 15.889 2.716 1.00 67.00 340 GLY A O 1
ATOM 2473 N N . ARG A 1 341 ? -8.527 15.049 0.638 1.00 71.50 341 ARG A N 1
ATOM 2474 C CA . ARG A 1 341 ? -8.413 16.312 -0.124 1.00 71.50 341 ARG A CA 1
ATOM 2475 C C . ARG A 1 341 ? -8.946 16.128 -1.550 1.00 71.50 341 ARG A C 1
ATOM 2477 O O . ARG A 1 341 ? -8.404 16.689 -2.502 1.00 71.50 341 ARG A O 1
ATOM 2484 N N . GLY A 1 342 ? -9.967 15.286 -1.698 1.00 75.56 342 GLY A N 1
ATOM 2485 C CA . GLY A 1 342 ? -10.530 14.870 -2.977 1.00 75.56 342 GLY A CA 1
ATOM 2486 C C . GLY A 1 342 ? -11.358 13.593 -2.855 1.00 75.56 342 GLY A C 1
ATOM 2487 O O . GLY A 1 342 ? -11.872 13.274 -1.780 1.00 75.56 342 GLY A O 1
ATOM 2488 N N . ILE A 1 343 ? -11.477 12.881 -3.974 1.00 79.69 343 ILE A N 1
ATOM 2489 C CA . ILE A 1 343 ? -12.118 11.568 -4.054 1.00 79.69 343 ILE A CA 1
ATOM 2490 C C . ILE A 1 343 ? -11.022 10.505 -4.004 1.00 79.69 343 ILE A C 1
ATOM 2492 O O . ILE A 1 343 ? -10.046 10.586 -4.751 1.00 79.69 343 ILE A O 1
ATOM 2496 N N . SER A 1 344 ? -11.191 9.532 -3.120 1.00 85.25 344 SER A N 1
ATOM 2497 C CA . SER A 1 344 ? -10.395 8.314 -3.071 1.00 85.25 344 SER A CA 1
ATOM 2498 C C . SER A 1 344 ? -11.277 7.098 -3.325 1.00 85.25 344 SER A C 1
ATOM 2500 O O . SER A 1 344 ? -12.453 7.097 -2.969 1.00 85.25 344 SER A O 1
ATOM 2502 N N . ASP A 1 345 ? -10.704 6.065 -3.923 1.00 86.00 345 ASP A N 1
ATOM 2503 C CA . ASP A 1 345 ? -11.387 4.802 -4.180 1.00 86.00 345 ASP A CA 1
ATOM 2504 C C . ASP A 1 345 ? -10.392 3.641 -4.098 1.00 86.00 345 ASP A C 1
ATOM 2506 O O . ASP A 1 345 ? -9.220 3.815 -4.431 1.00 86.00 345 ASP A O 1
ATOM 2510 N N . ASN A 1 346 ? -10.845 2.478 -3.635 1.00 87.62 346 ASN A N 1
ATOM 2511 C CA . ASN A 1 346 ? -10.044 1.256 -3.539 1.00 87.62 346 ASN A CA 1
ATOM 2512 C C . ASN A 1 346 ? -8.690 1.463 -2.820 1.00 87.62 346 ASN A C 1
ATOM 2514 O O . ASN A 1 346 ? -7.609 1.360 -3.404 1.00 87.62 346 ASN A O 1
ATOM 2518 N N . VAL A 1 347 ? -8.747 1.806 -1.531 1.00 91.69 347 VAL A N 1
ATOM 2519 C CA . VAL A 1 347 ? -7.561 2.050 -0.696 1.00 91.69 347 VAL A CA 1
ATOM 2520 C C . VAL A 1 347 ? -7.359 0.883 0.259 1.00 91.69 347 VAL A C 1
ATOM 2522 O O . VAL A 1 347 ? -8.196 0.634 1.119 1.00 91.69 347 VAL A O 1
ATOM 2525 N N . HIS A 1 348 ? -6.215 0.213 0.157 1.00 94.06 348 HIS A N 1
ATOM 2526 C CA . HIS A 1 348 ? -5.843 -0.932 0.981 1.00 94.06 348 HIS A CA 1
ATOM 2527 C C . HIS A 1 348 ? -4.641 -0.587 1.851 1.00 94.06 348 HIS A C 1
ATOM 2529 O O . HIS A 1 348 ? -3.544 -0.338 1.352 1.00 94.06 348 HIS A O 1
ATOM 2535 N N . ILE A 1 349 ? -4.832 -0.612 3.166 1.00 96.31 349 ILE A N 1
ATOM 2536 C CA . ILE A 1 349 ? -3.748 -0.580 4.149 1.00 96.31 349 ILE A CA 1
ATOM 2537 C C . ILE A 1 349 ? -3.763 -1.931 4.833 1.00 96.31 349 ILE A C 1
ATOM 2539 O O . ILE A 1 349 ? -4.486 -2.136 5.808 1.00 96.31 349 ILE A O 1
ATOM 2543 N N . SER A 1 350 ? -3.000 -2.869 4.287 1.00 93.81 350 SER A N 1
ATOM 2544 C CA . SER A 1 350 ? -3.144 -4.269 4.661 1.00 93.81 350 SER A CA 1
ATOM 2545 C C . SER A 1 350 ? -1.817 -4.922 4.976 1.00 93.81 350 SER A C 1
ATOM 2547 O O . SER A 1 350 ? -0.778 -4.601 4.407 1.00 93.81 350 SER A O 1
ATOM 2549 N N . TYR A 1 351 ? -1.851 -5.879 5.889 1.00 91.62 351 TYR A N 1
ATOM 2550 C CA . TYR A 1 351 ? -0.701 -6.696 6.233 1.00 91.62 351 TYR A CA 1
ATOM 2551 C C . TYR A 1 351 ? 0.490 -5.896 6.786 1.00 91.62 351 TYR A C 1
ATOM 2553 O O . TYR A 1 351 ? 1.591 -6.420 6.846 1.00 91.62 351 TYR A O 1
ATOM 2561 N N . ASN A 1 352 ? 0.348 -4.653 7.236 1.00 93.31 352 ASN A N 1
ATOM 2562 C CA . ASN A 1 352 ? 1.497 -3.912 7.765 1.00 93.31 352 ASN A CA 1
ATOM 2563 C C . ASN A 1 352 ? 1.817 -4.342 9.205 1.00 93.31 352 ASN A C 1
ATOM 2565 O O . ASN A 1 352 ? 0.922 -4.718 9.964 1.00 93.31 352 ASN A O 1
ATOM 2569 N N . HIS A 1 353 ? 3.091 -4.275 9.588 1.00 91.31 353 HIS A N 1
ATOM 2570 C CA . HIS A 1 353 ? 3.526 -4.348 10.978 1.00 91.31 353 HIS A CA 1
ATOM 2571 C C . HIS A 1 353 ? 3.903 -2.962 11.464 1.00 91.31 353 HIS A C 1
ATOM 2573 O O . HIS A 1 353 ? 4.735 -2.305 10.843 1.00 91.31 353 HIS A O 1
ATOM 2579 N N . ILE A 1 354 ? 3.322 -2.527 12.574 1.00 92.06 354 ILE A N 1
ATOM 2580 C CA . ILE A 1 354 ? 3.653 -1.244 13.183 1.00 92.06 354 ILE A CA 1
ATOM 2581 C C . ILE A 1 354 ? 4.051 -1.516 14.630 1.00 92.06 354 ILE A C 1
ATOM 2583 O O . ILE A 1 354 ? 3.198 -1.896 15.427 1.00 92.06 354 ILE A O 1
ATOM 2587 N N . ASP A 1 355 ? 5.326 -1.321 14.964 1.00 89.81 355 ASP A N 1
ATOM 2588 C CA . ASP A 1 355 ? 5.864 -1.510 16.319 1.00 89.81 355 ASP A CA 1
ATOM 2589 C C . ASP A 1 355 ? 6.427 -0.183 16.849 1.00 89.81 355 ASP A C 1
ATOM 2591 O O . ASP A 1 355 ? 7.133 0.553 16.157 1.00 89.81 355 ASP A O 1
ATOM 2595 N N . THR A 1 356 ? 6.143 0.135 18.111 1.00 89.69 356 THR A N 1
ATOM 2596 C CA . THR A 1 356 ? 6.762 1.263 18.818 1.00 89.69 356 THR A CA 1
ATOM 2597 C C . THR A 1 356 ? 6.487 2.593 18.101 1.00 89.69 356 THR A C 1
ATOM 2599 O O . THR A 1 356 ? 7.392 3.338 17.714 1.00 89.69 356 THR A O 1
ATOM 2602 N N . HIS A 1 357 ? 5.204 2.898 17.900 1.00 90.38 357 HIS A N 1
ATOM 2603 C CA . HIS A 1 357 ? 4.758 4.199 17.402 1.00 90.38 357 HIS A CA 1
ATOM 2604 C C . HIS A 1 357 ? 4.391 5.118 18.573 1.00 90.38 357 HIS A C 1
ATOM 2606 O O . HIS A 1 357 ? 3.502 4.793 19.358 1.00 90.38 357 HIS A O 1
ATOM 2612 N N . LEU A 1 358 ? 5.073 6.255 18.709 1.00 89.25 358 LEU A N 1
ATOM 2613 C CA . LEU A 1 358 ? 5.061 7.035 19.953 1.00 89.25 358 LEU A CA 1
ATOM 2614 C C . LEU A 1 358 ? 3.946 8.089 20.041 1.00 89.25 358 LEU A C 1
ATOM 2616 O O . LEU A 1 358 ? 3.601 8.504 21.143 1.00 89.25 358 LEU A O 1
ATOM 2620 N N . GLY A 1 359 ? 3.393 8.538 18.913 1.00 86.69 359 GLY A N 1
ATOM 2621 C CA . GLY A 1 359 ? 2.433 9.647 18.857 1.00 86.69 359 GLY A CA 1
ATOM 2622 C C . GLY A 1 359 ? 1.111 9.284 18.187 1.00 86.69 359 GLY A C 1
ATOM 2623 O O . GLY A 1 359 ? 0.879 8.140 17.821 1.00 86.69 359 GLY A O 1
ATOM 2624 N N . GLY A 1 360 ? 0.218 10.265 18.070 1.00 88.94 360 GLY A N 1
ATOM 2625 C CA . GLY A 1 360 ? -0.967 10.279 17.210 1.00 88.94 360 GLY A CA 1
ATOM 2626 C C . GLY A 1 360 ? -1.701 8.951 17.050 1.00 88.94 360 GLY A C 1
ATOM 2627 O O . GLY A 1 360 ? -2.467 8.573 17.933 1.00 88.94 360 GLY A O 1
ATOM 2628 N N . ARG A 1 361 ? -1.572 8.308 15.885 1.00 91.44 361 ARG A N 1
ATOM 2629 C CA . ARG A 1 361 ? -2.226 7.023 15.568 1.00 91.44 361 ARG A CA 1
ATOM 2630 C C . ARG A 1 361 ? -1.327 6.174 14.696 1.00 91.44 361 ARG A C 1
ATOM 2632 O O . ARG A 1 361 ? -0.710 6.710 13.779 1.00 91.44 361 ARG A O 1
ATOM 2639 N N . ALA A 1 362 ? -1.337 4.862 14.909 1.00 93.44 362 ALA A N 1
ATOM 2640 C CA . ALA A 1 362 ? -0.611 3.962 14.021 1.00 93.44 362 ALA A CA 1
ATOM 2641 C C . ALA A 1 362 ? -1.165 4.057 12.587 1.00 93.44 362 ALA A C 1
ATOM 2643 O O . ALA A 1 362 ? -0.417 4.372 11.667 1.00 93.44 362 ALA A O 1
ATOM 2644 N N . ILE A 1 363 ? -2.477 3.912 12.398 1.00 94.69 363 ILE A N 1
ATOM 2645 C CA . ILE A 1 363 ? -3.144 4.130 11.108 1.00 94.69 363 ILE A CA 1
ATOM 2646 C C . ILE A 1 363 ? -4.232 5.181 11.289 1.00 94.69 363 ILE A C 1
ATOM 2648 O O . ILE A 1 363 ? -5.124 5.026 12.125 1.00 94.69 363 ILE A O 1
ATOM 2652 N N . GLN A 1 364 ? -4.188 6.244 10.489 1.00 93.06 364 GLN A N 1
ATOM 2653 C CA . GLN A 1 364 ? -5.266 7.223 10.434 1.00 93.06 364 GLN A CA 1
ATOM 2654 C C . GLN A 1 364 ? -5.751 7.456 9.007 1.00 93.06 364 GLN A C 1
ATOM 2656 O O . GLN A 1 364 ? -4.981 7.821 8.120 1.00 93.06 364 GLN A O 1
ATOM 2661 N N . ILE A 1 365 ? -7.065 7.317 8.850 1.00 91.75 365 ILE A N 1
ATOM 2662 C CA . ILE A 1 365 ? -7.842 7.741 7.694 1.00 91.75 365 ILE A CA 1
ATOM 2663 C C . ILE A 1 365 ? -8.672 8.948 8.129 1.00 91.75 365 ILE A C 1
ATOM 2665 O O . ILE A 1 365 ? -9.535 8.825 9.006 1.00 91.75 365 ILE A O 1
ATOM 2669 N N . PHE A 1 366 ? -8.375 10.125 7.572 1.00 86.12 366 PHE A N 1
ATOM 2670 C CA . PHE A 1 366 ? -8.993 11.373 8.019 1.00 86.12 366 PHE A CA 1
ATOM 2671 C C . PHE A 1 366 ? -9.414 12.339 6.912 1.00 86.12 366 PHE A C 1
ATOM 2673 O O . PHE A 1 366 ? -8.576 12.799 6.145 1.00 86.12 366 PHE A O 1
ATOM 2680 N N . GLY A 1 367 ? -10.697 12.694 6.869 1.00 79.69 367 GLY A N 1
ATOM 2681 C CA . GLY A 1 367 ? -11.252 13.654 5.913 1.00 79.69 367 GLY A CA 1
ATOM 2682 C C . GLY A 1 367 ? -11.164 15.063 6.473 1.00 79.69 367 GLY A C 1
ATOM 2683 O O . GLY A 1 367 ? -11.437 15.252 7.651 1.00 79.69 367 GLY A O 1
ATOM 2684 N N . HIS A 1 368 ? -10.815 16.059 5.668 1.00 76.06 368 HIS A N 1
ATOM 2685 C CA . HIS A 1 368 ? -10.620 17.440 6.118 1.00 76.06 368 HIS A CA 1
ATOM 2686 C C . HIS A 1 368 ? -11.774 18.373 5.758 1.00 76.06 368 HIS A C 1
ATOM 2688 O O . HIS A 1 368 ? -12.082 19.280 6.533 1.00 76.06 368 HIS A O 1
ATOM 2694 N N . LYS A 1 369 ? -12.410 18.194 4.594 1.00 70.69 369 LYS A N 1
ATOM 2695 C CA . LYS A 1 369 ? -13.353 19.175 4.026 1.00 70.69 369 LYS A CA 1
ATOM 2696 C C . LYS A 1 369 ? -14.643 18.552 3.502 1.00 70.69 369 LYS A C 1
ATOM 2698 O O . LYS A 1 369 ? -14.721 17.374 3.167 1.00 70.69 369 LYS A O 1
ATOM 2703 N N . GLU A 1 370 ? -15.665 19.395 3.391 1.00 65.88 370 GLU A N 1
ATOM 2704 C CA . GLU A 1 370 ? -16.926 19.054 2.733 1.00 65.88 370 GLU A CA 1
ATOM 2705 C C . GLU A 1 370 ? -16.699 18.739 1.242 1.00 65.88 370 GLU A C 1
ATOM 2707 O O . GLU A 1 370 ? -15.923 19.416 0.567 1.00 65.88 370 GLU A O 1
ATOM 2712 N N . GLY A 1 371 ? -17.363 17.695 0.736 1.00 67.50 371 GLY A N 1
ATOM 2713 C CA . GLY A 1 371 ? -17.244 17.228 -0.653 1.00 67.50 371 GLY A CA 1
ATOM 2714 C C . GLY A 1 371 ? -16.191 16.139 -0.892 1.00 67.50 371 GLY A C 1
ATOM 2715 O O . GLY A 1 371 ? -16.194 15.522 -1.956 1.00 67.50 371 GLY A O 1
ATOM 2716 N N . GLU A 1 372 ? -15.332 15.852 0.085 1.00 76.62 372 GLU A N 1
ATOM 2717 C CA . GLU A 1 372 ? -14.411 14.715 0.025 1.00 76.62 372 GLU A CA 1
ATOM 2718 C C . GLU A 1 372 ? -15.181 13.396 0.101 1.00 76.62 372 GLU A C 1
ATOM 2720 O O . GLU A 1 372 ? -16.245 13.324 0.728 1.00 76.62 372 GLU A O 1
ATOM 2725 N N . ARG A 1 373 ? -14.653 12.340 -0.534 1.00 79.12 373 ARG A N 1
ATOM 2726 C CA . ARG A 1 373 ? -15.259 10.996 -0.542 1.00 79.12 373 ARG A CA 1
ATOM 2727 C C . ARG A 1 373 ? -14.199 9.903 -0.583 1.00 79.12 373 ARG A C 1
ATOM 2729 O O . ARG A 1 373 ? -13.145 10.094 -1.179 1.00 79.12 373 ARG A O 1
ATOM 2736 N N . MET A 1 374 ? -14.509 8.766 0.016 1.00 84.88 374 MET A N 1
ATOM 2737 C CA . MET A 1 374 ? -13.735 7.541 -0.013 1.00 84.88 374 MET A CA 1
ATOM 2738 C C . MET A 1 374 ? -14.677 6.337 -0.104 1.00 84.88 374 MET A C 1
ATOM 2740 O O . MET A 1 374 ? -15.614 6.202 0.689 1.00 84.88 374 MET A O 1
ATOM 2744 N N . THR A 1 375 ? -14.412 5.477 -1.081 1.00 85.69 375 THR A N 1
ATOM 2745 C CA . THR A 1 375 ? -15.057 4.171 -1.268 1.00 85.69 375 THR A CA 1
ATOM 2746 C C . THR A 1 375 ? -14.001 3.067 -1.343 1.00 85.69 375 THR A C 1
ATOM 2748 O O . THR A 1 375 ? -12.826 3.353 -1.576 1.00 85.69 375 THR A O 1
ATOM 2751 N N . GLY A 1 376 ? -14.379 1.817 -1.082 1.00 85.81 376 GLY A N 1
ATOM 2752 C CA . GLY A 1 376 ? -13.473 0.671 -1.138 1.00 85.81 376 GLY A CA 1
ATOM 2753 C C . GLY A 1 376 ? -12.296 0.758 -0.160 1.00 85.81 376 GLY A C 1
ATOM 2754 O O . GLY A 1 376 ? -11.181 0.379 -0.515 1.00 85.81 376 GLY A O 1
ATOM 2755 N N . LEU A 1 377 ? -12.499 1.300 1.047 1.00 92.38 377 LEU A N 1
ATOM 2756 C CA . LEU A 1 377 ? -11.448 1.334 2.069 1.00 92.38 377 LEU A CA 1
ATOM 2757 C C . LEU A 1 377 ? -11.328 -0.030 2.757 1.00 92.38 377 LEU A C 1
ATOM 2759 O O . LEU A 1 377 ? -12.260 -0.470 3.424 1.00 92.38 377 LEU A O 1
ATOM 2763 N N . VAL A 1 378 ? -10.147 -0.639 2.691 1.00 93.94 378 VAL A N 1
ATOM 2764 C CA . VAL A 1 378 ? -9.815 -1.892 3.374 1.00 93.94 378 VAL A CA 1
ATOM 2765 C C . VAL A 1 378 ? -8.617 -1.678 4.297 1.00 93.94 378 VAL A C 1
ATOM 2767 O O . VAL A 1 378 ? -7.539 -1.267 3.870 1.00 93.94 378 VAL A O 1
ATOM 2770 N N . ILE A 1 379 ? -8.795 -1.991 5.578 1.00 96.38 379 ILE A N 1
ATOM 2771 C CA . ILE A 1 379 ? -7.731 -2.050 6.579 1.00 96.38 379 ILE A CA 1
ATOM 2772 C C . ILE A 1 379 ? -7.710 -3.478 7.117 1.00 96.38 379 ILE A C 1
ATOM 2774 O O . ILE A 1 379 ? -8.516 -3.823 7.984 1.00 96.38 379 ILE A O 1
ATOM 2778 N N . ARG A 1 380 ? -6.829 -4.325 6.573 1.00 92.75 380 ARG A N 1
ATOM 2779 C CA . ARG A 1 380 ? -6.870 -5.773 6.823 1.00 92.75 380 ARG A CA 1
ATOM 2780 C C . ARG A 1 380 ? -5.556 -6.347 7.327 1.00 92.75 380 ARG A C 1
ATOM 2782 O O . ARG A 1 380 ? -4.511 -6.096 6.742 1.00 92.75 380 ARG A O 1
ATOM 2789 N N . GLY A 1 381 ? -5.598 -7.226 8.326 1.00 88.81 381 GLY A N 1
ATOM 2790 C CA . GLY A 1 381 ? -4.438 -8.071 8.640 1.00 88.81 381 GLY A CA 1
ATOM 2791 C C . GLY A 1 381 ? -3.220 -7.301 9.159 1.00 88.81 381 GLY A C 1
ATOM 2792 O O . GLY A 1 381 ? -2.097 -7.802 9.064 1.00 88.81 381 GLY A O 1
ATOM 2793 N N . ASN A 1 382 ? -3.402 -6.063 9.631 1.00 92.25 382 ASN A N 1
ATOM 2794 C CA . ASN A 1 382 ? -2.312 -5.277 10.197 1.00 92.25 382 ASN A CA 1
ATOM 2795 C C . ASN A 1 382 ? -2.033 -5.738 11.627 1.00 92.25 382 ASN A C 1
ATOM 2797 O O . ASN A 1 382 ? -2.956 -6.047 12.376 1.00 92.25 382 ASN A O 1
ATOM 2801 N N . HIS A 1 383 ? -0.762 -5.734 12.012 1.00 90.12 383 HIS A N 1
ATOM 2802 C CA . HIS A 1 383 ? -0.321 -6.063 13.360 1.00 90.12 383 HIS A CA 1
ATOM 2803 C C . HIS A 1 383 ? 0.328 -4.831 13.989 1.00 90.12 383 HIS A C 1
ATOM 2805 O O . HIS A 1 383 ? 1.425 -4.437 13.587 1.00 90.12 383 HIS A O 1
ATOM 2811 N N . ILE A 1 384 ? -0.367 -4.214 14.940 1.00 91.19 384 ILE A N 1
ATOM 2812 C CA . ILE A 1 384 ? 0.012 -2.964 15.597 1.00 91.19 384 ILE A CA 1
ATOM 2813 C C . ILE A 1 384 ? 0.342 -3.270 17.054 1.00 91.19 384 ILE A C 1
ATOM 2815 O O . ILE A 1 384 ? -0.537 -3.686 17.801 1.00 91.19 384 ILE A O 1
ATOM 2819 N N . VAL A 1 385 ? 1.584 -3.029 17.465 1.00 87.94 385 VAL A N 1
ATOM 2820 C CA . VAL A 1 385 ? 2.065 -3.307 18.823 1.00 87.94 385 VAL A CA 1
ATOM 2821 C C . VAL A 1 385 ? 2.810 -2.113 19.411 1.00 87.94 385 VAL A C 1
ATOM 2823 O O . VAL A 1 385 ? 3.404 -1.308 18.690 1.00 87.94 385 VAL A O 1
ATOM 2826 N N . ASN A 1 386 ? 2.782 -1.981 20.739 1.00 86.25 386 ASN A N 1
ATOM 2827 C CA . ASN A 1 386 ? 3.515 -0.948 21.485 1.00 86.25 386 ASN A CA 1
ATOM 2828 C C . ASN A 1 386 ? 3.235 0.490 20.993 1.00 86.25 386 ASN A C 1
ATOM 2830 O O . ASN A 1 386 ? 4.122 1.350 21.001 1.00 86.25 386 ASN A O 1
ATOM 2834 N N . SER A 1 387 ? 2.015 0.765 20.515 1.00 85.06 387 SER A N 1
ATOM 2835 C CA . SER A 1 387 ? 1.648 2.090 20.007 1.00 85.06 387 SER A CA 1
ATOM 2836 C C . SER A 1 387 ? 1.120 2.987 21.127 1.00 85.06 387 SER A C 1
ATOM 2838 O O . SER A 1 387 ? 0.002 2.839 21.607 1.00 85.06 387 SER A O 1
ATOM 2840 N N . GLN A 1 388 ? 1.905 3.984 21.524 1.00 82.44 388 GLN A N 1
ATOM 2841 C CA . GLN A 1 388 ? 1.587 4.884 22.639 1.00 82.44 388 GLN A CA 1
ATOM 2842 C C . GLN A 1 388 ? 0.617 6.018 22.262 1.00 82.44 388 GLN A C 1
ATOM 2844 O O . GLN A 1 388 ? 0.302 6.861 23.103 1.00 82.44 388 GLN A O 1
ATOM 2849 N N . GLY A 1 389 ? 0.153 6.045 21.009 1.00 75.25 389 GLY A N 1
ATOM 2850 C CA . GLY A 1 389 ? -0.762 7.049 20.480 1.00 75.25 389 GLY A CA 1
ATOM 2851 C C . GLY A 1 389 ? -2.206 6.942 20.990 1.00 75.25 389 GLY A C 1
ATOM 2852 O O . GLY A 1 389 ? -2.590 6.067 21.764 1.00 75.25 389 GLY A O 1
ATOM 2853 N N . ASN A 1 390 ? -3.044 7.848 20.492 1.00 82.44 390 ASN A N 1
ATOM 2854 C CA . ASN A 1 390 ? -4.460 7.987 20.830 1.00 82.44 390 ASN A CA 1
ATOM 2855 C C . ASN A 1 390 ? -5.346 6.864 20.263 1.00 82.44 390 ASN A C 1
ATOM 2857 O O . ASN A 1 390 ? -6.438 6.622 20.789 1.00 82.44 390 ASN A O 1
ATOM 2861 N N . ALA A 1 391 ? -4.920 6.202 19.185 1.00 88.12 391 ALA A N 1
ATOM 2862 C CA . ALA A 1 391 ? -5.560 4.989 18.686 1.00 88.12 391 ALA A CA 1
ATOM 2863 C C . ALA A 1 391 ? -4.604 4.131 17.845 1.00 88.12 391 ALA A C 1
ATOM 2865 O O . ALA A 1 391 ? -3.708 4.671 17.195 1.00 88.12 391 ALA A O 1
ATOM 2866 N N . GLY A 1 392 ? -4.847 2.819 17.800 1.00 92.62 392 GLY A N 1
ATOM 2867 C CA . GLY A 1 392 ? -4.232 1.944 16.803 1.00 92.62 392 GLY A CA 1
ATOM 2868 C C . GLY A 1 392 ? -4.724 2.322 15.407 1.00 92.62 392 GLY A C 1
ATOM 2869 O O . GLY A 1 392 ? -3.955 2.805 14.581 1.00 92.62 392 GLY A O 1
ATOM 2870 N N . ILE A 1 393 ? -6.030 2.194 15.177 1.00 94.44 393 ILE A N 1
ATOM 2871 C CA . ILE A 1 393 ? -6.683 2.548 13.911 1.00 94.44 393 ILE A CA 1
ATOM 2872 C C . ILE A 1 393 ? -7.729 3.635 14.169 1.00 94.44 393 ILE A C 1
ATOM 2874 O O . ILE A 1 393 ? -8.609 3.469 15.012 1.00 94.44 393 ILE A O 1
ATOM 2878 N N . LEU A 1 394 ? -7.657 4.744 13.431 1.00 92.88 394 LEU A N 1
ATOM 2879 C CA . LEU A 1 394 ? -8.687 5.783 13.405 1.00 92.88 394 LEU A CA 1
ATOM 2880 C C . LEU A 1 394 ? -9.249 5.942 11.993 1.00 92.88 394 LEU A C 1
ATOM 2882 O O . LEU A 1 394 ? -8.505 6.219 11.055 1.00 92.88 394 LEU A O 1
ATOM 2886 N N . VAL A 1 395 ? -10.573 5.870 11.884 1.00 92.38 395 VAL A N 1
ATOM 2887 C CA . VAL A 1 395 ? -11.329 6.194 10.673 1.00 92.38 395 VAL A CA 1
ATOM 2888 C C . VAL A 1 395 ? -12.345 7.276 11.031 1.00 92.38 395 VAL A C 1
ATOM 2890 O O . VAL A 1 395 ? -13.229 7.056 11.858 1.00 92.38 395 VAL A O 1
ATOM 2893 N N . SER A 1 396 ? -12.177 8.483 10.492 1.00 85.69 396 SER A N 1
ATOM 2894 C CA . SER A 1 396 ? -12.908 9.663 10.977 1.00 85.69 396 SER A CA 1
ATOM 2895 C C . SER A 1 396 ? -12.984 10.776 9.940 1.00 85.69 396 SER A C 1
ATOM 2897 O O . SER A 1 396 ? -12.061 10.937 9.160 1.00 85.69 396 SER A O 1
ATOM 2899 N N . HIS A 1 397 ? -14.003 11.638 9.993 1.00 74.00 397 HIS A N 1
ATOM 2900 C CA . HIS A 1 397 ? -14.070 12.834 9.134 1.00 74.00 397 HIS A CA 1
ATOM 2901 C C . HIS A 1 397 ? -14.106 14.175 9.894 1.00 74.00 397 HIS A C 1
ATOM 2903 O O . HIS A 1 397 ? -14.687 14.268 10.963 1.00 74.00 397 HIS A O 1
ATOM 2909 N N . SER A 1 398 ? -13.599 15.228 9.256 1.00 66.69 398 SER A N 1
ATOM 2910 C CA . SER A 1 398 ? -13.661 16.674 9.526 1.00 66.69 398 SER A CA 1
ATOM 2911 C C . SER A 1 398 ? -12.996 17.249 10.784 1.00 66.69 398 SER A C 1
ATOM 2913 O O . SER A 1 398 ? -13.202 16.766 11.894 1.00 66.69 398 SER A O 1
ATOM 2915 N N . ASP A 1 399 ? -12.380 18.419 10.586 1.00 59.53 399 ASP A N 1
ATOM 2916 C CA . ASP A 1 399 ? -12.104 19.458 11.594 1.00 59.53 399 ASP A CA 1
ATOM 2917 C C . ASP A 1 399 ? -13.312 20.398 11.844 1.00 59.53 399 ASP A C 1
ATOM 2919 O O . ASP A 1 399 ? -13.168 21.466 12.443 1.00 59.53 399 ASP A O 1
ATOM 2923 N N . ALA A 1 400 ? -14.505 20.073 11.323 1.00 45.41 400 ALA A N 1
ATOM 2924 C CA . ALA A 1 400 ? -15.652 20.978 11.364 1.00 45.41 400 ALA A CA 1
ATOM 2925 C C . ALA A 1 400 ? -16.058 21.287 12.820 1.00 45.41 400 ALA A C 1
ATOM 2927 O O . ALA A 1 400 ? -16.121 20.372 13.646 1.00 45.41 400 ALA A O 1
ATOM 2928 N N . PRO A 1 401 ? -16.352 22.558 13.161 1.00 44.03 401 PRO A N 1
ATOM 2929 C CA . PRO A 1 401 ? -16.682 22.932 14.528 1.00 44.03 401 PRO A CA 1
ATOM 2930 C C . PRO A 1 401 ? -17.917 22.173 15.019 1.00 44.03 401 PRO A C 1
ATOM 2932 O O . PRO A 1 401 ? -18.916 22.044 14.304 1.00 44.03 401 PRO A O 1
ATOM 2935 N N . ALA A 1 402 ? -17.846 21.699 16.264 1.00 41.78 402 ALA A N 1
ATOM 2936 C CA . ALA A 1 402 ? -18.974 21.105 16.966 1.00 41.78 402 ALA A CA 1
ATOM 2937 C C . ALA A 1 402 ? -20.187 22.051 16.883 1.00 41.78 402 ALA A C 1
ATOM 2939 O O . ALA A 1 402 ? -20.143 23.155 17.422 1.00 41.78 402 ALA A O 1
ATOM 2940 N N . GLY A 1 403 ? -21.255 21.642 16.190 1.00 41.72 403 GLY A N 1
ATOM 2941 C CA . GLY A 1 403 ? -22.520 22.390 16.172 1.00 41.72 403 GLY A CA 1
ATOM 2942 C C . GLY A 1 403 ? -23.193 22.615 14.815 1.00 41.72 403 GLY A C 1
ATOM 2943 O O . GLY A 1 403 ? -24.310 23.126 14.801 1.00 41.72 403 GLY A O 1
ATOM 2944 N N . LEU A 1 404 ? -22.600 22.226 13.681 1.00 44.56 404 LEU A N 1
ATOM 2945 C CA . LEU A 1 404 ? -23.340 22.200 12.409 1.00 44.56 404 LEU A CA 1
ATOM 2946 C C . LEU A 1 404 ? -24.149 20.900 12.298 1.00 44.56 404 LEU A C 1
ATOM 2948 O O . LEU A 1 404 ? -23.622 19.815 12.533 1.00 44.56 404 LEU A O 1
ATOM 2952 N N . ALA A 1 405 ? -25.442 21.024 11.984 1.00 41.81 405 ALA A N 1
ATOM 2953 C CA . ALA A 1 405 ? -26.432 19.977 12.220 1.00 41.81 405 ALA A CA 1
ATOM 2954 C C . ALA A 1 405 ? -26.118 18.622 11.532 1.00 41.81 405 ALA A C 1
ATOM 2956 O O . ALA A 1 405 ? -25.613 18.607 10.406 1.00 41.81 405 ALA A O 1
ATOM 2957 N N . PRO A 1 406 ? -26.455 17.482 12.171 1.00 47.06 406 PRO A N 1
ATOM 2958 C CA . PRO A 1 406 ? -25.913 16.162 11.838 1.00 47.06 406 PRO A CA 1
ATOM 2959 C C . PRO A 1 406 ? -26.658 15.403 10.719 1.00 47.06 406 PRO A C 1
ATOM 2961 O O . PRO A 1 406 ? -26.622 14.177 10.684 1.00 47.06 406 PRO A O 1
ATOM 2964 N N . SER A 1 407 ? -27.390 16.085 9.835 1.00 47.19 407 SER A N 1
ATOM 2965 C CA . SER A 1 407 ? -28.428 15.439 9.012 1.00 47.19 407 SER A CA 1
ATOM 2966 C C . SER A 1 407 ? -28.260 15.556 7.496 1.00 47.19 407 SER A C 1
ATOM 2968 O O . SER A 1 407 ? -29.232 15.300 6.792 1.00 47.19 407 SER A O 1
ATOM 2970 N N . ASP A 1 408 ? -27.095 15.947 6.969 1.00 48.41 408 ASP A N 1
ATOM 2971 C CA . ASP A 1 408 ? -26.888 16.008 5.513 1.00 48.41 408 ASP A CA 1
ATOM 2972 C C . ASP A 1 408 ? -26.310 14.684 4.957 1.00 48.41 408 ASP A C 1
ATOM 2974 O O . ASP A 1 408 ? -25.140 14.373 5.209 1.00 48.41 408 ASP A O 1
ATOM 2978 N N . PRO A 1 409 ? -27.076 13.905 4.163 1.00 44.97 409 PRO A N 1
ATOM 2979 C CA . PRO A 1 409 ? -26.601 12.682 3.512 1.00 44.97 409 PRO A CA 1
ATOM 2980 C C . PRO A 1 409 ? -25.458 12.917 2.509 1.00 44.97 409 PRO A C 1
ATOM 2982 O O . PRO A 1 409 ? -24.768 11.965 2.139 1.00 44.97 409 PRO A O 1
ATOM 2985 N N . ALA A 1 410 ? -25.223 14.162 2.073 1.00 44.78 410 ALA A N 1
ATOM 2986 C CA . ALA A 1 410 ? -24.096 14.530 1.217 1.00 44.78 410 ALA A CA 1
ATOM 2987 C C . ALA A 1 410 ? -22.732 14.467 1.937 1.00 44.78 410 ALA A C 1
ATOM 2989 O O . ALA A 1 410 ? -21.699 14.536 1.268 1.00 44.78 410 ALA A O 1
ATOM 2990 N N . ARG A 1 411 ? -22.720 14.279 3.269 1.00 50.88 411 ARG A N 1
ATOM 2991 C CA . ARG A 1 411 ? -21.524 14.207 4.132 1.00 50.88 411 ARG A CA 1
ATOM 2992 C C . ARG A 1 411 ? -21.004 12.794 4.412 1.00 50.88 411 ARG A C 1
ATOM 2994 O O . ARG A 1 411 ? -20.116 12.635 5.243 1.00 50.88 411 ARG A O 1
ATOM 3001 N N . GLY A 1 412 ? -21.526 11.771 3.730 1.00 56.22 412 GLY A N 1
ATOM 3002 C CA . GLY A 1 412 ? -20.949 10.422 3.744 1.00 56.22 412 GLY A CA 1
ATOM 3003 C C . GLY A 1 412 ? -19.556 10.424 3.116 1.00 56.22 412 GLY A C 1
ATOM 3004 O O . GLY A 1 412 ? -19.442 10.263 1.899 1.00 56.22 412 GLY A O 1
ATOM 3005 N N . TRP A 1 413 ? -18.527 10.660 3.936 1.00 72.25 413 TRP A N 1
ATOM 3006 C CA . TRP A 1 413 ? -17.136 10.672 3.503 1.00 72.25 413 TRP A CA 1
ATOM 3007 C C . TRP A 1 413 ? -16.669 9.257 3.189 1.00 72.25 413 TRP A C 1
ATOM 3009 O O . TRP A 1 413 ? -16.200 9.025 2.086 1.00 72.25 413 TRP A O 1
ATOM 3019 N N . ILE A 1 414 ? -16.852 8.315 4.113 1.00 80.88 414 ILE A N 1
ATOM 3020 C CA . ILE A 1 414 ? -16.431 6.918 3.963 1.00 80.88 414 ILE A CA 1
ATOM 3021 C C . ILE A 1 414 ? -17.677 6.049 3.924 1.00 80.88 414 ILE A C 1
ATOM 3023 O O . ILE A 1 414 ? -18.437 6.034 4.890 1.00 80.88 414 ILE A O 1
ATOM 3027 N N . LYS A 1 415 ? -17.902 5.346 2.813 1.00 80.12 415 LYS A N 1
ATOM 3028 C CA . LYS A 1 415 ? -19.163 4.619 2.586 1.00 80.12 415 LYS A CA 1
ATOM 3029 C C . LYS A 1 415 ? -19.137 3.134 2.942 1.00 80.12 415 LYS A C 1
ATOM 3031 O O . LYS A 1 415 ? -20.199 2.538 3.089 1.00 80.12 415 LYS A O 1
ATOM 3036 N N . ASP A 1 416 ? -17.961 2.535 3.010 1.00 83.44 416 ASP A N 1
ATOM 3037 C CA . ASP A 1 416 ? -17.803 1.080 3.028 1.00 83.44 416 ASP A CA 1
ATOM 3038 C C . ASP A 1 416 ? -16.440 0.670 3.602 1.00 83.44 416 ASP A C 1
ATOM 3040 O O . ASP A 1 416 ? -15.753 -0.189 3.054 1.00 83.44 416 ASP A O 1
ATOM 3044 N N . ALA A 1 417 ? -16.031 1.280 4.721 1.00 91.06 417 ALA A N 1
ATOM 3045 C CA . ALA A 1 417 ? -14.801 0.861 5.386 1.00 91.06 417 ALA A CA 1
ATOM 3046 C C . ALA A 1 417 ? -14.905 -0.585 5.872 1.00 91.06 417 ALA A C 1
ATOM 3048 O O . ALA A 1 417 ? -15.798 -0.916 6.649 1.00 91.06 417 ALA A O 1
ATOM 3049 N N . LEU A 1 418 ? -13.944 -1.416 5.488 1.00 92.81 418 LEU A N 1
ATOM 3050 C CA . LEU A 1 418 ? -13.772 -2.769 5.992 1.00 92.81 418 LEU A CA 1
ATOM 3051 C C . LEU A 1 418 ? -12.517 -2.825 6.861 1.00 92.81 418 LEU A C 1
ATOM 3053 O O . LEU A 1 418 ? -11.402 -2.678 6.363 1.00 92.81 418 LEU A O 1
ATOM 3057 N N . VAL A 1 419 ? -12.696 -3.010 8.168 1.00 95.00 419 VAL A N 1
ATOM 3058 C CA . VAL A 1 419 ? -11.607 -3.085 9.148 1.00 95.00 419 VAL A CA 1
ATOM 3059 C C . VAL A 1 419 ? -11.597 -4.476 9.762 1.00 95.00 419 VAL A C 1
ATOM 3061 O O . VAL A 1 419 ? -12.409 -4.775 10.639 1.00 95.00 419 VAL A O 1
ATOM 3064 N N . GLU A 1 420 ? -10.688 -5.336 9.306 1.00 92.00 420 GLU A N 1
ATOM 3065 C CA . GLU A 1 420 ? -10.782 -6.761 9.625 1.00 92.00 420 GLU A CA 1
ATOM 3066 C C . GLU A 1 420 ? -9.468 -7.507 9.813 1.00 92.00 420 GLU A C 1
ATOM 3068 O O . GLU A 1 420 ? -8.441 -7.147 9.241 1.00 92.00 420 GLU A O 1
ATOM 3073 N N . TYR A 1 421 ? -9.491 -8.575 10.611 1.00 89.00 421 TYR A N 1
ATOM 3074 C CA . TYR A 1 421 ? -8.309 -9.404 10.889 1.00 89.00 421 TYR A CA 1
ATOM 3075 C C . TYR A 1 421 ? -7.099 -8.616 11.415 1.00 89.00 421 TYR A C 1
ATOM 3077 O O . TYR A 1 421 ? -5.964 -9.070 11.297 1.00 89.00 421 TYR A O 1
ATOM 3085 N N . ASN A 1 422 ? -7.305 -7.417 11.966 1.00 90.56 422 ASN A N 1
ATOM 3086 C CA . ASN A 1 422 ? -6.219 -6.632 12.536 1.00 90.56 422 ASN A CA 1
ATOM 3087 C C . ASN A 1 422 ? -5.970 -7.068 13.976 1.00 90.56 422 ASN A C 1
ATOM 3089 O O . ASN A 1 422 ? -6.914 -7.291 14.734 1.00 90.56 422 ASN A O 1
ATOM 3093 N N . THR A 1 423 ? -4.700 -7.091 14.356 1.00 88.81 423 THR A N 1
ATOM 3094 C CA . THR A 1 423 ? -4.260 -7.285 15.734 1.00 88.81 423 THR A CA 1
ATOM 3095 C C . THR A 1 423 ? -3.723 -5.964 16.270 1.00 88.81 423 THR A C 1
ATOM 3097 O O . THR A 1 423 ? -2.834 -5.368 15.658 1.00 88.81 423 THR A O 1
ATOM 3100 N N . VAL A 1 424 ? -4.265 -5.487 17.391 1.00 89.56 424 VAL A N 1
ATOM 3101 C CA . VAL A 1 424 ? -3.815 -4.266 18.074 1.00 89.56 424 VAL A CA 1
ATOM 3102 C C . VAL A 1 424 ? -3.523 -4.574 19.538 1.00 89.56 424 VAL A C 1
ATOM 3104 O O . VAL A 1 424 ? -4.433 -4.966 20.271 1.00 89.56 424 VAL A O 1
ATOM 3107 N N . GLU A 1 425 ? -2.270 -4.365 19.950 1.00 86.31 425 GLU A N 1
ATOM 3108 C CA . GLU A 1 425 ? -1.762 -4.675 21.291 1.00 86.31 425 GLU A CA 1
ATOM 3109 C C . GLU A 1 425 ? -0.833 -3.578 21.846 1.00 86.31 425 GLU A C 1
ATOM 3111 O O . GLU A 1 425 ? -0.236 -2.792 21.108 1.00 86.31 425 GLU A O 1
ATOM 3116 N N . GLY A 1 426 ? -0.666 -3.511 23.168 1.00 72.62 426 GLY A N 1
ATOM 3117 C CA . GLY A 1 426 ? 0.308 -2.628 23.820 1.00 72.62 426 GLY A CA 1
ATOM 3118 C C . GLY A 1 426 ? 0.008 -1.121 23.775 1.00 72.62 426 GLY A C 1
ATOM 3119 O O . GLY A 1 426 ? 0.960 -0.339 23.820 1.00 72.62 426 GLY A O 1
ATOM 3120 N N . GLY A 1 427 ? -1.247 -0.683 23.577 1.00 70.12 427 GLY A N 1
ATOM 3121 C CA . GLY A 1 427 ? -1.568 0.719 23.260 1.00 70.12 427 GLY A CA 1
ATOM 3122 C C . GLY A 1 427 ? -2.185 1.574 24.379 1.00 70.12 427 GLY A C 1
ATOM 3123 O O . GLY A 1 427 ? -2.972 1.093 25.182 1.00 70.12 427 GLY A O 1
ATOM 3124 N N . ASN A 1 428 ? -1.920 2.891 24.390 1.00 68.62 428 ASN A N 1
ATOM 3125 C CA . ASN A 1 428 ? -2.464 3.831 25.403 1.00 68.62 428 ASN A CA 1
ATOM 3126 C C . ASN A 1 428 ? -3.850 4.425 25.048 1.00 68.62 428 ASN A C 1
ATOM 3128 O O . ASN A 1 428 ? -4.434 5.184 25.824 1.00 68.62 428 ASN A O 1
ATOM 3132 N N . GLY A 1 429 ? -4.387 4.097 23.870 1.00 83.19 429 GLY A N 1
ATOM 3133 C CA . GLY A 1 429 ? -5.555 4.738 23.263 1.00 83.19 429 GLY A CA 1
ATOM 3134 C C . GLY A 1 429 ? -6.761 3.819 23.078 1.00 83.19 429 GLY A C 1
ATOM 3135 O O . GLY A 1 429 ? -7.079 3.009 23.947 1.00 83.19 429 GLY A O 1
ATOM 3136 N N . SER A 1 430 ? -7.476 3.984 21.960 1.00 88.88 430 SER A N 1
ATOM 3137 C CA . SER A 1 430 ? -8.461 2.987 21.499 1.00 88.88 430 SER A CA 1
ATOM 3138 C C . SER A 1 430 ? -7.817 2.020 20.503 1.00 88.88 430 SER A C 1
ATOM 3140 O O . SER A 1 430 ? -7.018 2.470 19.688 1.00 88.88 430 SER A O 1
ATOM 3142 N N . GLY A 1 431 ? -8.169 0.735 20.507 1.00 90.81 431 GLY A N 1
ATOM 3143 C CA . GLY A 1 431 ? -7.691 -0.205 19.486 1.00 90.81 431 GLY A CA 1
ATOM 3144 C C . GLY A 1 431 ? -8.153 0.230 18.093 1.00 90.81 431 GLY A C 1
ATOM 3145 O O . GLY A 1 431 ? -7.349 0.642 17.255 1.00 90.81 431 GLY A O 1
ATOM 3146 N N . ILE A 1 432 ? -9.473 0.250 17.899 1.00 93.06 432 ILE A N 1
ATOM 3147 C CA . ILE A 1 432 ? -10.146 0.806 16.719 1.00 93.06 432 ILE A CA 1
ATOM 3148 C C . ILE A 1 432 ? -11.039 1.970 17.146 1.00 93.06 432 ILE A C 1
ATOM 3150 O O . ILE A 1 432 ? -11.752 1.900 18.147 1.00 93.06 432 ILE A O 1
ATOM 3154 N N . ASN A 1 433 ? -11.012 3.055 16.380 1.00 92.06 433 ASN A N 1
ATOM 3155 C CA . ASN A 1 433 ? -11.805 4.249 16.616 1.00 92.06 433 ASN A CA 1
ATOM 3156 C C . ASN A 1 433 ? -12.516 4.668 15.326 1.00 92.06 433 ASN A C 1
ATOM 3158 O O . ASN A 1 433 ? -11.859 5.072 14.367 1.00 92.06 433 ASN A O 1
ATOM 3162 N N . ILE A 1 434 ? -13.844 4.575 15.310 1.00 90.56 434 ILE A N 1
ATOM 3163 C CA . ILE A 1 434 ? -14.685 5.022 14.197 1.00 90.56 434 ILE A CA 1
ATOM 3164 C C . ILE A 1 434 ? -15.458 6.255 14.645 1.00 90.56 434 ILE A C 1
ATOM 3166 O O . ILE A 1 434 ? -16.195 6.207 15.634 1.00 90.56 434 ILE A O 1
ATOM 3170 N N . LYS A 1 435 ? -15.304 7.363 13.919 1.00 83.44 435 LYS A N 1
ATOM 3171 C CA . LYS A 1 435 ? -15.925 8.634 14.292 1.00 83.44 435 LYS A CA 1
ATOM 3172 C C . LYS A 1 435 ? -16.711 9.289 13.168 1.00 83.44 435 LYS A C 1
ATOM 3174 O O . LYS A 1 435 ? -16.300 9.262 12.011 1.00 83.44 435 LYS A O 1
ATOM 3179 N N . ASN A 1 436 ? -17.733 10.025 13.595 1.00 75.25 436 ASN A N 1
ATOM 3180 C CA . ASN A 1 436 ? -18.519 10.998 12.846 1.00 75.25 436 ASN A CA 1
ATOM 3181 C C . ASN A 1 436 ? -19.511 10.420 11.827 1.00 75.25 436 ASN A C 1
ATOM 3183 O O . ASN A 1 436 ? -19.302 9.376 11.212 1.00 75.25 436 ASN A O 1
ATOM 3187 N N . ILE A 1 437 ? -20.602 11.165 11.631 1.00 66.00 437 ILE A N 1
ATOM 3188 C CA . ILE A 1 437 ? -21.851 10.748 10.961 1.00 66.00 437 ILE A CA 1
ATOM 3189 C C . ILE A 1 437 ? -21.709 10.443 9.468 1.00 66.00 437 ILE A C 1
ATOM 3191 O O . ILE A 1 437 ? -22.684 10.093 8.810 1.00 66.00 437 ILE A O 1
ATOM 3195 N N . GLY A 1 438 ? -20.520 10.641 8.914 1.00 71.44 438 GLY A N 1
ATOM 3196 C CA . GLY A 1 438 ? -20.176 10.371 7.528 1.00 71.44 438 GLY A CA 1
ATOM 3197 C C . GLY A 1 438 ? -19.413 9.068 7.312 1.00 71.44 438 GLY A C 1
ATOM 3198 O O . GLY A 1 438 ? -18.928 8.872 6.201 1.00 71.44 438 GLY A O 1
ATOM 3199 N N . VAL A 1 439 ? -19.251 8.224 8.337 1.00 80.31 439 VAL A N 1
ATOM 3200 C CA . VAL A 1 439 ? -18.534 6.944 8.230 1.00 80.31 439 VAL A CA 1
ATOM 3201 C C . VAL A 1 439 ? -19.493 5.762 8.361 1.00 80.31 439 VAL A C 1
ATOM 3203 O O . VAL A 1 439 ? -20.130 5.581 9.400 1.00 80.31 439 VAL A O 1
ATOM 3206 N N . ASP A 1 440 ? -19.554 4.960 7.302 1.00 83.69 440 ASP A N 1
ATOM 3207 C CA . ASP A 1 440 ? -20.142 3.624 7.254 1.00 83.69 440 ASP A CA 1
ATOM 3208 C C . ASP A 1 440 ? -18.995 2.590 7.330 1.00 83.69 440 ASP A C 1
ATOM 3210 O O . ASP A 1 440 ? -18.055 2.642 6.528 1.00 83.69 440 ASP A O 1
ATOM 3214 N N . ALA A 1 441 ? -19.029 1.682 8.314 1.00 89.81 441 ALA A N 1
ATOM 3215 C CA . ALA A 1 441 ? -17.930 0.744 8.566 1.00 89.81 441 ALA A CA 1
ATOM 3216 C C . ALA A 1 441 ? -18.380 -0.661 9.004 1.00 89.81 441 ALA A C 1
ATOM 3218 O O . ALA A 1 441 ? -19.332 -0.826 9.767 1.00 89.81 441 ALA A O 1
ATOM 3219 N N . THR A 1 442 ? -17.625 -1.672 8.583 1.00 90.75 442 THR A N 1
ATOM 3220 C CA . THR A 1 442 ? -17.662 -3.042 9.103 1.00 90.75 442 THR A CA 1
ATOM 3221 C C . THR A 1 442 ? -16.377 -3.313 9.877 1.00 90.75 442 THR A C 1
ATOM 3223 O O . THR A 1 442 ? -15.284 -3.051 9.378 1.00 90.75 442 THR A O 1
ATOM 3226 N N . ILE A 1 443 ? -16.512 -3.817 11.103 1.00 92.62 443 ILE A N 1
ATOM 3227 C CA . ILE A 1 443 ? -15.405 -4.185 11.987 1.00 92.62 443 ILE A CA 1
ATOM 3228 C C . ILE A 1 443 ? -15.538 -5.672 12.308 1.00 92.62 443 ILE A C 1
ATOM 3230 O O . ILE A 1 443 ? -16.410 -6.050 13.092 1.00 92.62 443 ILE A O 1
ATOM 3234 N N . ASN A 1 444 ? -14.708 -6.528 11.722 1.00 89.31 444 ASN A N 1
ATOM 3235 C CA . ASN A 1 444 ? -14.877 -7.976 11.855 1.00 89.31 444 ASN A CA 1
ATOM 3236 C C . ASN A 1 444 ? -13.576 -8.750 12.078 1.00 89.31 444 ASN A C 1
ATOM 3238 O O . ASN A 1 444 ? -12.542 -8.435 11.504 1.00 89.31 444 ASN A O 1
ATOM 3242 N N . ASN A 1 445 ? -13.629 -9.804 12.895 1.00 87.31 445 ASN A N 1
ATOM 3243 C CA . ASN A 1 445 ? -12.497 -10.712 13.133 1.00 87.31 445 ASN A CA 1
ATOM 3244 C C . ASN A 1 445 ? -11.206 -10.029 13.630 1.00 87.31 445 ASN A C 1
ATOM 3246 O O . ASN A 1 445 ? -10.110 -10.507 13.355 1.00 87.31 445 ASN A O 1
ATOM 3250 N N . ASN A 1 446 ? -11.298 -8.897 14.332 1.00 88.88 446 ASN A N 1
ATOM 3251 C CA . ASN A 1 446 ? -10.115 -8.225 14.878 1.00 88.88 446 ASN A CA 1
ATOM 3252 C C . ASN A 1 446 ? -9.753 -8.767 16.266 1.00 88.88 446 ASN A C 1
ATOM 3254 O O . ASN A 1 446 ? -10.631 -9.170 17.028 1.00 88.88 446 ASN A O 1
ATOM 3258 N N . VAL A 1 447 ? -8.470 -8.698 16.613 1.00 87.38 447 VAL A N 1
ATOM 3259 C CA . VAL A 1 447 ? -7.921 -9.043 17.928 1.00 87.38 447 VAL A CA 1
ATOM 3260 C C . VAL A 1 447 ? -7.413 -7.764 18.596 1.00 87.38 447 VAL A C 1
ATOM 3262 O O . VAL A 1 447 ? -6.444 -7.158 18.155 1.00 87.38 447 VAL A O 1
ATOM 3265 N N . LEU A 1 448 ? -8.099 -7.307 19.641 1.00 88.94 448 LEU A N 1
ATOM 3266 C CA . LEU A 1 448 ? -7.881 -6.005 20.278 1.00 88.94 448 LEU A CA 1
ATOM 3267 C C . LEU A 1 448 ? -7.570 -6.223 21.758 1.00 88.94 448 LEU A C 1
ATOM 3269 O O . LEU A 1 448 ? -8.456 -6.229 22.622 1.00 88.94 448 LEU A O 1
ATOM 3273 N N . ILE A 1 449 ? -6.292 -6.463 22.020 1.00 79.81 449 ILE A N 1
ATOM 3274 C CA . ILE A 1 449 ? -5.762 -6.927 23.294 1.00 79.81 449 ILE A CA 1
ATOM 3275 C C . ILE A 1 449 ? -4.823 -5.839 23.795 1.00 79.81 449 ILE A C 1
ATOM 3277 O O . ILE A 1 449 ? -3.628 -5.925 23.563 1.00 79.81 449 ILE A O 1
ATOM 3281 N N . ASP A 1 450 ? -5.382 -4.846 24.493 1.00 67.06 450 ASP A N 1
ATOM 3282 C CA . ASP A 1 450 ? -4.722 -3.662 25.084 1.00 67.06 450 ASP A CA 1
ATOM 3283 C C . ASP A 1 450 ? -5.064 -2.337 24.371 1.00 67.06 450 ASP A C 1
ATOM 3285 O O . ASP A 1 450 ? -5.390 -2.283 23.185 1.00 67.06 450 ASP A O 1
ATOM 3289 N N . GLY A 1 451 ? -5.107 -1.265 25.157 1.00 68.00 451 GLY A N 1
ATOM 3290 C CA . GLY A 1 451 ? -5.892 -0.061 24.899 1.00 68.00 451 GLY A CA 1
ATOM 3291 C C . GLY A 1 451 ? -6.827 0.263 26.063 1.00 68.00 451 GLY A C 1
ATOM 3292 O O . GLY A 1 451 ? -7.435 -0.619 26.667 1.00 68.00 451 GLY A O 1
ATOM 3293 N N . SER A 1 452 ? -7.030 1.555 26.333 1.00 80.25 452 SER A N 1
ATOM 3294 C CA . SER A 1 452 ? -8.076 2.037 27.253 1.00 80.25 452 SER A CA 1
ATOM 3295 C C . SER A 1 452 ? -9.494 1.644 26.807 1.00 80.25 452 SER A C 1
ATOM 3297 O O . SER A 1 452 ? -10.404 1.569 27.630 1.00 80.25 452 SER A O 1
ATOM 3299 N N . ARG A 1 453 ? -9.688 1.412 25.500 1.00 87.62 453 ARG A N 1
ATOM 3300 C CA . ARG A 1 453 ? -10.934 0.959 24.859 1.00 87.62 453 ARG A CA 1
ATOM 3301 C C . ARG A 1 453 ? -10.584 0.060 23.672 1.00 87.62 453 ARG A C 1
ATOM 3303 O O . ARG A 1 453 ? -9.820 0.494 22.818 1.00 87.62 453 ARG A O 1
ATOM 3310 N N . SER A 1 454 ? -11.157 -1.136 23.551 1.00 88.56 454 SER A N 1
ATOM 3311 C CA . SER A 1 454 ? -10.892 -1.991 22.379 1.00 88.56 454 SER A CA 1
ATOM 3312 C C . SER A 1 454 ? -11.458 -1.360 21.105 1.00 88.56 454 SER A C 1
ATOM 3314 O O . SER A 1 454 ? -10.721 -1.097 20.159 1.00 88.56 454 SER A O 1
ATOM 3316 N N . VAL A 1 455 ? -12.747 -1.013 21.120 1.00 89.94 455 VAL A N 1
ATOM 3317 C CA . VAL A 1 455 ? -13.424 -0.299 20.029 1.00 89.94 455 VAL A CA 1
ATOM 3318 C C . VAL A 1 455 ? -14.138 0.925 20.593 1.00 89.94 455 VAL A C 1
ATOM 3320 O O . VAL A 1 455 ? -14.873 0.818 21.576 1.00 89.94 455 VAL A O 1
ATOM 3323 N N . LEU A 1 456 ? -13.939 2.082 19.963 1.00 90.00 456 LEU A N 1
ATOM 3324 C CA . LEU A 1 456 ? -14.678 3.315 20.223 1.00 90.00 456 LEU A CA 1
ATOM 3325 C C . LEU A 1 456 ? -15.470 3.714 18.976 1.00 90.00 456 LEU A C 1
ATOM 3327 O O . LEU A 1 456 ? -14.886 3.889 17.909 1.00 90.00 456 LEU A O 1
ATOM 3331 N N . ILE A 1 457 ? -16.782 3.897 19.125 1.00 88.44 457 ILE A N 1
ATOM 3332 C CA . ILE A 1 457 ? -17.666 4.379 18.059 1.00 88.44 457 ILE A CA 1
ATOM 3333 C C . ILE A 1 457 ? -18.379 5.641 18.534 1.00 88.44 457 ILE A C 1
ATOM 3335 O O . ILE A 1 457 ? -19.186 5.591 19.467 1.00 88.44 457 ILE A O 1
ATOM 3339 N N . ASP A 1 458 ? -18.098 6.756 17.867 1.00 83.25 458 ASP A N 1
ATOM 3340 C CA . ASP A 1 458 ? -18.515 8.096 18.280 1.00 83.25 458 ASP A CA 1
ATOM 3341 C C . ASP A 1 458 ? -19.217 8.811 17.118 1.00 83.25 458 ASP A C 1
ATOM 3343 O O . ASP A 1 458 ? -18.570 9.255 16.171 1.00 83.25 458 ASP A O 1
ATOM 3347 N N . PHE A 1 459 ? -20.550 8.879 17.163 1.00 77.50 459 PHE A N 1
ATOM 3348 C CA . PHE A 1 459 ? -21.399 9.491 16.131 1.00 77.50 459 PHE A CA 1
ATOM 3349 C C . PHE A 1 459 ? -21.245 8.910 14.713 1.00 77.50 459 PHE A C 1
ATOM 3351 O O . PHE A 1 459 ? -21.528 9.619 13.760 1.00 77.50 459 PHE A O 1
ATOM 3358 N N . ALA A 1 460 ? -20.787 7.667 14.529 1.00 74.50 460 ALA A N 1
ATOM 3359 C CA . ALA A 1 460 ? -20.663 7.056 13.198 1.00 74.50 460 ALA A CA 1
ATOM 3360 C C . ALA A 1 460 ? -22.031 6.840 12.522 1.00 74.50 460 ALA A C 1
ATOM 3362 O O . ALA A 1 460 ? -23.018 6.590 13.211 1.00 74.50 460 ALA A O 1
ATOM 3363 N N . LYS A 1 461 ? -22.102 6.880 11.186 1.00 77.38 461 LYS A N 1
ATOM 3364 C CA . LYS A 1 461 ? -23.374 6.740 10.454 1.00 77.38 461 LYS A CA 1
ATOM 3365 C C . LYS A 1 461 ? -24.005 5.366 10.646 1.00 77.38 461 LYS A C 1
ATOM 3367 O O . LYS A 1 461 ? -25.172 5.253 11.012 1.00 77.38 461 LYS A O 1
ATOM 3372 N N . SER A 1 462 ? -23.219 4.333 10.365 1.00 83.00 462 SER A N 1
ATOM 3373 C CA . SER A 1 462 ? -23.607 2.935 10.470 1.00 83.00 462 SER A CA 1
ATOM 3374 C C . SER A 1 462 ? -22.365 2.109 10.755 1.00 83.00 462 SER A C 1
ATOM 3376 O O . SER A 1 462 ? -21.354 2.237 10.064 1.00 83.00 462 SER A O 1
ATOM 3378 N N . VAL A 1 463 ? -22.433 1.264 11.782 1.00 87.19 463 VAL A N 1
ATOM 3379 C CA . VAL A 1 463 ? -21.358 0.324 12.097 1.00 87.19 463 VAL A CA 1
ATOM 3380 C C . VAL A 1 463 ? -21.939 -1.063 12.320 1.00 87.19 463 VAL A C 1
ATOM 3382 O O . VAL A 1 463 ? -22.889 -1.231 13.093 1.00 87.19 463 VAL A O 1
ATOM 3385 N N . VAL A 1 464 ? -21.334 -2.045 11.656 1.00 88.94 464 VAL A N 1
ATOM 3386 C CA . VAL A 1 464 ? -21.542 -3.472 11.910 1.00 88.94 464 VAL A CA 1
ATOM 3387 C C . VAL A 1 464 ? -20.267 -4.023 12.535 1.00 88.94 464 VAL A C 1
ATOM 3389 O O . VAL A 1 464 ? -19.199 -3.903 11.945 1.00 88.94 464 VAL A O 1
ATOM 3392 N N . ALA A 1 465 ? -20.360 -4.606 13.727 1.00 90.06 465 ALA A N 1
ATOM 3393 C CA . ALA A 1 465 ? -19.212 -5.178 14.423 1.00 90.06 465 ALA A CA 1
ATOM 3394 C C . ALA A 1 465 ? -19.441 -6.656 14.752 1.00 90.06 465 ALA A C 1
ATOM 3396 O O . ALA A 1 465 ? -20.289 -6.957 15.594 1.00 90.06 465 ALA A O 1
ATOM 3397 N N . SER A 1 466 ? -18.688 -7.581 14.156 1.00 87.44 466 SER A N 1
ATOM 3398 C CA . SER A 1 466 ? -18.869 -9.015 14.417 1.00 87.44 466 SER A CA 1
ATOM 3399 C C . SER A 1 466 ? -17.580 -9.791 14.655 1.00 87.44 466 SER A C 1
ATOM 3401 O O . SER A 1 466 ? -16.529 -9.444 14.133 1.00 87.44 466 SER A O 1
ATOM 3403 N N . ASP A 1 467 ? -17.661 -10.858 15.448 1.00 87.06 467 ASP A N 1
ATOM 3404 C CA . ASP A 1 467 ? -16.577 -11.841 15.607 1.00 87.06 467 ASP A CA 1
ATOM 3405 C C . ASP A 1 467 ? -15.235 -11.227 16.066 1.00 87.06 467 ASP A C 1
ATOM 3407 O O . ASP A 1 467 ? -14.164 -11.772 15.817 1.00 87.06 467 ASP A O 1
ATOM 3411 N N . ASN A 1 468 ? -15.266 -10.068 16.733 1.00 86.88 468 ASN A N 1
ATOM 3412 C CA . ASN A 1 468 ? -14.062 -9.429 17.259 1.00 86.88 468 ASN A CA 1
ATOM 3413 C C . ASN A 1 468 ? -13.709 -10.012 18.626 1.00 86.88 468 ASN A C 1
ATOM 3415 O O . ASN A 1 468 ? -14.582 -10.159 19.487 1.00 86.88 468 ASN A O 1
ATOM 3419 N N . CYS A 1 469 ? -12.423 -10.263 18.850 1.00 86.94 469 CYS A N 1
ATOM 3420 C CA . CYS A 1 469 ? -11.886 -10.647 20.143 1.00 86.94 469 CYS A CA 1
ATOM 3421 C C . CYS A 1 469 ? -11.277 -9.440 20.846 1.00 86.94 469 CYS A C 1
ATOM 3423 O O . CYS A 1 469 ? -10.380 -8.784 20.323 1.00 86.94 469 CYS A O 1
ATOM 3425 N N . MET A 1 470 ? -11.795 -9.109 22.022 1.00 88.44 470 MET A N 1
ATOM 3426 C CA . MET A 1 470 ? -11.523 -7.848 22.698 1.00 88.44 470 MET A CA 1
ATOM 3427 C C . MET A 1 470 ? -11.313 -8.058 24.192 1.00 88.44 470 MET A C 1
ATOM 3429 O O . MET A 1 470 ? -11.962 -8.889 24.831 1.00 88.44 470 MET A O 1
ATOM 3433 N N . ASN A 1 471 ? -10.445 -7.242 24.780 1.00 85.44 471 ASN A N 1
ATOM 3434 C CA . ASN A 1 471 ? -10.268 -7.197 26.228 1.00 85.44 471 ASN A CA 1
ATOM 3435 C C . ASN A 1 471 ? -11.258 -6.262 26.951 1.00 85.44 471 ASN A C 1
ATOM 3437 O O . ASN A 1 471 ? -11.364 -6.331 28.173 1.00 85.44 471 ASN A O 1
ATOM 3441 N N . GLN A 1 472 ? -11.971 -5.399 26.221 1.00 84.44 472 GLN A N 1
ATOM 3442 C CA . GLN A 1 472 ? -13.013 -4.497 26.716 1.00 84.44 472 GLN A CA 1
ATOM 3443 C C . GLN A 1 472 ? -14.232 -4.537 25.777 1.00 84.44 472 GLN A C 1
ATOM 3445 O O . GLN A 1 472 ? -14.078 -4.763 24.575 1.00 84.44 472 GLN A O 1
ATOM 3450 N N . PRO A 1 473 ? -15.456 -4.298 26.278 1.00 84.38 473 PRO A N 1
ATOM 3451 C CA . PRO A 1 473 ? -16.623 -4.170 25.411 1.00 84.38 473 PRO A CA 1
ATOM 3452 C C . PRO A 1 473 ? -16.512 -2.939 24.496 1.00 84.38 473 PRO A C 1
ATOM 3454 O O . PRO A 1 473 ? -15.786 -1.983 24.783 1.00 84.38 473 PRO A O 1
ATOM 3457 N N . ILE A 1 474 ? -17.284 -2.941 23.407 1.00 86.56 474 ILE A N 1
ATOM 3458 C CA . ILE A 1 474 ? -17.382 -1.795 22.496 1.00 86.56 474 ILE A CA 1
ATOM 3459 C C . ILE A 1 474 ? -17.928 -0.580 23.260 1.00 86.56 474 ILE A C 1
ATOM 3461 O O . ILE A 1 474 ? -19.005 -0.632 23.853 1.00 86.56 474 ILE A O 1
ATOM 3465 N N . SER A 1 475 ? -17.194 0.532 23.218 1.00 89.06 475 SER A N 1
ATOM 3466 C CA . SER A 1 475 ? -17.607 1.811 23.790 1.00 89.06 475 SER A CA 1
ATOM 3467 C C . SER A 1 475 ? -18.335 2.628 22.728 1.00 89.06 475 SER A C 1
ATOM 3469 O O . SER A 1 475 ? -17.740 3.030 21.727 1.00 89.06 475 SER A O 1
ATOM 3471 N N . THR A 1 476 ? -19.631 2.873 22.921 1.00 83.88 476 THR A N 1
ATOM 3472 C CA . THR A 1 476 ? -20.426 3.653 21.969 1.00 83.88 476 THR A CA 1
ATOM 3473 C C . THR A 1 476 ? -21.574 4.408 22.637 1.00 83.88 476 THR A C 1
ATOM 3475 O O . THR A 1 476 ? -22.155 3.933 23.611 1.00 83.88 476 THR A O 1
ATOM 3478 N N . GLY A 1 477 ? -21.887 5.599 22.114 1.00 79.75 477 GLY A N 1
ATOM 3479 C CA . GLY A 1 477 ? -23.051 6.406 22.505 1.00 79.75 477 GLY A CA 1
ATOM 3480 C C . GLY A 1 477 ? -24.288 6.190 21.623 1.00 79.75 477 GLY A C 1
ATOM 3481 O O . GLY A 1 477 ? -25.267 6.917 21.769 1.00 79.75 477 GLY A O 1
ATOM 3482 N N . GLN A 1 478 ? -24.244 5.232 20.692 1.00 79.38 478 GLN A N 1
ATOM 3483 C CA . GLN A 1 478 ? -25.286 4.994 19.690 1.00 79.38 478 GLN A CA 1
ATOM 3484 C C . GLN A 1 478 ? -25.591 3.501 19.518 1.00 79.38 478 GLN A C 1
ATOM 3486 O O . GLN A 1 478 ? -24.832 2.639 19.955 1.00 79.38 478 GLN A O 1
ATOM 3491 N N . SER A 1 479 ? -26.720 3.187 18.877 1.00 80.19 479 SER A N 1
ATOM 3492 C CA . SER A 1 479 ? -27.059 1.805 18.523 1.00 80.19 479 SER A CA 1
ATOM 3493 C C . SER A 1 479 ? -26.212 1.336 17.337 1.00 80.19 479 SER A C 1
ATOM 3495 O O . SER A 1 479 ? -26.055 2.072 16.364 1.00 80.19 479 SER A O 1
ATOM 3497 N N . ILE A 1 480 ? -25.680 0.116 17.421 1.00 84.81 480 ILE A N 1
ATOM 3498 C CA . ILE A 1 480 ? -24.887 -0.530 16.367 1.00 84.81 480 ILE A CA 1
ATOM 3499 C C . ILE A 1 480 ? -25.341 -1.981 16.188 1.00 84.81 480 ILE A C 1
ATOM 3501 O O . ILE A 1 480 ? -25.808 -2.610 17.144 1.00 84.81 480 ILE A O 1
ATOM 3505 N N . ALA A 1 481 ? -25.170 -2.528 14.984 1.00 76.81 481 ALA A N 1
ATOM 3506 C CA . ALA A 1 481 ? -25.359 -3.955 14.749 1.00 76.81 481 ALA A CA 1
ATOM 3507 C C . ALA A 1 481 ? -24.117 -4.707 15.239 1.00 76.81 481 ALA A C 1
ATOM 3509 O O . ALA A 1 481 ? -23.000 -4.395 14.827 1.00 76.81 481 ALA A O 1
ATOM 3510 N N . GLN A 1 482 ? -24.298 -5.684 16.127 1.00 85.25 482 GLN A N 1
ATOM 3511 C CA . GLN A 1 482 ? -23.186 -6.466 16.658 1.00 85.25 482 GLN A CA 1
ATOM 3512 C C . GLN A 1 482 ? -23.559 -7.925 16.924 1.00 85.25 482 GLN A C 1
ATOM 3514 O O . GLN A 1 482 ? -24.662 -8.206 17.391 1.00 85.25 482 GLN A O 1
ATOM 3519 N N . SER A 1 483 ? -22.637 -8.849 16.649 1.00 81.62 483 SER A N 1
ATOM 3520 C CA . SER A 1 483 ? -22.832 -10.295 16.834 1.00 81.62 483 SER A CA 1
ATOM 3521 C C . SER A 1 483 ? -21.514 -11.003 17.140 1.00 81.62 483 SER A C 1
ATOM 3523 O O . SER A 1 483 ? -20.480 -10.629 16.606 1.00 81.62 483 SER A O 1
ATOM 3525 N N . ASN A 1 484 ? -21.538 -12.041 17.981 1.00 78.88 484 ASN A N 1
ATOM 3526 C CA . ASN A 1 484 ? -20.384 -12.916 18.260 1.00 78.88 484 ASN A CA 1
ATOM 3527 C C . ASN A 1 484 ? -19.091 -12.226 18.747 1.00 78.88 484 ASN A C 1
ATOM 3529 O O . ASN A 1 484 ? -18.031 -12.845 18.754 1.00 78.88 484 ASN A O 1
ATOM 3533 N N . ASN A 1 485 ? -19.154 -10.967 19.184 1.00 79.31 485 ASN A N 1
ATOM 3534 C CA . ASN A 1 485 ? -17.998 -10.285 19.758 1.00 79.31 485 ASN A CA 1
ATOM 3535 C C . ASN A 1 485 ? -17.673 -10.873 21.139 1.00 79.31 485 ASN A C 1
ATOM 3537 O O . ASN A 1 485 ? -18.546 -10.952 22.008 1.00 79.31 485 ASN A O 1
ATOM 3541 N N . GLN A 1 486 ? -16.415 -11.252 21.350 1.00 78.06 486 GLN A N 1
ATOM 3542 C CA . GLN A 1 486 ? -15.922 -11.806 22.607 1.00 78.06 486 GLN A CA 1
ATOM 3543 C C . GLN A 1 486 ? -15.238 -10.704 23.414 1.00 78.06 486 GLN A C 1
ATOM 3545 O O . GLN A 1 486 ? -14.240 -10.140 22.980 1.00 78.06 486 GLN A O 1
ATOM 3550 N N . ALA A 1 487 ? -15.760 -10.408 24.603 1.00 69.44 487 ALA A N 1
ATOM 3551 C CA . ALA A 1 487 ? -15.183 -9.434 25.531 1.00 69.44 487 ALA A CA 1
ATOM 3552 C C . ALA A 1 487 ? -14.517 -10.143 26.727 1.00 69.44 487 ALA A C 1
ATOM 3554 O O . ALA A 1 487 ? -14.854 -9.869 27.880 1.00 69.44 487 ALA A O 1
ATOM 3555 N N . ASN A 1 488 ? -13.643 -11.125 26.467 1.00 64.31 488 ASN A N 1
ATOM 3556 C CA . ASN A 1 488 ? -12.965 -11.884 27.521 1.00 64.31 488 ASN A CA 1
ATOM 3557 C C . ASN A 1 488 ? -11.528 -12.280 27.132 1.00 64.31 488 ASN A C 1
ATOM 3559 O O . ASN A 1 488 ? -11.311 -13.185 26.327 1.00 64.31 488 ASN A O 1
ATOM 3563 N N . TYR A 1 489 ? -10.554 -11.624 27.769 1.00 54.00 489 TYR A N 1
ATOM 3564 C CA . TYR A 1 489 ? -9.112 -11.721 27.495 1.00 54.00 489 TYR A CA 1
ATOM 3565 C C . TYR A 1 489 ? -8.543 -13.156 27.393 1.00 54.00 489 TYR A C 1
ATOM 3567 O O . TYR A 1 489 ? -7.817 -13.423 26.439 1.00 54.00 489 TYR A O 1
ATOM 3575 N N . PRO A 1 490 ? -8.863 -14.117 28.290 1.00 54.91 490 PRO A N 1
ATOM 3576 C CA . PRO A 1 490 ? -8.270 -15.459 28.257 1.00 54.91 490 PRO A CA 1
ATOM 3577 C C . PRO A 1 490 ? -8.783 -16.340 27.110 1.00 54.91 490 PRO A C 1
ATOM 3579 O O . PRO A 1 490 ? -8.159 -17.347 26.797 1.00 54.91 490 PRO A O 1
ATOM 3582 N N . VAL A 1 491 ? -9.928 -15.994 26.511 1.00 53.12 491 VAL A N 1
ATOM 3583 C CA . VAL A 1 491 ? -10.507 -16.734 25.377 1.00 53.12 491 VAL A CA 1
ATOM 3584 C C . VAL A 1 491 ? -9.861 -16.299 24.061 1.00 53.12 491 VAL A C 1
ATOM 3586 O O . VAL A 1 491 ? -9.799 -17.094 23.138 1.00 53.12 491 VAL A O 1
ATOM 3589 N N . CYS A 1 492 ? -9.331 -15.074 23.994 1.00 49.94 492 CYS A N 1
ATOM 3590 C CA . CYS A 1 492 ? -8.731 -14.502 22.786 1.00 49.94 492 CYS A CA 1
ATOM 3591 C C . CYS A 1 492 ? -7.309 -14.980 22.469 1.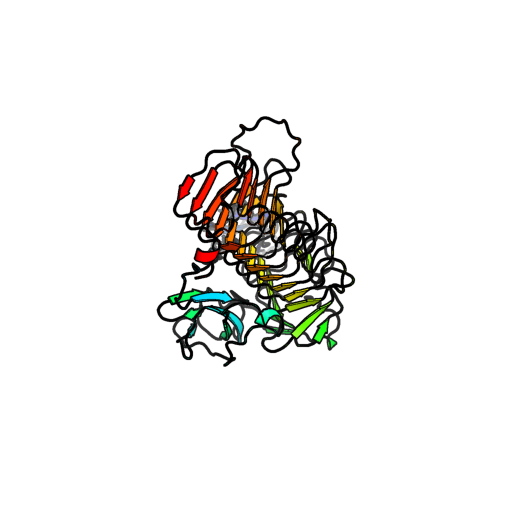00 49.94 492 CYS A C 1
ATOM 3593 O O . CYS A 1 492 ? -6.820 -14.706 21.379 1.00 49.94 492 CYS A O 1
ATOM 3595 N N . LEU A 1 493 ? -6.635 -15.628 23.423 1.00 49.38 493 LEU A N 1
ATOM 3596 C CA . LEU A 1 493 ? -5.256 -16.114 23.280 1.00 49.38 493 LEU A CA 1
ATOM 3597 C C . LEU A 1 493 ? -5.166 -17.603 22.896 1.00 49.38 493 LEU A C 1
ATOM 3599 O O . LEU A 1 493 ? -4.062 -18.085 22.646 1.00 49.38 493 LEU A O 1
ATOM 3603 N N . ASN A 1 494 ? -6.297 -18.319 22.891 1.00 40.97 494 ASN A N 1
ATOM 3604 C CA . ASN A 1 494 ? -6.421 -19.701 22.408 1.00 40.97 494 ASN A CA 1
ATOM 3605 C C . ASN A 1 494 ? -7.015 -19.702 21.002 1.00 40.97 494 ASN A C 1
ATOM 3607 O O . ASN A 1 494 ? -6.720 -20.669 20.266 1.00 40.97 494 ASN A O 1
#

Foldseek 3Di:
DEAQDKDKDWDDDDDPVRAQKFKDKDLQQPQWDADRRGRIIIGGHHQVRADKRWQIKMKMDSPPDIDIDDTDMDGYHYLQPPDQFDPADDPDPPDKDWGAWLALEAAAFDKIKTKIFNQDQPFFKDQAPHGWAWDDNDLPCPDPVSVPPPGMGITITGGHDHWWIDRPPYDTGTHYHDDFEEAEDELVNAEPACVPGDFRYEYEYAADEHAYAPDPPPDQADEQHPSPRGYEYEHDPPHAYEYEQQPHASEEDAEHEYERYGYYHYEYENPQEAAHAYNDDYYAYEQYYYEAYEYENHEDLAAASNGEDENYENAHQYQYEFEHFYDAPRQRTENEDYEFPAEYEQHENENYEYEQAHEHEPEEDEYADQPAAYENAEYYQYEYEQHAYAEHYEYEYYPDDPDDDQDDLSLQRYAEHEHENYEHYNYAHEHYEYDGQNHAYEAEHYEQYDHPHPAEYYHYNAYEYEHYEACADHHYPDDYHYYHYHNHNVVSVD

pLDDT: mean 80.7, std 14.97, range [32.69, 97.81]

Sequence (494 aa):
MVEGEVYSFIPDASDPDNDRLTFNISNKPSWASFDVNSGALTGTPGSNDSGIYDNINIVVSDGQAGATLPSFSINVQNASSNPPPAPLPPVVSGEPVLLYSDLERGPSGSLVTVWGQNIPAGAGLTCGDQACEILSSDFDPAHPAHGRQPSRQKIVVRFNSGSGITLDGYNTLPFQLTGGQIRFVSPSDGAITLNGASSGDVVYLRGGRYTQSLSCFGASAMICGDGNSGIAVVGYPGETAVLDCSQAAAFDVASGTLSDFTLANLEMDCGGVGRAIRASRQGDRRNLRVVGNYVHDARSSNSGAFGEFSTTVDLFVLGNLVERTGVAGENNAHAIYHGGRGISDNVHISYNHIDTHLGGRAIQIFGHKEGERMTGLVIRGNHIVNSQGNAGILVSHSDAPAGLAPSDPARGWIKDALVEYNTVEGGNGSGINIKNIGVDATINNNVLIDGSRSVLIDFAKSVVASDNCMNQPISTGQSIAQSNNQANYPVCLN